Protein 3R1J (pdb70)

CATH classification: 3.60.130.10

Radius of gyration: 30.03 Å; Cα contacts (8 Å, |Δi|>4): 1181; chains: 2; bounding box: 58×48×91 Å

Solvent-accessible surface area: 20660 Å² total; per-residue (Å²): 92,79,62,61,115,70,31,100,78,6,0,0,75,3,45,66,15,144,2,7,35,122,35,91,129,62,14,13,70,60,1,62,131,7,7,28,88,27,12,0,0,0,0,72,136,12,125,46,16,66,72,71,106,0,38,85,0,0,137,60,14,30,68,10,22,83,101,63,39,38,23,3,14,37,0,31,1,10,20,1,0,12,4,0,0,20,28,10,71,64,41,18,98,118,42,2,9,10,30,0,0,1,2,21,11,1,14,59,95,6,26,105,12,5,59,60,2,1,26,20,2,31,0,50,0,8,56,105,161,68,44,93,1,31,0,2,0,1,3,43,4,70,89,53,46,67,96,1,4,5,0,0,71,46,8,111,14,7,66,46,20,57,61,101,1,6,70,36,10,33,108,16,0,21,88,40,0,33,92,97,99,2,27,19,137,20,87,26,35,93,11,2,2,0,1,5,1,1,22,0,2,0,18,68,28,24,98,57,43,110,122,44,108,63,107,34,54,148,14,17,5,50,13,56,42,0,44,6,36,103,50,78,134,14,95,87,80,26,40,60,96,31,132,79,84,141,84,79,62,58,114,69,30,97,81,6,0,0,72,2,43,72,16,149,1,5,35,117,32,87,129,60,31,16,72,64,0,61,126,6,6,23,88,22,11,0,0,0,0,69,136,11,124,65,16,76,66,68,19,1,56,92,1,0,141,58,15,31,93,33,86,101,64,40,40,25,2,10,42,0,33,1,8,22,2,3,13,4,0,0,21,27,10,73,62,42,18,98,118,43,2,9,10,29,0,0,1,2,14,11,1,2,106,97,6,26,115,13,3,68,53,2,1,29,29,3,33,0,51,0,10,53,110,152,71,38,90,2,30,0,1,0,1,4,39,4,72,91,50,47,65,92,2,4,4,0,0,69,44,8,111,15,7,64,48,21,60,60,99,1,6,72,32,10,35,108,16,0,21,77,35,0,31,73,98,106,2,27,18,136,20,83,25,36,98,10,1,0,0,2,4,1,2,24,0,1,0,18,68,26,25,97,56,43,110,123,46,105,63,105,33,59,141,17,27,5,67,16,58,44,0,46,8,40,100,49,80,125,13,98,80,82,24,41,60,102,73

Foldseek 3Di:
DDWAAPADAAEIEDEPDAQFLPDDPVVLVVVVVSQVRRQKYKYFPNQVDDPRRNVSRVVSNFFWFPAAWWAQPPVLFQFGFFKKKKAWDDDFPDDWKKKKFFQLVLLVPDDPVVVVVQLPKWFWFWPVCTRTKIFRQWFQDPPPRGIGGHAIDRTQAIPPDDNVVRVVVNVVSVVSRVDVSRMDIDDDDHRMMMMGGSVGMIMHIDPDRVPDDTDMDMTTHTGGGTAGPVRDTMDTPDHDHTGGDD/DDWADPADAAEIEDPPDAQFLPDDPVVLVVVLVSQVRHQKYKYFPNQVDDPRRQVSRVVSNFAWDAAWWAQAPVLFQFGFFKKKKAWDDDFPDDWKKKKFFQLVLLVPDDPVVVVVQLPKWFWFFPVCTRTKIFRQWFQDPPPRGIGGHAIDRTQAIPPDDRVVRVVVNVVSVCSRVDVSRMDIDDDDHRMMMMGGSNTMIMHIDPPRVPDDTDMDMTTHTGGGTAGPVRDTMDTPHHDHD

InterPro domains:
  IPR003819 TauD/TfdA-like domain [PF02668] (7-270)
  IPR042098 Glutarate 2-hydroxylase superfamily [G3DSA:3.60.130.10] (1-297)
  IPR051323 Alpha-ketoglutarate-dependent sulfate ester dioxygenase-like [PTHR30468] (3-285)

B-factor: mean 25.26, std 10.85, range [3.66, 69.59]

Secondary structure (DSSP, 8-state):
-EEEESSSSS-EEEES---STT--HHHHHHHHHHHHHHSEEEE---TT--HHHHHHHHHHHS-BB---S-B-TTTTSSS--SEEEEEEEE--SS---EEEEEHHHHHHT--HHHHHHHTT-EEEEE-----EEEEESEEE-TTT--EEE--STTEEEETTS-HHHHHHHHHHHHHHHT-GGGEEEE---TT-EEEEETTSEEEEE---STT---EEEEEEE-----B-TTSPBPEEEE-----B--/-EEEESSSSS-EEEES---STT--HHHHHHHHHHHHHHSEEEE---TT--HHHHHHHHHHHS-B---S-B-TTTTSTT--SEEEEEEEE--SS---EEEEEHHHHHHT--HHHHHHHTT-EEEEE-----EEEEESEEE-TTT--EEE--STTEEEETT--HHHHHHHHHHHHHHHT-GGGEEEE---TT-EEEEETTSEEEEE---STT---EEEEEEE-----B-TTS-B-EEEES---

Structure (mmCIF, N/CA/C/O backbone):
data_3R1J
#
_entry.id   3R1J
#
_cell.length_a   70.950
_cell.length_b   105.310
_cell.length_c   89.250
_cell.angle_alpha   90.000
_cell.angle_beta   90.000
_cell.angle_gamma   90.000
#
_symmetry.space_group_name_H-M   'P 21 21 2'
#
loop_
_entity.id
_entity.type
_entity.pdbx_description
1 polymer 'Alpha-ketoglutarate-dependent taurine dioxygenase'
2 non-polymer 1,2-ETHANEDIOL
3 non-polymer 'FE (III) ION'
4 non-polymer 'CHLORIDE ION'
5 water water
#
loop_
_atom_site.group_PDB
_atom_site.id
_atom_site.type_symbol
_atom_site.label_atom_id
_atom_site.label_alt_id
_atom_site.label_comp_id
_atom_site.label_asym_id
_atom_site.label_entity_id
_atom_site.label_seq_id
_atom_site.pdbx_PDB_ins_code
_atom_site.Cartn_x
_atom_site.Cartn_y
_atom_site.Cartn_z
_atom_site.occupancy
_atom_site.B_iso_or_equiv
_atom_site.auth_seq_id
_atom_site.auth_comp_id
_atom_site.auth_asym_id
_atom_site.auth_atom_id
_atom_site.pdbx_PDB_model_num
ATOM 1 N N . ILE A 1 9 ? 32.499 32.505 82.673 1.00 45.27 5 ILE A N 1
ATOM 2 C CA . ILE A 1 9 ? 32.869 32.970 81.281 1.00 43.80 5 ILE A CA 1
ATOM 3 C C . ILE A 1 9 ? 31.647 33.533 80.539 1.00 42.26 5 ILE A C 1
ATOM 4 O O . ILE A 1 9 ? 30.681 32.811 80.297 1.00 43.38 5 ILE A O 1
ATOM 9 N N . THR A 1 10 ? 31.692 34.803 80.156 1.00 39.94 6 THR A N 1
ATOM 10 C CA . THR A 1 10 ? 30.583 35.387 79.401 1.00 38.43 6 THR A CA 1
ATOM 11 C C . THR A 1 10 ? 31.049 35.970 78.049 1.00 35.31 6 THR A C 1
ATOM 12 O O . THR A 1 10 ? 32.176 36.447 77.915 1.00 34.41 6 THR A O 1
ATOM 16 N N . VAL A 1 11 ? 30.169 35.913 77.058 1.00 33.38 7 VAL A N 1
ATOM 17 C CA . VAL A 1 11 ? 30.452 36.433 75.735 1.00 31.46 7 VAL A CA 1
ATOM 18 C C . VAL A 1 11 ? 29.366 37.482 75.431 1.00 31.68 7 VAL A C 1
ATOM 19 O O . VAL A 1 11 ? 28.174 37.178 75.484 1.00 33.06 7 VAL A O 1
ATOM 23 N N . THR A 1 12 ? 29.775 38.721 75.170 1.00 30.11 8 THR A N 1
ATOM 24 C CA . THR A 1 12 ? 28.839 39.808 74.903 1.00 29.31 8 THR A CA 1
ATOM 25 C C . THR A 1 12 ? 29.114 40.390 73.517 1.00 28.17 8 THR A C 1
ATOM 26 O O . THR A 1 12 ? 30.225 40.854 73.272 1.00 27.35 8 THR A O 1
ATOM 30 N N . LYS A 1 13 ? 28.107 40.374 72.629 1.00 28.01 9 LYS A N 1
ATOM 31 C CA . LYS A 1 13 ? 28.228 40.913 71.270 1.00 27.19 9 LYS A CA 1
ATOM 32 C C . LYS A 1 13 ? 28.579 42.383 71.333 1.00 26.40 9 LYS A C 1
ATOM 33 O O . LYS A 1 13 ? 28.064 43.113 72.183 1.00 25.80 9 LYS A O 1
ATOM 39 N N . LEU A 1 14 ? 29.438 42.811 70.414 1.00 24.68 10 LEU A N 1
ATOM 40 C CA . LEU A 1 14 ? 29.782 44.223 70.253 1.00 24.12 10 LEU A CA 1
ATOM 41 C C . LEU A 1 14 ? 29.032 44.846 69.105 1.00 23.47 10 LEU A C 1
ATOM 42 O O . LEU A 1 14 ? 28.902 46.068 69.065 1.00 24.32 10 LEU A O 1
ATOM 47 N N . GLY A 1 15 ? 28.526 44.015 68.184 1.00 22.17 11 GLY A N 1
ATOM 48 C CA . GLY A 1 15 ? 27.772 44.492 67.031 1.00 21.68 11 GLY A CA 1
ATOM 49 C C . GLY A 1 15 ? 27.029 43.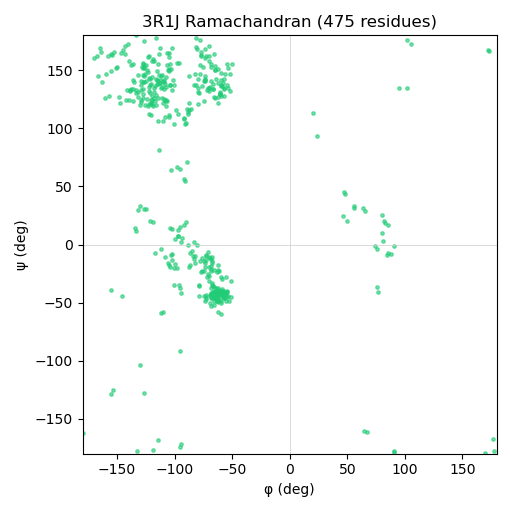337 66.389 1.00 22.19 11 GLY A C 1
ATOM 50 O O . GLY A 1 15 ? 27.274 42.155 66.708 1.00 23.10 11 GLY A O 1
ATOM 51 N N . SER A 1 16 ? 26.135 43.664 65.468 1.00 21.75 12 SER A N 1
ATOM 52 C CA . SER A 1 16 ? 25.247 42.686 64.867 1.00 22.79 12 SER A CA 1
ATOM 53 C C . SER A 1 16 ? 25.957 41.559 64.102 1.00 22.22 12 SER A C 1
ATOM 54 O O . SER A 1 16 ? 25.502 40.409 64.140 1.00 21.96 12 SER A O 1
ATOM 57 N N . ARG A 1 17 ? 27.026 41.899 63.375 1.00 20.89 13 ARG A N 1
ATOM 58 C CA . ARG A 1 17 ? 27.626 40.965 62.427 1.00 19.72 13 ARG A CA 1
ATOM 59 C C . ARG A 1 17 ? 29.049 40.590 62.790 1.00 18.88 13 ARG A C 1
ATOM 60 O O . ARG A 1 17 ? 29.656 39.758 62.123 1.00 18.53 13 ARG A O 1
ATOM 68 N N . ILE A 1 18 ? 29.610 41.240 63.791 1.00 18.37 14 ILE A N 1
ATOM 69 C CA . ILE A 1 18 ? 31.009 41.008 64.126 1.00 17.81 14 ILE A CA 1
ATOM 70 C C . ILE A 1 18 ? 31.290 41.528 65.506 1.00 18.53 14 ILE A C 1
ATOM 71 O O . ILE A 1 18 ? 30.758 42.573 65.917 1.00 19.00 14 ILE A O 1
ATOM 76 N N . GLY A 1 19 ? 32.089 40.759 66.236 1.00 18.61 15 GLY A N 1
ATOM 77 C CA . GLY A 1 19 ? 32.779 41.246 67.421 1.00 19.32 15 GLY A CA 1
ATOM 78 C C . GLY A 1 19 ? 32.134 40.824 68.724 1.00 20.62 15 GLY A C 1
ATOM 79 O O . GLY A 1 19 ? 30.917 40.948 68.904 1.00 21.15 15 GLY A O 1
ATOM 80 N N . ALA A 1 20 ? 32.952 40.375 69.652 1.00 21.56 16 ALA A N 1
ATOM 81 C CA . ALA A 1 20 ? 32.432 40.056 70.983 1.00 22.65 16 ALA A CA 1
ATOM 82 C C . ALA A 1 20 ? 33.501 40.247 71.997 1.00 23.27 16 ALA A C 1
ATOM 83 O O . ALA A 1 20 ? 34.692 40.095 71.694 1.00 23.32 16 ALA A O 1
ATOM 85 N N . ARG A 1 21 ? 33.066 40.563 73.207 1.00 24.39 17 ARG A N 1
ATOM 86 C CA A ARG A 1 21 ? 33.968 40.681 74.342 0.50 25.72 17 ARG A CA 1
ATOM 87 C CA B ARG A 1 21 ? 33.944 40.701 74.348 0.50 25.89 17 ARG A CA 1
ATOM 88 C C . ARG A 1 21 ? 33.766 39.451 75.205 1.00 26.69 17 ARG A C 1
ATOM 89 O O . ARG A 1 21 ? 32.629 39.068 75.507 1.00 27.15 17 ARG A O 1
ATOM 104 N N . VAL A 1 22 ? 34.876 38.827 75.592 1.00 26.81 18 VAL A N 1
ATOM 105 C CA . VAL A 1 22 ? 34.864 37.650 76.437 1.00 27.58 18 VAL A CA 1
ATOM 106 C C . VAL A 1 22 ? 35.404 38.006 77.820 1.00 29.34 18 VAL A C 1
ATOM 107 O O . VAL A 1 22 ? 36.537 38.485 77.960 1.00 28.97 18 VAL A O 1
ATOM 111 N N . ASP A 1 23 ? 34.580 37.779 78.837 1.00 31.32 19 ASP A N 1
ATOM 112 C CA . ASP A 1 23 ? 34.932 38.151 80.215 1.00 33.88 19 ASP A CA 1
ATOM 113 C C . ASP A 1 23 ? 34.968 36.910 81.086 1.00 34.62 19 ASP A C 1
ATOM 114 O O . ASP A 1 23 ? 34.357 35.893 80.764 1.00 34.22 19 ASP A O 1
ATOM 119 N N . GLY A 1 24 ? 35.661 37.021 82.209 1.00 36.67 20 GLY A N 1
ATOM 120 C CA . GLY A 1 24 ? 35.730 35.933 83.201 1.00 37.95 20 GLY A CA 1
ATOM 121 C C . GLY A 1 24 ? 36.726 34.869 82.815 1.00 37.92 20 GLY A C 1
ATOM 122 O O . GLY A 1 24 ? 36.574 33.729 83.215 1.00 38.93 20 GLY A O 1
ATOM 123 N N . VAL A 1 25 ? 37.728 35.246 82.010 1.00 37.00 21 VAL A N 1
ATOM 124 C CA . VAL A 1 25 ? 38.815 34.362 81.585 1.00 36.22 21 VAL A CA 1
ATOM 125 C C . VAL A 1 25 ? 40.166 35.030 81.842 1.00 36.01 21 VAL A C 1
ATOM 126 O O . VAL A 1 25 ? 40.373 36.187 81.487 1.00 35.14 21 VAL A O 1
ATOM 130 N N . ARG A 1 26 ? 41.089 34.279 82.435 1.00 36.21 22 ARG A N 1
ATOM 131 C CA . ARG A 1 26 ? 42.486 34.682 82.538 1.00 36.15 22 ARG A CA 1
ATOM 132 C C . ARG A 1 26 ? 43.255 33.854 81.517 1.00 34.68 22 ARG A C 1
ATOM 133 O O . ARG A 1 26 ? 43.399 32.626 81.663 1.00 34.85 22 ARG A O 1
ATOM 141 N N . LEU A 1 27 ? 43.748 34.522 80.483 1.00 32.65 23 LEU A N 1
ATOM 142 C CA . LEU A 1 27 ? 44.410 33.834 79.387 1.00 31.07 23 LEU A CA 1
ATOM 143 C C . LEU A 1 27 ? 45.733 33.182 79.852 1.00 31.13 23 LEU A C 1
ATOM 144 O O . LEU A 1 27 ? 46.532 33.806 80.529 1.00 31.34 23 LEU A O 1
ATOM 149 N N . GLY A 1 28 ? 45.929 31.934 79.466 1.00 30.19 24 GLY A N 1
ATOM 150 C CA . GLY A 1 28 ? 47.179 31.208 79.733 1.00 31.38 24 GLY A CA 1
ATOM 151 C C . GLY A 1 28 ? 47.117 29.777 79.240 1.00 31.43 24 GLY A C 1
ATOM 152 O O . GLY A 1 28 ? 46.113 29.351 78.664 1.00 31.33 24 GLY A O 1
ATOM 153 N N . GLY A 1 29 ? 48.181 29.017 79.481 1.00 32.93 25 GLY A N 1
ATOM 154 C CA . GLY A 1 29 ? 48.234 27.617 79.062 1.00 33.47 25 GLY A CA 1
ATOM 155 C C . GLY A 1 29 ? 47.516 26.655 79.992 1.00 34.96 25 GLY A C 1
ATOM 156 O O . GLY A 1 29 ? 47.489 25.455 79.744 1.00 34.78 25 GLY A O 1
ATOM 157 N N . ASP A 1 30 ? 46.943 27.173 81.068 1.00 36.18 26 ASP A N 1
ATOM 158 C CA . ASP A 1 30 ? 46.335 26.327 82.101 1.00 38.18 26 ASP A CA 1
ATOM 159 C C . ASP A 1 30 ? 44.797 26.210 81.998 1.00 38.14 26 ASP A C 1
ATOM 160 O O . ASP A 1 30 ? 44.160 25.586 82.844 1.00 39.08 26 ASP A O 1
ATOM 165 N N . LEU A 1 31 ? 44.202 26.787 80.960 1.00 36.43 27 LEU A N 1
ATOM 166 C CA . LEU A 1 31 ? 42.747 26.756 80.801 1.00 36.09 27 LEU A CA 1
ATOM 167 C C . LEU A 1 31 ? 42.268 25.331 80.550 1.00 36.16 27 LEU A C 1
ATOM 168 O O . LEU A 1 31 ? 42.889 24.606 79.783 1.00 35.24 27 LEU A O 1
ATOM 173 N N . ASP A 1 32 ? 41.168 24.928 81.180 1.00 37.52 28 ASP A N 1
ATOM 174 C CA . ASP A 1 32 ? 40.608 23.582 80.946 1.00 39.27 28 ASP A CA 1
ATOM 175 C C . ASP A 1 32 ? 39.981 23.442 79.538 1.00 38.58 28 ASP A C 1
ATOM 176 O O . ASP A 1 32 ? 39.846 24.428 78.810 1.00 37.53 28 ASP A O 1
ATOM 181 N N . ASP A 1 33 ? 39.625 22.214 79.156 1.00 39.43 29 ASP A N 1
ATOM 182 C CA . ASP A 1 33 ? 39.112 21.927 77.805 1.00 39.69 29 ASP A CA 1
ATOM 183 C C . ASP A 1 33 ? 37.796 22.663 77.502 1.00 38.97 29 ASP A C 1
ATOM 184 O O . ASP A 1 33 ? 37.594 23.138 76.388 1.00 37.48 29 ASP A O 1
ATOM 189 N N . ALA A 1 34 ? 36.900 22.700 78.493 1.00 39.61 30 ALA A N 1
ATOM 190 C CA . ALA A 1 34 ? 35.610 23.354 78.349 1.00 38.82 30 ALA A CA 1
ATOM 191 C C . ALA A 1 34 ? 35.800 24.827 78.018 1.00 37.48 30 ALA A C 1
ATOM 192 O O . ALA A 1 34 ? 35.066 25.359 77.181 1.00 36.95 30 ALA A O 1
ATOM 194 N N . THR A 1 35 ? 36.776 25.469 78.668 1.00 36.47 31 THR A N 1
ATOM 195 C CA . THR A 1 35 ? 37.020 26.894 78.511 1.00 35.26 31 THR A CA 1
ATOM 196 C C . THR A 1 35 ? 37.651 27.196 77.141 1.00 33.56 31 THR A C 1
ATOM 197 O O . THR A 1 35 ? 37.200 28.093 76.441 1.00 31.89 31 THR A O 1
ATOM 201 N N . VAL A 1 36 ? 38.669 26.428 76.756 1.00 33.10 32 VAL A N 1
ATOM 202 C CA . VAL A 1 36 ? 39.278 26.542 75.443 1.00 31.09 32 VAL A CA 1
ATOM 203 C C . VAL A 1 36 ? 38.201 26.395 74.364 1.00 31.64 32 VAL A C 1
ATOM 204 O O . VAL A 1 36 ? 38.139 27.206 73.410 1.00 29.80 32 VAL A O 1
ATOM 208 N N . GLU A 1 37 ? 37.330 25.399 74.522 1.00 32.39 33 GLU A N 1
ATOM 209 C CA . GLU A 1 37 ? 36.255 25.181 73.540 1.00 32.68 33 GLU A CA 1
ATOM 210 C C . GLU A 1 37 ? 35.224 26.315 73.492 1.00 31.69 33 GLU A C 1
ATOM 211 O O . GLU A 1 37 ? 34.747 26.676 72.404 1.00 29.76 33 GLU A O 1
ATOM 217 N N . GLN A 1 38 ? 34.850 26.841 74.658 1.00 31.32 34 GLN A N 1
ATOM 218 C CA . GLN A 1 38 ? 33.969 28.016 74.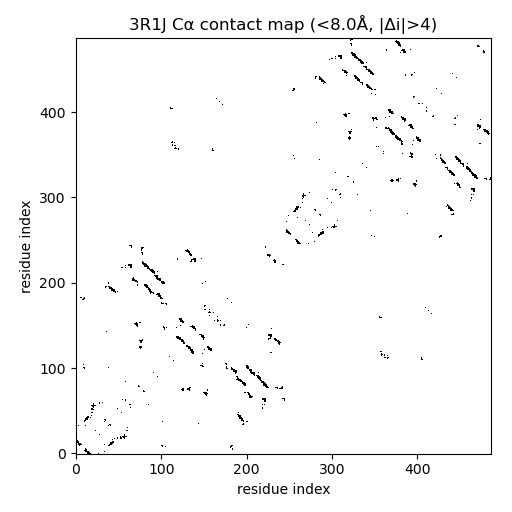699 1.00 30.89 34 GLN A CA 1
ATOM 219 C C . GLN A 1 38 ? 34.613 29.192 73.947 1.00 28.31 34 GLN A C 1
ATOM 220 O O . GLN A 1 38 ? 33.947 29.889 73.193 1.00 27.73 34 GLN A O 1
ATOM 226 N N . ILE A 1 39 ? 35.915 29.383 74.146 1.00 27.01 35 ILE A N 1
ATOM 227 C CA . ILE A 1 39 ? 36.654 30.413 73.467 1.00 25.17 35 ILE A CA 1
ATOM 228 C C . ILE A 1 39 ? 36.646 30.164 71.948 1.00 24.59 35 ILE A C 1
ATOM 229 O O . ILE A 1 39 ? 36.374 31.114 71.176 1.00 22.23 35 ILE A O 1
ATOM 234 N N . ARG A 1 40 ? 36.908 28.908 71.547 1.00 23.81 36 ARG A N 1
ATOM 235 C CA A ARG A 1 40 ? 36.928 28.543 70.133 0.50 23.78 36 ARG A CA 1
ATOM 236 C CA B ARG A 1 40 ? 36.925 28.530 70.128 0.50 24.34 36 ARG A CA 1
ATOM 237 C C . ARG A 1 40 ? 35.588 28.866 69.468 1.00 23.85 36 ARG A C 1
ATOM 238 O O . ARG A 1 40 ? 35.563 29.536 68.436 1.00 22.53 36 ARG A O 1
ATOM 253 N N . ARG A 1 41 ? 34.485 28.408 70.078 1.00 24.51 37 ARG A N 1
ATOM 254 C CA . ARG A 1 41 ? 33.129 28.722 69.581 1.00 25.59 37 ARG A CA 1
ATOM 255 C C . ARG A 1 41 ? 32.863 30.226 69.490 1.00 24.32 37 ARG A C 1
ATOM 256 O O . ARG A 1 41 ? 32.221 30.696 68.551 1.00 23.18 37 ARG A O 1
ATOM 264 N N . ALA A 1 42 ? 33.328 30.991 70.480 1.00 24.16 38 ALA A N 1
ATOM 265 C CA . ALA A 1 42 ? 33.093 32.434 70.476 1.00 23.35 38 ALA A CA 1
ATOM 266 C C . ALA A 1 42 ? 33.864 33.072 69.317 1.00 22.00 38 ALA A C 1
ATOM 267 O O . ALA A 1 42 ? 33.345 33.938 68.595 1.00 21.60 38 ALA A O 1
ATOM 269 N N . LEU A 1 43 ? 35.090 32.611 69.114 1.00 21.86 39 LEU A N 1
ATOM 270 C CA . LEU A 1 43 ? 35.901 33.081 67.997 1.00 21.28 39 LEU A CA 1
ATOM 271 C C . LEU A 1 43 ? 35.245 32.802 66.645 1.00 20.21 39 LEU A C 1
ATOM 272 O O . LEU A 1 43 ? 35.154 33.686 65.795 1.00 18.34 39 LEU A O 1
ATOM 277 N N . LEU A 1 44 ? 34.820 31.566 66.447 1.00 20.28 40 LEU A N 1
ATOM 278 C CA . LEU A 1 44 ? 34.235 31.186 65.182 1.00 20.74 40 LEU A CA 1
ATOM 279 C C . LEU A 1 44 ? 32.909 31.899 64.953 1.00 20.84 40 LEU A C 1
ATOM 280 O O . LEU A 1 44 ? 32.603 32.258 63.816 1.00 20.07 40 LEU A O 1
ATOM 285 N N . THR A 1 45 ? 32.136 32.105 66.021 1.00 21.32 41 THR A N 1
ATOM 286 C CA . THR A 1 45 ? 30.841 32.787 65.889 1.00 22.00 41 THR A CA 1
ATOM 287 C C . THR A 1 45 ? 30.988 34.286 65.632 1.00 21.33 41 THR A C 1
ATOM 288 O O . THR A 1 45 ? 30.335 34.833 64.758 1.00 21.50 41 THR A O 1
ATOM 292 N N . HIS A 1 46 ? 31.862 34.945 66.376 1.00 21.17 42 HIS A N 1
ATOM 293 C CA . HIS A 1 46 ? 31.879 36.413 66.385 1.00 20.02 42 HIS A CA 1
ATOM 294 C C . HIS A 1 46 ? 33.018 36.984 65.539 1.00 19.41 42 HIS A C 1
ATOM 295 O O . HIS A 1 46 ? 33.102 38.202 65.341 1.00 18.53 42 HIS A O 1
ATOM 302 N N . LYS A 1 47 ? 33.906 36.093 65.077 1.00 18.60 43 LYS A N 1
ATOM 303 C CA . LYS A 1 47 ? 34.978 36.384 64.109 1.00 18.12 43 LYS A CA 1
ATOM 304 C C . LYS A 1 47 ? 36.175 37.149 64.688 1.00 17.44 43 LYS A C 1
ATOM 305 O O . LYS A 1 47 ? 37.307 36.944 64.254 1.00 15.46 43 LYS A O 1
ATOM 311 N N . VAL A 1 48 ? 35.914 38.063 65.609 1.00 17.43 44 VAL A N 1
ATOM 312 C CA . VAL A 1 48 ? 36.961 38.654 66.406 1.00 17.93 44 VAL A CA 1
ATOM 313 C C . VAL A 1 48 ? 36.431 38.827 67.827 1.00 19.76 44 VAL A C 1
ATOM 314 O O . VAL A 1 48 ? 35.306 39.285 68.027 1.00 19.69 44 VAL A O 1
ATOM 318 N N . ILE A 1 49 ? 37.246 38.412 68.795 1.00 19.59 45 ILE A N 1
ATOM 319 C CA . ILE A 1 49 ? 36.886 38.501 70.198 1.00 20.86 45 ILE A CA 1
ATOM 320 C C . ILE A 1 49 ? 37.980 39.241 70.957 1.00 21.17 45 ILE A C 1
ATOM 321 O O . ILE A 1 49 ? 39.155 39.217 70.562 1.00 19.79 45 ILE A O 1
ATOM 326 N N . PHE A 1 50 ? 37.576 39.895 72.047 1.00 21.40 46 PHE A N 1
ATOM 327 C CA . PHE A 1 50 ? 38.470 40.722 72.836 1.00 21.71 46 PHE A CA 1
ATOM 328 C C . PHE A 1 50 ? 38.371 40.323 74.300 1.00 23.49 46 PHE A C 1
ATOM 329 O O . PHE A 1 50 ? 37.269 40.088 74.827 1.00 22.73 46 PHE A O 1
ATOM 337 N N . PHE A 1 51 ? 39.535 40.245 74.939 1.00 24.93 47 PHE A N 1
ATOM 338 C CA . PHE A 1 51 ? 39.660 39.979 76.387 1.00 26.60 47 PHE A CA 1
ATOM 339 C C . PHE A 1 51 ? 40.327 41.227 76.955 1.00 28.24 47 PHE A C 1
ATOM 340 O O . PHE A 1 51 ? 41.326 41.700 76.395 1.00 28.37 47 PHE A O 1
ATOM 348 N N . ARG A 1 52 ? 39.774 41.766 78.033 1.00 30.19 48 ARG A N 1
ATOM 349 C CA . ARG A 1 52 ? 40.334 42.927 78.698 1.00 31.60 48 ARG A CA 1
ATOM 350 C C . ARG A 1 52 ? 40.982 42.515 80.021 1.00 33.03 48 ARG A C 1
ATOM 351 O O . ARG A 1 52 ? 40.805 41.399 80.486 1.00 33.60 48 ARG A O 1
ATOM 359 N N . HIS A 1 53 ? 41.786 43.411 80.567 1.00 33.81 49 HIS A N 1
ATOM 360 C CA . HIS A 1 53 ? 42.362 43.265 81.899 1.00 35.87 49 HIS A CA 1
ATOM 361 C C . HIS A 1 53 ? 43.302 42.077 82.010 1.00 35.36 49 HIS A C 1
ATOM 362 O O . HIS A 1 53 ? 43.418 41.506 83.063 1.00 36.93 49 HIS A O 1
ATOM 369 N N . GLN A 1 54 ? 43.983 41.720 80.928 1.00 33.72 50 GLN A N 1
ATOM 370 C CA . GLN A 1 54 ? 44.913 40.591 80.950 1.00 32.58 50 GLN A CA 1
ATOM 371 C C . GLN A 1 54 ? 46.328 41.058 81.306 1.00 32.92 50 GLN A C 1
ATOM 372 O O . GLN A 1 54 ? 47.269 40.777 80.582 1.00 31.28 50 GLN A O 1
ATOM 378 N N . HIS A 1 55 ? 46.494 41.757 82.428 1.00 34.20 51 HIS A N 1
ATOM 379 C CA . HIS A 1 55 ? 47.797 42.376 82.738 1.00 35.38 51 HIS A CA 1
ATOM 380 C C . HIS A 1 55 ? 48.865 41.399 83.192 1.00 36.54 51 HIS A C 1
ATOM 381 O O . HIS A 1 55 ? 50.028 41.765 83.241 1.00 37.72 51 HIS A O 1
ATOM 388 N N . HIS A 1 56 ? 48.459 40.179 83.532 1.00 36.73 52 HIS A N 1
ATOM 389 C CA . HIS A 1 56 ? 49.374 39.086 83.880 1.00 37.95 52 HIS A CA 1
ATOM 390 C C . HIS A 1 56 ? 50.119 38.531 82.648 1.00 36.79 52 HIS A C 1
ATOM 391 O O . HIS A 1 56 ? 51.081 37.780 82.776 1.00 35.40 52 HIS A O 1
ATOM 398 N N . LEU A 1 57 ? 49.670 38.877 81.444 1.00 35.60 53 LEU A N 1
ATOM 399 C CA . LEU A 1 57 ? 50.252 38.236 80.244 1.00 35.14 53 LEU A CA 1
ATOM 400 C C . LEU A 1 57 ? 51.642 38.740 79.908 1.00 35.02 53 LEU A C 1
ATOM 401 O O . LEU A 1 57 ? 51.925 39.929 80.012 1.00 36.66 53 LEU A O 1
ATOM 406 N N . ASP A 1 58 ? 52.496 37.828 79.487 1.00 34.45 54 ASP A N 1
ATOM 407 C CA . ASP A 1 58 ? 53.730 38.187 78.829 1.00 34.70 54 ASP A CA 1
ATOM 408 C C . ASP A 1 58 ? 53.849 37.302 77.583 1.00 33.44 54 ASP A C 1
ATOM 409 O O . ASP A 1 58 ? 52.927 36.546 77.284 1.00 33.48 54 ASP A O 1
ATOM 414 N N . ASP A 1 59 ? 54.947 37.429 76.846 1.00 32.62 55 ASP A N 1
ATOM 415 C CA . ASP A 1 59 ? 55.146 36.683 75.621 1.00 31.64 55 ASP A CA 1
ATOM 416 C C . ASP A 1 59 ? 54.953 35.170 75.808 1.00 31.20 55 ASP A C 1
ATOM 417 O O . ASP A 1 59 ? 54.243 34.521 75.019 1.00 29.76 55 ASP A O 1
ATOM 422 N N . SER A 1 60 ? 55.600 34.621 76.838 1.00 30.87 56 SER A N 1
ATOM 423 C CA A SER A 1 60 ? 55.553 33.186 77.083 0.50 31.03 56 SER A CA 1
ATOM 424 C CA B SER A 1 60 ? 55.566 33.187 77.128 0.50 31.14 56 SER A CA 1
ATOM 425 C C . SER A 1 60 ? 54.153 32.697 77.418 1.00 30.62 56 SER A C 1
ATOM 426 O O . SER A 1 60 ? 53.704 31.692 76.877 1.00 29.04 56 SER A O 1
ATOM 431 N N . ARG A 1 61 ? 53.444 33.417 78.278 1.00 30.90 57 ARG A N 1
ATOM 432 C CA . ARG A 1 61 ? 52.079 33.010 78.628 1.00 31.19 57 ARG A CA 1
ATOM 433 C C . ARG A 1 61 ? 51.126 33.162 77.446 1.00 28.82 57 ARG A C 1
ATOM 434 O O . ARG A 1 61 ? 50.264 32.321 77.227 1.00 27.96 57 ARG A O 1
ATOM 442 N N . GLN A 1 62 ? 51.297 34.210 76.655 1.00 28.63 58 GLN A N 1
ATOM 443 C CA . GLN A 1 62 ? 50.481 34.378 75.423 1.00 26.81 58 GLN A CA 1
ATOM 444 C C . GLN A 1 62 ? 50.681 33.188 74.476 1.00 26.54 58 GLN A C 1
ATOM 445 O O . GLN A 1 62 ? 49.705 32.669 73.897 1.00 26.03 58 GLN A O 1
ATOM 451 N N . LEU A 1 63 ? 51.935 32.764 74.330 1.00 26.81 59 LEU A N 1
ATOM 452 C CA . LEU A 1 63 ? 52.301 31.584 73.513 1.00 27.26 59 LEU A CA 1
ATOM 453 C C . LEU A 1 63 ? 51.720 30.284 74.064 1.00 27.78 59 LEU A C 1
ATOM 454 O O . LEU A 1 63 ? 51.191 29.461 73.291 1.00 27.09 59 LEU A O 1
ATOM 459 N N . GLU A 1 64 ? 51.809 30.104 75.383 1.00 28.19 60 GLU A N 1
ATOM 460 C CA . GLU A 1 64 ? 51.206 28.945 76.041 1.00 29.03 60 GLU A CA 1
ATOM 461 C C . GLU A 1 64 ? 49.694 28.880 75.797 1.00 27.80 60 GLU A C 1
ATOM 462 O O . GLU A 1 64 ? 49.143 27.823 75.479 1.00 27.29 60 GLU A O 1
ATOM 468 N N . PHE A 1 65 ? 49.039 30.033 75.876 1.00 27.13 61 PHE A N 1
ATOM 469 C CA . PHE A 1 65 ? 47.635 30.120 75.517 1.00 26.17 61 PHE A CA 1
ATOM 470 C C . PHE A 1 65 ? 47.399 29.787 74.041 1.00 24.94 61 PHE A C 1
ATOM 471 O O . PHE A 1 65 ? 46.528 28.997 73.733 1.00 25.08 61 PHE A O 1
ATOM 479 N N . ALA A 1 66 ? 48.170 30.392 73.144 1.00 24.29 62 ALA A N 1
ATOM 480 C CA . ALA A 1 66 ? 48.010 30.185 71.707 1.00 23.16 62 ALA A CA 1
ATOM 481 C C . ALA A 1 66 ? 48.075 28.691 71.364 1.00 23.70 62 ALA A C 1
ATOM 482 O O . ALA A 1 66 ? 47.289 28.194 70.552 1.00 22.69 62 ALA A O 1
ATOM 484 N N . ARG A 1 67 ? 48.997 27.968 72.004 1.00 24.61 63 ARG A N 1
ATOM 485 C CA A ARG A 1 67 ? 49.166 26.536 71.753 0.50 25.00 63 ARG A CA 1
ATOM 486 C CA B ARG A 1 67 ? 49.156 26.547 71.711 0.50 25.07 63 ARG A CA 1
ATOM 487 C C . ARG A 1 67 ? 47.897 25.725 72.049 1.00 25.24 63 ARG A C 1
ATOM 488 O O . ARG A 1 67 ? 47.704 24.654 71.491 1.00 25.54 63 ARG A O 1
ATOM 503 N N . LEU A 1 68 ? 47.027 26.240 72.914 1.00 24.75 64 LEU A N 1
ATOM 504 C CA . LEU A 1 68 ? 45.762 25.560 73.217 1.00 25.22 64 LEU A CA 1
ATOM 505 C C . LEU A 1 68 ? 44.753 25.612 72.052 1.00 24.31 64 LEU A C 1
ATOM 506 O O . LEU A 1 68 ? 43.883 24.765 71.928 1.00 23.53 64 LEU A O 1
ATOM 511 N N . LEU A 1 69 ? 44.873 26.613 71.198 1.00 23.53 65 LEU A N 1
ATOM 512 C CA . LEU A 1 69 ? 43.904 26.836 70.124 1.00 23.59 65 LEU A CA 1
ATOM 513 C C . LEU A 1 69 ? 44.454 26.511 68.738 1.00 22.67 65 LEU A C 1
ATOM 514 O O . LEU A 1 69 ? 43.710 26.522 67.787 1.00 23.45 65 LEU A O 1
ATOM 519 N N . GLY A 1 70 ? 45.752 26.278 68.605 1.00 22.03 66 GLY A N 1
ATOM 520 C CA . GLY A 1 70 ? 46.322 25.972 67.293 1.00 21.87 66 GLY A CA 1
ATOM 521 C C . GLY A 1 70 ? 47.835 25.819 67.342 1.00 22.30 66 GLY A C 1
ATOM 522 O O . GLY A 1 70 ? 48.430 25.713 68.427 1.00 22.89 66 GLY A O 1
ATOM 523 N N . THR A 1 71 ? 48.446 25.802 66.164 1.00 21.40 67 THR A N 1
ATOM 524 C CA . THR A 1 71 ? 49.873 25.637 66.022 1.00 21.71 67 THR A CA 1
ATOM 525 C C . THR A 1 71 ? 50.529 26.942 65.582 1.00 21.84 67 THR A C 1
ATOM 526 O O . THR A 1 71 ? 50.337 27.391 64.441 1.00 20.02 67 THR A O 1
ATOM 530 N N . PRO A 1 72 ? 51.288 27.583 66.480 1.00 23.71 68 PRO A N 1
ATOM 531 C CA . PRO A 1 72 ? 51.849 28.881 66.101 1.00 24.81 68 PRO A CA 1
ATOM 532 C C . PRO A 1 72 ? 52.832 28.786 64.941 1.00 26.50 68 PRO A C 1
ATOM 533 O O . PRO A 1 72 ? 53.580 27.806 64.852 1.00 26.37 68 PRO A O 1
ATOM 537 N N . ILE A 1 73 ? 52.803 29.786 64.058 1.00 27.41 69 ILE A N 1
ATOM 538 C CA . ILE A 1 73 ? 53.678 29.816 62.899 1.00 30.00 69 ILE A CA 1
ATOM 539 C C . ILE A 1 73 ? 54.873 30.764 63.066 1.00 32.13 69 ILE A C 1
ATOM 540 O O . ILE A 1 73 ? 54.934 31.535 64.030 1.00 32.43 69 ILE A O 1
ATOM 545 N N . GLY A 1 74 ? 55.824 30.647 62.128 1.00 33.88 70 GLY A N 1
ATOM 546 C CA . GLY A 1 74 ? 57.044 31.467 62.085 1.00 35.79 70 GLY A CA 1
ATOM 547 C C . GLY A 1 74 ? 57.060 32.388 60.869 1.00 36.70 70 GLY A C 1
ATOM 548 O O . GLY A 1 74 ? 56.203 33.293 60.755 1.00 37.09 70 GLY A O 1
ATOM 549 N N . ALA A 1 99 ? 50.355 47.521 56.565 1.00 33.57 95 ALA A N 1
ATOM 550 C CA . ALA A 1 99 ? 49.573 47.285 57.784 1.00 32.99 95 ALA A CA 1
ATOM 551 C C . ALA A 1 99 ? 48.267 48.083 57.648 1.00 31.55 95 ALA A C 1
ATOM 552 O O . ALA A 1 99 ? 47.155 47.558 57.933 1.00 30.80 95 ALA A O 1
ATOM 554 N N . THR A 1 100 ? 48.395 49.292 57.083 1.00 30.11 96 THR A N 1
ATOM 555 C CA . THR A 1 100 ? 47.252 50.215 56.902 1.00 29.38 96 THR A CA 1
ATOM 556 C C . THR A 1 100 ? 46.478 50.095 55.566 1.00 26.88 96 THR A C 1
ATOM 557 O O . THR A 1 100 ? 45.755 51.015 55.161 1.00 28.41 96 THR A O 1
ATOM 561 N N . ARG A 1 101 ? 46.616 48.969 54.885 1.00 24.04 97 ARG A N 1
ATOM 562 C CA . ARG A 1 101 ? 45.671 48.568 53.850 1.00 20.65 97 ARG A CA 1
ATOM 563 C C . ARG A 1 101 ? 44.857 47.409 54.399 1.00 18.01 97 ARG A C 1
ATOM 564 O O . ARG A 1 101 ? 45.385 46.551 55.112 1.00 17.47 97 ARG A O 1
ATOM 566 N N . TRP A 1 102 ? 43.581 47.357 54.049 1.00 15.27 98 TRP A N 1
ATOM 567 C CA . TRP A 1 102 ? 42.738 46.216 54.396 1.00 14.47 98 TRP A CA 1
ATOM 568 C C . TRP A 1 102 ? 43.303 44.922 53.776 1.00 14.04 98 TRP A C 1
ATOM 569 O O . TRP A 1 102 ? 43.585 44.870 52.556 1.00 14.05 98 TRP A O 1
ATOM 580 N N . HIS A 1 103 ? 43.449 43.886 54.600 1.00 13.16 99 HIS A N 1
ATOM 581 C CA . HIS A 1 103 ? 43.972 42.612 54.119 1.00 13.33 99 HIS A CA 1
ATOM 582 C C . HIS A 1 103 ? 43.570 41.461 55.008 1.00 13.22 99 HIS A C 1
ATOM 583 O O . HIS A 1 103 ? 43.193 41.641 56.169 1.00 13.67 99 HIS A O 1
ATOM 590 N N . THR A 1 104 ? 43.684 40.265 54.433 1.00 14.09 100 THR A N 1
ATOM 591 C CA . THR A 1 104 ? 43.674 39.020 55.162 1.00 14.04 100 THR A CA 1
ATOM 592 C C . THR A 1 104 ? 45.157 38.599 55.240 1.00 15.60 100 THR A C 1
ATOM 593 O O . THR A 1 104 ? 45.923 38.824 54.298 1.00 16.51 100 THR A O 1
ATOM 597 N N . ASP A 1 105 ? 45.597 38.033 56.361 1.00 15.87 101 ASP A N 1
ATOM 598 C CA . ASP A 1 105 ? 47.042 37.864 56.577 1.00 16.26 101 ASP A CA 1
ATOM 599 C C . ASP A 1 105 ? 47.625 36.838 55.675 1.00 15.74 101 ASP A C 1
ATOM 600 O O . ASP A 1 105 ? 47.045 35.750 55.510 1.00 14.59 101 ASP A O 1
ATOM 605 N N . VAL A 1 106 ? 48.750 37.234 55.066 1.00 15.51 102 VAL A N 1
ATOM 606 C CA . VAL A 1 106 ? 49.638 36.348 54.326 1.00 15.69 102 VAL A CA 1
ATOM 607 C C . VAL A 1 106 ? 48.935 35.575 53.213 1.00 15.06 102 VAL A C 1
ATOM 608 O O . VAL A 1 106 ? 49.281 34.436 52.906 1.00 14.13 102 VAL A O 1
ATOM 612 N N . THR A 1 107 ? 47.933 36.181 52.588 1.00 15.09 103 THR A N 1
ATOM 613 C CA . THR A 1 107 ? 47.136 35.435 51.590 1.00 13.80 103 THR A CA 1
ATOM 614 C C . THR A 1 107 ? 47.892 35.185 50.287 1.00 14.48 103 THR A C 1
ATOM 615 O O . THR A 1 107 ? 47.415 34.413 49.453 1.00 14.82 103 THR A O 1
ATOM 619 N N . PHE A 1 108 ? 49.061 35.813 50.113 1.00 14.32 104 PHE A N 1
ATOM 620 C CA . PHE A 1 108 ? 49.981 35.438 49.038 1.00 14.90 104 PHE A CA 1
ATOM 621 C C . PHE A 1 108 ? 50.510 33.993 49.150 1.00 15.63 104 PHE A C 1
ATOM 622 O O . PHE A 1 108 ? 50.995 33.437 48.160 1.00 15.20 104 PHE A O 1
ATOM 630 N N . ALA A 1 109 ? 50.399 33.390 50.328 1.00 15.19 105 ALA A N 1
ATOM 631 C CA . ALA A 1 109 ? 50.749 31.966 50.531 1.00 16.37 105 ALA A CA 1
ATOM 632 C C . ALA A 1 109 ? 49.462 31.155 50.426 1.00 16.20 105 ALA A C 1
ATOM 633 O O . ALA A 1 109 ? 48.363 31.698 50.661 1.00 15.06 105 ALA A O 1
ATOM 635 N N . ALA A 1 110 ? 49.594 29.868 50.092 1.00 16.33 106 ALA A N 1
ATOM 636 C CA . ALA A 1 110 ? 48.430 28.978 49.930 1.00 15.84 106 ALA A CA 1
ATOM 637 C C . ALA A 1 110 ? 47.827 28.612 51.280 1.00 16.34 106 ALA A C 1
ATOM 638 O O . ALA A 1 110 ? 46.590 28.645 51.462 1.00 15.40 106 ALA A O 1
ATOM 640 N N . ASN A 1 111 ? 48.683 28.199 52.218 1.00 16.30 107 ASN A N 1
ATOM 641 C CA . ASN A 1 111 ? 48.212 27.765 53.542 1.00 16.50 107 ASN A CA 1
ATOM 642 C C . ASN A 1 111 ? 48.345 28.906 54.538 1.00 16.15 107 ASN A C 1
ATOM 643 O O . ASN A 1 111 ? 49.127 28.846 55.487 1.00 15.78 107 ASN A O 1
ATOM 648 N N . TYR A 1 112 ? 47.566 29.956 54.339 1.00 15.71 108 TYR A N 1
ATOM 649 C CA . TYR A 1 112 ? 47.773 31.166 55.101 1.00 15.83 108 TYR A CA 1
ATOM 650 C C . TYR A 1 112 ? 47.109 31.020 56.470 1.00 16.12 108 TYR A C 1
ATOM 651 O O . TYR A 1 112 ? 46.428 30.026 56.734 1.00 17.59 108 TYR A O 1
ATOM 660 N N . PRO A 1 113 ? 47.368 31.958 57.375 1.00 16.28 109 PRO A N 1
ATOM 661 C CA . PRO A 1 113 ? 47.006 31.674 58.770 1.00 16.50 109 PRO A CA 1
ATOM 662 C C . PRO A 1 113 ? 45.520 31.510 59.049 1.00 16.39 109 PRO A C 1
ATOM 663 O O . PRO A 1 113 ? 44.670 32.132 58.351 1.00 16.34 109 PRO A O 1
ATOM 667 N N . ALA A 1 114 ? 45.213 30.687 60.052 1.00 16.19 110 ALA A N 1
ATOM 668 C CA . ALA A 1 114 ? 43.833 30.519 60.521 1.00 16.83 110 ALA A CA 1
ATOM 669 C C . ALA A 1 114 ? 43.389 31.678 61.430 1.00 15.95 110 ALA A C 1
ATOM 670 O O . ALA A 1 114 ? 42.227 32.065 61.453 1.00 16.54 110 ALA A O 1
ATOM 672 N N . ALA A 1 115 ? 44.304 3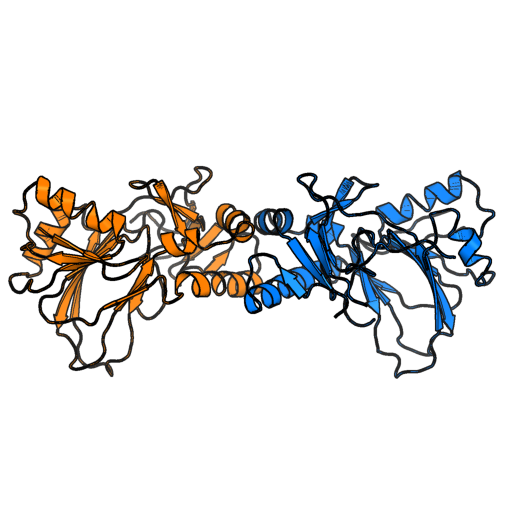2.201 62.221 1.00 16.30 111 ALA A N 1
ATOM 673 C CA . ALA A 1 115 ? 43.939 33.133 63.308 1.00 16.65 111 ALA A CA 1
ATOM 674 C C . ALA A 1 115 ? 45.187 33.750 63.881 1.00 17.03 111 ALA A C 1
ATOM 675 O O . ALA A 1 115 ? 46.280 33.200 6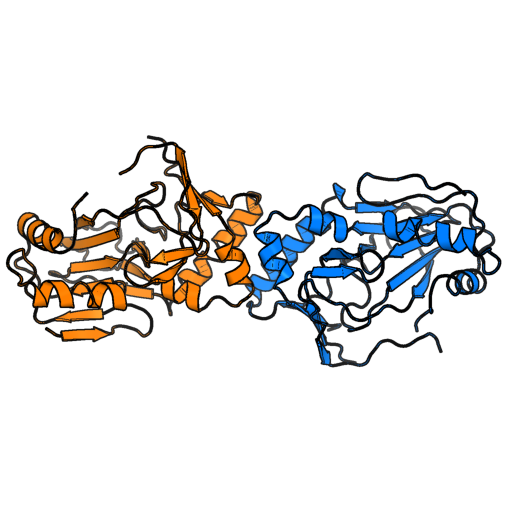3.726 1.00 16.76 111 ALA A O 1
ATOM 677 N N . SER A 1 116 ? 45.018 34.870 64.568 1.00 17.92 112 SER A N 1
ATOM 678 C CA . SER A 1 116 ? 46.086 35.496 65.333 1.00 18.66 112 SER A CA 1
ATOM 679 C C . SER A 1 116 ? 45.562 35.984 66.668 1.00 19.30 112 SER A C 1
ATOM 680 O O . SER A 1 116 ? 44.383 36.282 66.821 1.00 19.25 112 SER A O 1
ATOM 683 N N . ILE A 1 117 ? 46.473 36.070 67.628 1.00 20.35 113 ILE A N 1
ATOM 684 C CA . ILE A 1 117 ? 46.200 36.558 68.968 1.00 20.04 113 ILE A CA 1
ATOM 685 C C . ILE A 1 117 ? 47.172 37.702 69.188 1.00 20.36 113 ILE A C 1
ATOM 686 O O . ILE A 1 117 ? 48.398 37.509 69.067 1.00 20.85 113 ILE A O 1
ATOM 691 N N . LEU A 1 118 ? 46.631 38.865 69.535 1.00 19.88 114 LEU A N 1
ATOM 692 C CA . LEU A 1 118 ? 47.380 40.123 69.556 1.00 20.17 114 LEU A CA 1
ATOM 693 C C . LEU A 1 118 ? 47.171 40.861 70.885 1.00 21.01 114 LEU A C 1
ATOM 694 O O . LEU A 1 118 ? 46.041 41.170 71.227 1.00 19.34 114 LEU A O 1
ATOM 699 N N . ARG A 1 119 ? 48.242 41.121 71.638 1.00 22.90 115 ARG A N 1
ATOM 700 C CA . ARG A 1 119 ? 48.114 41.880 72.889 1.00 24.51 115 ARG A CA 1
ATOM 701 C C . ARG A 1 119 ? 48.864 43.197 72.767 1.00 25.39 115 ARG A C 1
ATOM 702 O O . ARG A 1 119 ? 49.845 43.315 72.048 1.00 24.89 115 ARG A O 1
ATOM 710 N N . ALA A 1 120 ? 48.347 44.189 73.472 1.00 26.87 116 ALA A N 1
ATOM 711 C CA . ALA A 1 120 ? 48.955 45.497 73.527 1.00 27.79 116 ALA A CA 1
ATOM 712 C C . ALA A 1 120 ? 50.082 45.408 74.514 1.00 28.55 116 ALA A C 1
ATOM 713 O O . ALA A 1 120 ? 49.929 44.807 75.585 1.00 29.43 116 ALA A O 1
ATOM 715 N N . VAL A 1 121 ? 51.229 45.967 74.145 1.00 29.13 117 VAL A N 1
ATOM 716 C CA . VAL A 1 121 ? 52.355 46.099 75.050 1.00 29.76 117 VAL A CA 1
ATOM 717 C C . VAL A 1 121 ? 52.533 47.584 75.404 1.00 30.95 117 VAL A C 1
ATOM 718 O O . VAL A 1 121 ? 52.488 47.942 76.576 1.00 31.50 117 VAL A O 1
ATOM 722 N N . THR A 1 122 ? 52.739 48.427 74.391 1.00 30.43 118 THR A N 1
ATOM 723 C CA . THR A 1 122 ? 52.870 49.865 74.574 1.00 31.82 118 THR A CA 1
ATOM 724 C C . THR A 1 122 ? 51.926 50.611 73.623 1.00 30.57 118 THR A C 1
ATOM 725 O O . THR A 1 122 ? 51.996 50.433 72.405 1.00 29.26 118 THR A O 1
ATOM 729 N N . LEU A 1 123 ? 51.072 51.460 74.195 1.00 30.96 119 LEU A N 1
ATOM 730 C CA . LEU A 1 123 ? 50.033 52.155 73.459 1.00 30.27 119 LEU A CA 1
ATOM 731 C C . LEU A 1 123 ? 50.299 53.676 73.384 1.00 31.14 119 LEU A C 1
ATOM 732 O O . LEU A 1 123 ? 50.845 54.269 74.312 1.00 32.75 119 LEU A O 1
ATOM 737 N N . PRO A 1 124 ? 49.926 54.314 72.260 1.00 30.20 120 PRO A N 1
ATOM 738 C CA . PRO A 1 124 ? 50.095 55.761 72.126 1.00 30.06 120 PRO A CA 1
ATOM 739 C C . PRO A 1 124 ? 49.018 56.498 72.911 1.00 30.51 120 PRO A C 1
ATOM 740 O O . PRO A 1 124 ? 47.986 55.912 73.235 1.00 30.01 120 PRO A O 1
ATOM 744 N N . SER A 1 125 ? 49.236 57.777 73.188 1.00 31.36 121 SER A N 1
ATOM 745 C CA . SER A 1 125 ? 48.307 58.537 74.028 1.00 32.44 121 SER A CA 1
ATOM 746 C C . SER A 1 125 ? 46.979 58.794 73.314 1.00 31.26 121 SER A C 1
ATOM 747 O O . SER A 1 125 ? 45.975 59.125 73.949 1.00 32.18 121 SER A O 1
ATOM 750 N N . TYR A 1 126 ? 46.973 58.685 71.993 1.00 28.97 122 TYR A N 1
ATOM 751 C CA . TYR A 1 126 ? 45.747 58.781 71.251 1.00 27.99 122 TYR A CA 1
ATOM 752 C C . TYR A 1 126 ? 45.890 58.043 69.933 1.00 26.56 122 TYR A C 1
ATOM 753 O O . TYR A 1 126 ? 47.006 57.747 69.517 1.00 26.01 122 TYR A O 1
ATOM 762 N N . GLY A 1 127 ? 44.750 57.770 69.303 1.00 25.09 123 GLY A N 1
ATOM 763 C CA . GLY A 1 127 ? 44.677 57.006 68.080 1.00 24.25 123 GLY A CA 1
ATOM 764 C C . GLY A 1 127 ? 45.067 55.566 68.301 1.00 24.04 123 GLY A C 1
ATOM 765 O O . GLY A 1 127 ? 45.078 55.078 69.425 1.00 25.21 123 GLY A O 1
ATOM 766 N N . GLY A 1 128 ? 45.414 54.874 67.225 1.00 23.43 124 GLY A N 1
ATOM 767 C CA . GLY A 1 128 ? 45.930 53.534 67.352 1.00 22.31 124 GLY A CA 1
ATOM 768 C C . GLY A 1 128 ? 44.895 52.427 67.427 1.00 22.43 124 GLY A C 1
ATOM 769 O O . GLY A 1 128 ? 45.236 51.265 67.768 1.00 22.64 124 GLY A O 1
ATOM 770 N N . SER A 1 129 ? 43.658 52.727 67.037 1.00 21.50 125 SER A N 1
ATOM 771 C CA . SER A 1 129 ? 42.605 51.705 66.992 1.00 20.57 125 SER A CA 1
ATOM 772 C C . SER A 1 129 ? 42.841 50.767 65.800 1.00 20.05 125 SER A C 1
ATOM 773 O O . SER A 1 129 ? 43.597 51.088 64.888 1.00 20.20 125 SER A O 1
ATOM 776 N N . THR A 1 130 ? 42.229 49.585 65.859 1.00 18.71 126 THR A N 1
ATOM 777 C CA . THR A 1 130 ? 42.338 48.579 64.829 1.00 17.90 126 THR A CA 1
ATOM 778 C C . THR A 1 130 ? 40.945 48.232 64.313 1.00 16.53 126 THR A C 1
ATOM 779 O O . THR A 1 130 ? 39.995 48.210 65.078 1.00 17.34 126 THR A O 1
ATOM 783 N N . LEU A 1 131 ? 40.854 47.976 63.022 1.00 15.68 127 LEU A N 1
ATOM 784 C CA . LEU A 1 131 ? 39.614 47.586 62.336 1.00 14.37 127 LEU A CA 1
ATOM 785 C C . LEU A 1 131 ? 39.647 46.146 61.902 1.00 13.80 127 LEU A C 1
ATOM 786 O O . LEU A 1 131 ? 40.706 45.630 61.412 1.00 11.96 127 LEU A O 1
ATOM 791 N N . TRP A 1 132 ? 38.492 45.488 62.066 1.00 12.77 128 TRP A N 1
ATOM 792 C CA . TRP A 1 132 ? 38.246 44.158 61.458 1.00 12.45 128 TRP A CA 1
ATOM 793 C C . TRP A 1 132 ? 36.950 44.229 60.696 1.00 12.33 128 TRP A C 1
ATOM 794 O O . TRP A 1 132 ? 36.038 44.914 61.128 1.00 13.29 128 TRP A O 1
ATOM 805 N N . ALA A 1 133 ? 36.873 43.496 59.592 1.00 11.96 129 ALA A N 1
ATOM 806 C CA . ALA A 1 133 ? 35.646 43.307 58.804 1.00 11.94 129 ALA A CA 1
ATOM 807 C C . ALA A 1 133 ? 35.308 41.822 58.717 1.00 12.45 129 ALA A C 1
ATOM 808 O O . ALA A 1 133 ? 36.222 40.984 58.579 1.00 13.63 129 ALA A O 1
ATOM 810 N N . SER A 1 134 ? 34.019 41.471 58.759 1.00 12.77 130 SER A N 1
ATOM 811 C CA . SER A 1 134 ? 33.614 40.083 58.554 1.00 12.94 130 SER A CA 1
ATOM 812 C C . SER A 1 134 ? 33.392 39.817 57.073 1.00 12.98 130 SER A C 1
ATOM 813 O O . SER A 1 134 ? 32.487 40.390 56.465 1.00 13.54 130 SER A O 1
ATOM 816 N N . THR A 1 135 ? 34.231 38.972 56.485 1.00 12.32 131 THR A N 1
ATOM 817 C CA . THR A 1 135 ? 34.038 38.542 55.121 1.00 12.65 131 THR A CA 1
ATOM 818 C C . THR A 1 135 ? 32.966 37.462 54.954 1.00 13.10 131 THR A C 1
ATOM 819 O O . THR A 1 135 ? 32.501 37.227 53.844 1.00 11.80 131 THR A O 1
ATOM 823 N N . VAL A 1 136 ? 32.544 36.837 56.053 1.00 14.06 132 VAL A N 1
ATOM 824 C CA . VAL A 1 136 ? 31.297 36.042 56.069 1.00 13.84 132 VAL A CA 1
ATOM 825 C C . VAL A 1 136 ? 30.051 36.939 55.916 1.00 14.82 132 VAL A C 1
ATOM 826 O O . VAL A 1 136 ? 29.216 36.684 55.047 1.00 15.59 132 VAL A O 1
ATOM 830 N N . ALA A 1 137 ? 29.922 37.963 56.752 1.00 14.35 133 ALA A N 1
ATOM 831 C CA . ALA A 1 137 ? 28.824 38.922 56.637 1.00 14.19 133 ALA A CA 1
ATOM 832 C C . ALA A 1 137 ? 28.799 39.523 55.252 1.00 13.89 133 ALA A C 1
ATOM 833 O O . ALA A 1 137 ? 27.730 39.762 54.695 1.00 14.77 133 ALA A O 1
ATOM 835 N N . ALA A 1 138 ? 29.979 39.840 54.713 1.00 13.40 134 ALA A N 1
ATOM 836 C CA . ALA A 1 138 ? 30.072 40.434 53.374 1.00 13.01 134 ALA A CA 1
ATOM 837 C C . ALA A 1 138 ? 29.510 39.523 52.295 1.00 13.52 134 ALA A C 1
ATOM 838 O O . ALA A 1 138 ? 28.796 39.979 51.390 1.00 13.33 134 ALA A O 1
ATOM 840 N N . TYR A 1 139 ? 29.830 38.243 52.384 1.00 14.45 135 TYR A N 1
ATOM 841 C CA . TYR A 1 139 ? 29.297 37.274 51.438 1.00 14.83 135 TYR A CA 1
ATOM 842 C C . TYR A 1 139 ? 27.769 37.180 51.596 1.00 15.73 135 TYR A C 1
ATOM 843 O O . TYR A 1 139 ? 27.037 37.185 50.604 1.00 15.59 135 TYR A O 1
ATOM 852 N N . GLN A 1 140 ? 27.297 37.105 52.839 1.00 16.06 136 GLN A N 1
ATOM 853 C CA . GLN A 1 140 ? 25.853 37.038 53.112 1.00 17.72 136 GLN A CA 1
ATOM 854 C C . GLN A 1 140 ? 25.093 38.239 52.566 1.00 17.75 136 GLN A C 1
ATOM 855 O O . GLN A 1 140 ? 23.947 38.095 52.186 1.00 19.89 136 GLN A O 1
ATOM 857 N N . GLN A 1 141 ? 25.718 39.406 52.479 1.00 17.18 137 GLN A N 1
ATOM 858 C CA . GLN A 1 141 ? 25.049 40.607 51.933 1.00 17.17 137 GLN A CA 1
ATOM 859 C C . GLN A 1 141 ? 25.112 40.705 50.419 1.00 16.56 137 GLN A C 1
ATOM 860 O O . GLN A 1 141 ? 24.553 41.637 49.853 1.00 16.43 137 GLN A O 1
ATOM 866 N N . LEU A 1 142 ? 25.839 39.800 49.757 1.00 15.43 138 LEU A N 1
ATOM 867 C CA . LEU A 1 142 ? 25.913 39.825 48.295 1.00 15.66 138 LEU A CA 1
ATOM 868 C C . LEU A 1 142 ? 24.597 39.421 47.667 1.00 16.65 138 LEU A C 1
ATOM 869 O O . LEU A 1 142 ? 24.018 38.423 48.054 1.00 16.53 138 LEU A O 1
ATOM 874 N N . PRO A 1 143 ? 24.148 40.168 46.654 1.00 17.49 139 PRO A N 1
ATOM 875 C CA . PRO A 1 143 ? 22.954 39.770 45.915 1.00 19.00 139 PRO A CA 1
ATOM 876 C C . PRO A 1 143 ? 23.312 38.653 44.973 1.00 19.24 139 PRO A C 1
ATOM 877 O O . PRO A 1 143 ? 24.504 38.461 44.658 1.00 18.80 139 PRO A O 1
ATOM 881 N N . GLU A 1 144 ? 22.304 37.943 44.477 1.00 20.32 140 GLU A N 1
ATOM 882 C CA A GLU A 1 144 ? 22.567 36.720 43.725 0.50 20.58 140 GLU A CA 1
ATOM 883 C CA B GLU A 1 144 ? 22.532 36.726 43.680 0.50 20.55 140 GLU A CA 1
ATOM 884 C C . GLU A 1 144 ? 23.592 36.883 42.576 1.00 19.39 140 GLU A C 1
ATOM 885 O O . GLU A 1 144 ? 24.496 36.049 42.450 1.00 19.18 140 GLU A O 1
ATOM 896 N N . PRO A 1 145 ? 23.477 37.941 41.747 1.00 18.04 141 PRO A N 1
ATOM 897 C CA . PRO A 1 145 ? 24.470 38.027 40.660 1.00 16.93 141 PRO A CA 1
ATOM 898 C C . PRO A 1 145 ? 25.913 38.086 41.142 1.00 15.44 141 PRO A C 1
ATOM 899 O O . PRO A 1 145 ? 26.788 37.471 40.530 1.00 16.79 141 PRO A O 1
ATOM 903 N N . LEU A 1 146 ? 26.164 38.791 42.235 1.00 13.63 142 LEU A N 1
ATOM 904 C CA . LEU A 1 146 ? 27.520 38.891 42.712 1.00 13.53 142 LEU A CA 1
ATOM 905 C C . LEU A 1 146 ? 27.952 37.605 43.430 1.00 14.13 142 LEU A C 1
ATOM 906 O O . LEU A 1 146 ? 29.141 37.292 43.467 1.00 14.12 142 LEU A O 1
ATOM 911 N N . ARG A 1 147 ? 26.997 36.830 43.940 1.00 14.55 143 ARG A N 1
ATOM 912 C CA . ARG A 1 147 ? 27.334 35.490 44.404 1.00 16.53 143 ARG A CA 1
ATOM 913 C C . ARG A 1 147 ? 27.786 34.615 43.269 1.00 16.23 143 ARG A C 1
ATOM 914 O O . ARG A 1 147 ? 28.785 33.915 43.389 1.00 17.32 143 ARG A O 1
ATOM 922 N N . HIS A 1 148 ? 27.071 34.642 42.169 1.00 17.37 144 HIS A N 1
ATOM 923 C CA . HIS A 1 148 ? 27.484 33.844 41.009 1.00 17.83 144 HIS A CA 1
ATOM 924 C C . HIS A 1 148 ? 28.853 34.267 40.464 1.00 17.15 144 HIS A C 1
ATOM 925 O O . HIS A 1 148 ? 29.663 33.421 40.089 1.00 17.25 144 HIS A O 1
ATOM 932 N N . LEU A 1 149 ? 29.135 35.561 40.484 1.00 15.98 145 LEU A N 1
ATOM 933 C CA . LEU A 1 149 ? 30.437 36.059 40.055 1.00 15.00 145 LEU A CA 1
ATOM 934 C C . LEU A 1 149 ? 31.538 35.509 40.951 1.00 15.27 145 LEU A C 1
ATOM 935 O O . LEU A 1 149 ? 32.454 34.819 40.470 1.00 16.02 145 LEU A O 1
ATOM 940 N N . THR A 1 150 ? 31.430 35.784 42.250 1.00 14.95 146 THR A N 1
ATOM 941 C CA . THR A 1 150 ? 32.530 35.521 43.168 1.00 14.13 146 THR A CA 1
ATOM 942 C C . THR A 1 150 ? 32.751 34.060 43.446 1.00 14.64 146 THR A C 1
ATOM 943 O O . THR A 1 150 ? 33.875 33.655 43.767 1.00 15.13 146 THR A O 1
ATOM 947 N N . GLU A 1 151 ? 31.691 33.266 43.349 1.00 15.35 147 GLU A N 1
ATOM 948 C CA . GLU A 1 151 ? 31.807 31.805 43.542 1.00 15.65 147 GLU A CA 1
ATOM 949 C C . GLU A 1 151 ? 32.555 31.151 42.385 1.00 16.01 147 GLU A C 1
ATOM 950 O O . GLU A 1 151 ? 32.932 29.985 42.474 1.00 16.06 147 GLU A O 1
ATOM 956 N N . ASN A 1 152 ? 32.771 31.917 41.315 1.00 15.39 148 ASN A N 1
ATOM 957 C CA . ASN A 1 152 ? 33.390 31.413 40.106 1.00 16.47 148 ASN A CA 1
ATOM 958 C C . ASN A 1 152 ? 34.524 32.313 39.661 1.00 15.67 148 ASN A C 1
ATOM 959 O O . ASN A 1 152 ? 34.825 32.426 38.485 1.00 15.86 148 ASN A O 1
ATOM 964 N N . LEU A 1 153 ? 35.189 32.904 40.643 1.00 16.07 149 LEU A N 1
ATOM 965 C CA . LEU A 1 153 ? 36.244 33.856 40.412 1.00 15.67 149 LEU A CA 1
ATOM 966 C C . LEU A 1 153 ? 37.504 33.433 41.178 1.00 14.97 149 LEU A C 1
ATOM 967 O O . LEU A 1 153 ? 37.419 32.915 42.294 1.00 15.20 149 LEU A O 1
ATOM 972 N N . TRP A 1 154 ? 38.665 33.700 40.582 1.00 14.68 150 TRP A N 1
ATOM 973 C CA . TRP A 1 154 ? 39.969 33.380 41.172 1.00 14.62 150 TRP A CA 1
ATOM 974 C C . TRP A 1 154 ? 40.832 34.640 41.174 1.00 14.50 150 TRP A C 1
ATOM 975 O O . TRP A 1 154 ? 40.842 35.393 40.202 1.00 13.73 150 TRP A O 1
ATOM 986 N N . ALA A 1 155 ? 41.485 34.906 42.300 1.00 14.38 151 ALA A N 1
ATOM 987 C CA . ALA A 1 155 ? 42.344 36.070 42.435 1.00 14.59 151 ALA A CA 1
ATOM 988 C C . ALA A 1 155 ? 43.788 35.593 42.569 1.00 15.32 151 ALA A C 1
ATOM 989 O O . ALA A 1 155 ? 44.061 34.618 43.286 1.00 16.42 151 ALA A O 1
ATOM 991 N N . LEU A 1 156 ? 44.696 36.299 41.902 1.00 15.68 152 LEU A N 1
ATOM 992 C CA . LEU A 1 156 ? 46.125 36.179 42.150 1.00 16.53 152 LEU A CA 1
ATOM 993 C C . LEU A 1 156 ? 46.539 37.095 43.304 1.00 15.75 152 LEU A C 1
ATOM 994 O O . LEU A 1 156 ? 46.419 38.321 43.208 1.00 14.53 152 LEU A O 1
ATOM 999 N N . HIS A 1 157 ? 47.010 36.478 44.383 1.00 14.33 153 HIS A N 1
ATOM 1000 C CA . HIS A 1 157 ? 47.561 37.175 45.532 1.00 14.85 153 HIS A CA 1
ATOM 1001 C C . HIS A 1 157 ? 49.079 37.017 45.448 1.00 15.48 153 HIS A C 1
ATOM 1002 O O . HIS A 1 157 ? 49.562 35.946 45.105 1.00 15.30 153 HIS A O 1
ATOM 1009 N N . THR A 1 158 ? 49.816 38.090 45.719 1.00 17.27 154 THR A N 1
ATOM 1010 C CA . THR A 1 158 ? 51.279 38.077 45.711 1.00 18.26 154 THR A CA 1
ATOM 1011 C C . THR A 1 158 ? 51.819 38.963 46.825 1.00 19.97 154 THR A C 1
ATOM 1012 O O . THR A 1 158 ? 51.086 39.782 47.376 1.00 19.02 154 THR A O 1
ATOM 1016 N N . ASN A 1 159 ? 53.100 38.784 47.147 1.00 22.56 155 ASN A N 1
ATOM 1017 C CA . ASN A 1 159 ? 53.800 39.639 48.093 1.00 25.58 155 ASN A CA 1
ATOM 1018 C C . ASN A 1 159 ? 54.551 40.775 47.382 1.00 28.25 155 ASN A C 1
ATOM 1019 O O . ASN A 1 159 ? 55.221 41.547 48.027 1.00 30.06 155 ASN A O 1
ATOM 1024 N N . ARG A 1 160 ? 54.444 40.861 46.063 1.00 31.45 156 ARG A N 1
ATOM 1025 C CA . ARG A 1 160 ? 55.229 41.817 45.256 1.00 34.38 156 ARG A CA 1
ATOM 1026 C C . ARG A 1 160 ? 54.308 42.646 44.375 1.00 35.35 156 ARG A C 1
ATOM 1027 O O . ARG A 1 160 ? 53.918 43.758 44.743 1.00 38.58 156 ARG A O 1
ATOM 1029 N N . PRO A 1 183 ? 62.294 36.390 47.037 1.00 44.75 179 PRO A N 1
ATOM 1030 C CA . PRO A 1 183 ? 61.299 35.616 47.809 1.00 43.36 179 PRO A CA 1
ATOM 1031 C C . PRO A 1 183 ? 59.904 35.841 47.231 1.00 41.46 179 PRO A C 1
ATOM 1032 O O . PRO A 1 183 ? 59.223 36.827 47.584 1.00 41.88 179 PRO A O 1
ATOM 1036 N N . ASP A 1 184 ? 59.496 34.961 46.320 1.00 39.24 180 ASP A N 1
ATOM 1037 C CA . ASP A 1 184 ? 58.366 35.259 45.441 1.00 37.40 180 ASP A CA 1
ATOM 1038 C C . ASP A 1 184 ? 57.165 34.346 45.671 1.00 34.30 180 ASP A C 1
ATOM 1039 O O . ASP A 1 184 ? 57.171 33.173 45.292 1.00 33.57 180 ASP A O 1
ATOM 1044 N N . PHE A 1 185 ? 56.134 34.906 46.297 1.00 30.62 181 PHE A N 1
ATOM 1045 C CA . PHE A 1 185 ? 54.924 34.162 46.604 1.00 28.34 181 PHE A CA 1
ATOM 1046 C C . PHE A 1 185 ? 53.824 34.625 45.655 1.00 25.76 181 PHE A C 1
ATOM 1047 O O . PHE A 1 185 ? 53.479 35.812 45.619 1.00 24.81 181 PHE A O 1
ATOM 1055 N N . ARG A 1 186 ? 53.253 33.687 44.924 1.00 23.48 182 ARG A N 1
ATOM 1056 C CA . ARG A 1 186 ? 52.108 33.931 44.068 1.00 21.88 182 ARG A CA 1
ATOM 1057 C C . ARG A 1 186 ? 51.153 32.756 44.188 1.00 20.55 182 ARG A C 1
ATOM 1058 O O . ARG A 1 186 ? 51.533 31.602 43.916 1.00 20.76 182 ARG A O 1
ATOM 1066 N N . THR A 1 187 ? 49.913 33.053 44.549 1.00 18.28 183 THR A N 1
ATOM 1067 C CA . THR A 1 187 ? 48.909 32.025 44.754 1.00 17.00 183 THR A CA 1
ATOM 1068 C C . THR A 1 187 ? 47.609 32.473 44.144 1.00 16.49 183 THR A C 1
ATOM 1069 O O . THR A 1 187 ? 47.183 33.618 44.378 1.00 15.63 183 THR A O 1
ATOM 1073 N N . GLU A 1 188 ? 46.976 31.568 43.394 1.00 16.54 184 GLU A N 1
ATOM 1074 C CA . GLU A 1 188 ? 45.613 31.755 42.900 1.00 16.12 184 GLU A CA 1
ATOM 1075 C C . GLU A 1 188 ? 44.605 31.169 43.877 1.00 16.49 184 GLU A C 1
ATOM 1076 O O . GLU A 1 188 ? 44.462 29.960 44.008 1.00 16.79 184 GLU A O 1
ATOM 1082 N N . HIS A 1 189 ? 43.894 32.054 44.558 1.00 15.38 185 HIS A N 1
ATOM 1083 C CA . HIS A 1 189 ? 42.910 31.681 45.539 1.00 14.69 185 HIS A CA 1
ATOM 1084 C C . HIS A 1 189 ? 41.514 31.893 44.944 1.00 14.57 185 HIS A C 1
ATOM 1085 O O . HIS A 1 189 ? 41.306 32.813 44.158 1.00 13.02 185 HIS A O 1
ATOM 1092 N N . PRO A 1 190 ? 40.541 31.081 45.370 1.00 13.95 186 PRO A N 1
ATOM 1093 C CA . PRO A 1 190 ? 39.188 31.403 45.017 1.00 14.24 186 PRO A CA 1
ATOM 1094 C C . PRO A 1 190 ? 38.742 32.650 45.769 1.00 13.22 186 PRO A C 1
ATOM 1095 O O . PRO A 1 190 ? 39.263 32.958 46.854 1.00 12.38 186 PRO A O 1
ATOM 1099 N N . VAL A 1 191 ? 37.741 33.324 45.240 1.00 13.35 187 VAL A N 1
ATOM 1100 C CA . VAL A 1 191 ? 37.229 34.536 45.886 1.00 12.27 187 VAL A CA 1
ATOM 1101 C C . VAL A 1 191 ? 36.153 34.212 46.910 1.00 12.87 187 VAL A C 1
ATOM 1102 O O . VAL A 1 191 ? 35.872 35.026 47.807 1.00 13.08 187 VAL A O 1
ATOM 1106 N N . VAL A 1 192 ? 35.552 33.023 46.805 1.00 13.64 188 VAL A N 1
ATOM 1107 C CA . VAL A 1 192 ? 34.753 32.459 47.887 1.00 14.22 188 VAL A CA 1
ATOM 1108 C C . VAL A 1 192 ? 35.392 31.163 48.463 1.00 15.50 188 VAL A C 1
ATOM 1109 O O . VAL A 1 192 ? 35.716 30.206 47.737 1.00 16.18 188 VAL A O 1
ATOM 1113 N N . ARG A 1 193 ? 35.584 31.178 49.784 1.00 15.05 189 ARG A N 1
ATOM 1114 C CA . ARG A 1 193 ? 36.170 30.092 50.538 1.00 16.03 189 ARG A CA 1
ATOM 1115 C C . ARG A 1 193 ? 35.102 29.534 51.474 1.00 16.62 189 ARG A C 1
ATOM 1116 O O . ARG A 1 193 ? 34.405 30.309 52.119 1.00 15.94 189 ARG A O 1
ATOM 1124 N N . VAL A 1 194 ? 35.033 28.212 51.602 1.00 17.26 190 VAL A N 1
ATOM 1125 C CA . VAL A 1 194 ? 34.120 27.550 52.547 1.00 17.84 190 VAL A CA 1
ATOM 1126 C C . VAL A 1 194 ? 34.930 27.237 53.797 1.00 17.42 190 VAL A C 1
ATOM 1127 O O . VAL A 1 194 ? 35.881 26.425 53.758 1.00 17.79 190 VAL A O 1
ATOM 1131 N N . HIS A 1 195 ? 34.588 27.920 54.885 1.00 16.65 191 HIS A N 1
ATOM 1132 C CA . HIS A 1 195 ? 35.321 27.818 56.127 1.00 17.34 191 HIS A CA 1
ATOM 1133 C C . HIS A 1 195 ? 35.362 26.327 56.585 1.00 19.37 191 HIS A C 1
ATOM 1134 O O . HIS A 1 195 ? 34.335 25.686 56.689 1.00 18.62 191 HIS A O 1
ATOM 1141 N N . PRO A 1 196 ? 36.556 25.806 56.864 1.00 20.76 192 PRO A N 1
ATOM 1142 C CA . PRO A 1 196 ? 36.709 24.394 57.212 1.00 23.00 192 PRO A CA 1
ATOM 1143 C C . PRO A 1 196 ? 36.122 23.976 58.559 1.00 24.54 192 PRO A C 1
ATOM 1144 O O . PRO A 1 196 ? 35.852 22.787 58.751 1.00 26.12 192 PRO A O 1
ATOM 1148 N N . GLU A 1 197 ? 35.949 24.909 59.492 1.00 24.35 193 GLU A N 1
ATOM 1149 C CA . GLU A 1 197 ? 35.317 24.563 60.765 1.00 25.30 193 GLU A CA 1
ATOM 1150 C C . GLU A 1 197 ? 33.827 24.867 60.824 1.00 25.16 193 GLU A C 1
ATOM 1151 O O . GLU A 1 197 ? 33.084 24.094 61.434 1.00 26.14 193 GLU A O 1
ATOM 1157 N N . THR A 1 198 ? 33.366 25.941 60.180 1.00 22.66 194 THR A N 1
ATOM 1158 C CA . THR A 1 198 ? 31.959 26.335 60.307 1.00 22.17 194 THR A CA 1
ATOM 1159 C C . THR A 1 198 ? 31.113 26.026 59.092 1.00 22.23 194 THR A C 1
ATOM 1160 O O . THR A 1 198 ? 29.906 26.040 59.171 1.00 21.63 194 THR A O 1
ATOM 1164 N N . GLY A 1 199 ? 31.746 25.756 57.968 1.00 21.74 195 GLY A N 1
ATOM 1165 C CA . GLY A 1 199 ? 31.039 25.636 56.696 1.00 21.92 195 GLY A CA 1
ATOM 1166 C C . GLY A 1 199 ? 30.593 26.969 56.075 1.00 21.49 195 GLY A C 1
ATOM 1167 O O . GLY A 1 199 ? 30.070 26.976 54.964 1.00 21.01 195 GLY A O 1
ATOM 1168 N N . GLU A 1 200 ? 30.798 28.096 56.761 1.00 20.49 196 GLU A N 1
ATOM 1169 C CA . GLU A 1 200 ? 30.312 29.366 56.232 1.00 20.50 196 GLU A CA 1
ATOM 1170 C C . GLU A 1 200 ? 31.174 29.818 55.065 1.00 19.31 196 GLU A C 1
ATOM 1171 O O . GLU A 1 200 ? 32.411 29.665 55.079 1.00 18.79 196 GLU A O 1
ATOM 1177 N N . ARG A 1 201 ? 30.517 30.397 54.066 1.00 18.46 197 ARG A N 1
ATOM 1178 C CA . ARG A 1 201 ? 31.206 31.001 52.930 1.00 17.96 197 ARG A CA 1
ATOM 1179 C C . ARG A 1 201 ? 31.685 32.402 53.284 1.00 16.88 197 ARG A C 1
ATOM 1180 O O . ARG A 1 201 ? 30.955 33.173 53.873 1.00 16.32 197 ARG A O 1
ATOM 1188 N N . ALA A 1 202 ? 32.903 32.727 52.877 1.00 16.65 198 ALA A N 1
ATOM 1189 C CA . ALA A 1 202 ? 33.555 34.000 53.187 1.00 15.75 198 ALA A CA 1
ATOM 1190 C C . ALA A 1 202 ? 34.219 34.514 51.914 1.00 14.76 198 ALA A C 1
ATOM 1191 O O . ALA A 1 202 ? 34.798 33.743 51.177 1.00 14.75 198 ALA A O 1
ATOM 1193 N N . LEU A 1 203 ? 34.175 35.810 51.684 1.00 13.89 199 LEU A N 1
ATOM 1194 C CA . LEU A 1 203 ? 34.890 36.391 50.580 1.00 13.07 199 LEU A CA 1
ATOM 1195 C C . LEU A 1 203 ? 36.363 36.410 50.911 1.00 14.20 199 LEU A C 1
ATOM 1196 O O . LEU A 1 203 ? 36.787 36.653 52.060 1.00 14.73 199 LEU A O 1
ATOM 1201 N N . LEU A 1 204 ? 37.166 36.142 49.897 1.00 14.56 200 LEU A N 1
ATOM 1202 C CA . LEU A 1 204 ? 38.608 36.182 50.070 1.00 13.54 200 LEU A CA 1
ATOM 1203 C C . LEU A 1 204 ? 39.188 37.182 49.068 1.00 12.38 200 LEU A C 1
ATOM 1204 O O . LEU A 1 204 ? 39.209 36.931 47.865 1.00 12.30 200 LEU A O 1
ATOM 1209 N N . ALA A 1 205 ? 39.712 38.295 49.565 1.00 12.09 201 ALA A N 1
ATOM 1210 C CA . ALA A 1 205 ? 40.281 39.328 48.701 1.00 12.34 201 ALA A CA 1
ATOM 1211 C C . ALA A 1 205 ? 41.333 40.094 49.467 1.00 12.34 201 ALA A C 1
ATOM 1212 O O . ALA A 1 205 ? 42.222 39.479 50.070 1.00 14.24 201 ALA A O 1
ATOM 1214 N N . GLY A 1 206 ? 41.210 41.410 49.544 1.00 12.53 202 GLY A N 1
ATOM 1215 C CA . GLY A 1 206 ? 42.124 42.217 50.330 1.00 12.32 202 GLY A CA 1
ATOM 1216 C C . GLY A 1 206 ? 43.321 42.708 49.534 1.00 13.50 202 GLY A C 1
ATOM 1217 O O . GLY A 1 206 ? 43.443 42.427 48.330 1.00 12.90 202 GLY A O 1
ATOM 1218 N N . ASP A 1 207 ? 44.217 43.427 50.218 1.00 14.11 203 ASP A N 1
ATOM 1219 C CA . ASP A 1 207 ? 45.254 44.193 49.539 1.00 15.54 203 ASP A CA 1
ATOM 1220 C C . ASP A 1 207 ? 46.348 43.372 48.811 1.00 15.87 203 ASP A C 1
ATOM 1221 O O . ASP A 1 207 ? 47.124 43.930 47.987 1.00 15.28 203 ASP A O 1
ATOM 1226 N N . PHE A 1 208 ? 46.422 42.070 49.065 1.00 14.59 204 PHE A N 1
ATOM 1227 C CA . PHE A 1 208 ? 47.429 41.260 48.372 1.00 14.86 204 PHE A CA 1
ATOM 1228 C C . PHE A 1 208 ? 46.982 40.816 46.996 1.00 14.48 204 PHE A C 1
ATOM 1229 O O . PHE A 1 208 ? 47.810 40.327 46.230 1.00 14.74 204 PHE A O 1
ATOM 1237 N N . VAL A 1 209 ? 45.690 40.975 46.681 1.00 14.11 205 VAL A N 1
ATOM 1238 C CA . VAL A 1 209 ? 45.166 40.706 45.314 1.00 13.48 205 VAL A CA 1
ATOM 1239 C C . VAL A 1 209 ? 45.773 41.614 44.251 1.00 15.64 205 VAL A C 1
ATOM 1240 O O . VAL A 1 209 ? 45.692 42.842 44.361 1.00 14.64 205 VAL A O 1
ATOM 1244 N N . ARG A 1 210 ? 46.413 41.022 43.231 1.00 16.11 206 ARG A N 1
ATOM 1245 C CA . ARG A 1 210 ? 46.969 41.814 42.114 1.00 17.78 206 ARG A CA 1
ATOM 1246 C C . ARG A 1 210 ? 46.121 41.778 40.856 1.00 17.91 206 ARG A C 1
ATOM 1247 O O . ARG A 1 210 ? 46.364 42.540 39.929 1.00 19.12 206 ARG A O 1
ATOM 1255 N N . GLY A 1 211 ? 45.169 40.863 40.787 1.00 17.18 207 GLY A N 1
ATOM 1256 C CA . GLY A 1 211 ? 44.342 40.733 39.600 1.00 16.53 207 GLY A CA 1
ATOM 1257 C C . GLY A 1 211 ? 43.464 39.512 39.728 1.00 15.52 207 GLY A C 1
ATOM 1258 O O . GLY A 1 211 ? 43.675 38.686 40.627 1.00 15.11 207 GLY A O 1
ATOM 1259 N N . PHE A 1 212 ? 42.457 39.414 38.858 1.00 14.59 208 PHE A N 1
ATOM 1260 C CA . PHE A 1 212 ? 41.628 38.221 38.776 1.00 14.69 208 PHE A CA 1
ATOM 1261 C C . PHE A 1 212 ? 41.914 37.484 37.483 1.00 15.41 208 PHE A C 1
ATOM 1262 O O . PHE A 1 212 ? 42.061 38.087 36.434 1.00 15.31 208 PHE A O 1
ATOM 1270 N N . VAL A 1 213 ? 41.946 36.161 37.554 1.00 16.03 209 VAL A N 1
ATOM 1271 C CA . VAL A 1 213 ? 42.183 35.336 36.364 1.00 17.04 209 VAL A CA 1
ATOM 1272 C C . VAL A 1 213 ? 41.088 35.568 35.325 1.00 18.23 209 VAL A C 1
ATOM 1273 O O . VAL A 1 213 ? 39.904 35.542 35.648 1.00 18.51 209 VAL A O 1
ATOM 1277 N N . GLY A 1 214 ? 41.506 35.808 34.092 1.00 19.34 210 GLY A N 1
ATOM 1278 C CA . GLY A 1 214 ? 40.610 36.111 32.973 1.00 20.24 210 GLY A CA 1
ATOM 1279 C C . GLY A 1 214 ? 40.181 37.564 32.818 1.00 19.92 210 GLY A C 1
ATOM 1280 O O . GLY A 1 214 ? 39.575 37.918 31.817 1.00 21.09 210 GLY A O 1
ATOM 1281 N N . LEU A 1 215 ? 40.487 38.418 33.795 1.00 19.42 211 LEU A N 1
ATOM 1282 C CA . LEU A 1 215 ? 40.124 39.821 33.714 1.00 19.33 211 LEU A CA 1
ATOM 1283 C C . LEU A 1 215 ? 41.370 40.670 33.395 1.00 19.33 211 LEU A C 1
ATOM 1284 O O . LEU A 1 215 ? 42.479 40.306 33.769 1.00 17.46 211 LEU A O 1
ATOM 1289 N N . ASP A 1 216 ? 41.181 41.804 32.728 1.00 18.33 212 ASP A N 1
ATOM 1290 C CA . ASP A 1 216 ? 42.320 42.688 32.422 1.00 17.98 212 ASP A CA 1
ATOM 1291 C C . ASP A 1 216 ? 42.619 43.538 33.675 1.00 17.06 212 ASP A C 1
ATOM 1292 O O . ASP A 1 216 ? 41.946 43.381 34.711 1.00 15.28 212 ASP A O 1
ATOM 1297 N N . GLY A 1 217 ? 43.661 44.381 33.608 1.00 16.85 213 GLY A N 1
ATOM 1298 C CA . GLY A 1 217 ? 44.144 45.120 34.788 1.00 15.95 213 GLY A CA 1
ATOM 1299 C C . GLY A 1 217 ? 43.076 46.110 35.274 1.00 15.40 213 GLY A C 1
ATOM 1300 O O . GLY A 1 217 ? 42.857 46.242 36.472 1.00 15.39 213 GLY A O 1
ATOM 1301 N N . HIS A 1 218 ? 42.406 46.785 34.344 1.00 14.79 214 HIS A N 1
ATOM 1302 C CA . HIS A 1 218 ? 41.408 47.783 34.721 1.00 14.02 214 HIS A CA 1
ATOM 1303 C C . HIS A 1 218 ? 40.174 47.102 35.345 1.00 13.83 214 HIS A C 1
ATOM 1304 O O . HIS A 1 218 ? 39.716 47.494 36.434 1.00 12.02 214 HIS A O 1
ATOM 1311 N N . GLU A 1 219 ? 39.642 46.085 34.662 1.00 13.10 215 GLU A N 1
ATOM 1312 C CA . GLU A 1 219 ? 38.555 45.259 35.245 1.00 13.16 215 GLU A CA 1
ATOM 1313 C C . GLU A 1 219 ? 38.902 44.763 36.614 1.00 12.39 215 GLU A C 1
ATOM 1314 O O . GLU A 1 219 ? 38.054 44.761 37.504 1.00 12.34 215 GLU A O 1
ATOM 1320 N N . SER A 1 220 ? 40.120 44.261 36.788 1.00 13.05 216 SER A N 1
ATOM 1321 C CA . SER A 1 220 ? 40.503 43.730 38.087 1.00 13.43 216 SER A CA 1
ATOM 1322 C C . SER A 1 220 ? 40.528 44.839 39.132 1.00 13.57 216 SER A C 1
ATOM 1323 O O . SER A 1 220 ? 40.076 44.632 40.247 1.00 13.74 216 SER A O 1
ATOM 1326 N N . SER A 1 221 ? 41.033 46.014 38.772 1.00 13.70 217 SER A N 1
ATOM 1327 C CA . SER A 1 221 ? 41.127 47.095 39.723 1.00 14.18 217 SER A CA 1
ATOM 1328 C C . SER A 1 221 ? 39.729 47.526 40.170 1.00 14.34 217 SER A C 1
ATOM 1329 O O . SER A 1 221 ? 39.497 47.727 41.353 1.00 11.90 217 SER A O 1
ATOM 1332 N N . VAL A 1 222 ? 38.812 47.628 39.208 1.00 14.32 218 VAL A N 1
ATOM 1333 C CA . VAL A 1 222 ? 37.456 48.080 39.489 1.00 15.21 218 VAL A CA 1
ATOM 1334 C C . VAL A 1 222 ? 36.697 47.042 40.330 1.00 14.06 218 VAL A C 1
ATOM 1335 O O . VAL A 1 222 ? 36.037 47.373 41.304 1.00 13.76 218 VAL A O 1
ATOM 1339 N N . LEU A 1 223 ? 36.816 45.772 39.965 1.00 13.76 219 LEU A N 1
ATOM 1340 C CA . LEU A 1 223 ? 36.107 44.702 40.685 1.00 14.05 219 LEU A CA 1
ATOM 1341 C C . LEU A 1 223 ? 36.656 44.512 42.082 1.00 13.44 219 LEU A C 1
ATOM 1342 O O . LEU A 1 223 ? 35.904 44.329 43.047 1.00 14.10 219 LEU A O 1
ATOM 1347 N N . LEU A 1 224 ? 37.971 44.547 42.230 1.00 12.81 220 LEU A N 1
ATOM 1348 C CA . LEU A 1 224 ? 38.540 44.421 43.577 1.00 12.98 220 LEU A CA 1
ATOM 1349 C C . LEU A 1 224 ? 37.998 45.532 44.489 1.00 12.39 220 LEU A C 1
ATOM 1350 O O . LEU A 1 224 ? 37.622 45.291 45.634 1.00 11.03 220 LEU A O 1
ATOM 1355 N N . GLU A 1 225 ? 37.976 46.755 43.986 1.00 12.22 221 GLU A N 1
ATOM 1356 C CA . GLU A 1 225 ? 37.510 47.845 44.810 1.00 13.27 221 GLU A CA 1
ATOM 1357 C C . GLU A 1 225 ? 35.998 47.721 45.108 1.00 13.00 221 GLU A C 1
ATOM 1358 O O . GLU A 1 225 ? 35.546 48.048 46.215 1.00 12.24 221 GLU A O 1
ATOM 1364 N N . LEU A 1 226 ? 35.220 47.209 44.147 1.00 11.87 222 LEU A N 1
ATOM 1365 C CA . LEU A 1 226 ? 33.784 46.967 44.379 1.00 13.23 222 LEU A CA 1
ATOM 1366 C C . LEU A 1 226 ? 33.615 45.975 45.559 1.00 12.44 222 LEU A C 1
ATOM 1367 O O . LEU A 1 226 ? 32.778 46.145 46.439 1.00 11.82 222 LEU A O 1
ATOM 1372 N N . LEU A 1 227 ? 34.421 44.927 45.541 1.00 11.68 223 LEU A N 1
ATOM 1373 C CA . LEU A 1 227 ? 34.380 43.923 46.586 1.00 12.18 223 LEU A CA 1
ATOM 1374 C C . LEU A 1 227 ? 34.877 44.481 47.913 1.00 12.20 223 LEU A C 1
ATOM 1375 O O . LEU A 1 227 ? 34.260 44.218 48.941 1.00 12.31 223 LEU A O 1
ATOM 1380 N N . GLN A 1 228 ? 35.958 45.263 47.889 1.00 11.83 224 GLN A N 1
ATOM 1381 C CA . GLN A 1 228 ? 36.480 45.867 49.115 1.00 11.66 224 GLN A CA 1
ATOM 1382 C C . GLN A 1 228 ? 35.486 46.843 49.720 1.00 11.74 224 GLN A C 1
ATOM 1383 O O . GLN A 1 228 ? 35.311 46.865 50.937 1.00 10.23 224 GLN A O 1
ATOM 1389 N N . ARG A 1 229 ? 34.789 47.580 48.856 1.00 12.24 225 ARG A N 1
ATOM 1390 C CA . ARG A 1 229 ? 33.791 48.545 49.279 1.00 13.20 225 ARG A CA 1
ATOM 1391 C C . ARG A 1 229 ? 32.674 47.837 50.052 1.00 12.73 225 ARG A C 1
ATOM 1392 O O . ARG A 1 229 ? 32.242 48.278 51.134 1.00 12.15 225 ARG A O 1
ATOM 1400 N N . ARG A 1 230 ? 32.255 46.677 49.545 1.00 12.43 226 ARG A N 1
ATOM 1401 C CA . ARG A 1 230 ? 31.262 45.883 50.237 1.00 11.71 226 ARG A CA 1
ATOM 1402 C C . ARG A 1 230 ? 31.744 45.269 51.566 1.00 13.18 226 ARG A C 1
ATOM 1403 O O . ARG A 1 230 ? 31.023 45.306 52.569 1.00 13.42 226 ARG A O 1
ATOM 1411 N N . ILE A 1 231 ? 32.938 44.678 51.542 1.00 12.78 227 ILE A N 1
ATOM 1412 C CA . ILE A 1 231 ? 33.510 43.989 52.685 1.00 12.92 227 ILE A CA 1
ATOM 1413 C C . ILE A 1 231 ? 33.687 44.931 53.886 1.00 13.63 227 ILE A C 1
ATOM 1414 O O . ILE A 1 231 ? 33.355 44.572 55.017 1.00 14.36 227 ILE A O 1
ATOM 1419 N N . THR A 1 232 ? 34.151 46.151 53.605 1.00 13.18 228 THR A N 1
ATOM 1420 C CA . THR A 1 232 ? 34.536 47.122 54.614 1.00 11.94 228 THR A CA 1
ATOM 1421 C C . THR A 1 232 ? 33.410 48.138 54.904 1.00 12.35 228 THR A C 1
ATOM 1422 O O . THR A 1 232 ? 33.636 49.093 55.605 1.00 11.52 228 THR A O 1
ATOM 1426 N N . MET A 1 233 ? 32.196 47.880 54.436 1.00 12.73 229 MET A N 1
ATOM 1427 C CA . MET A 1 233 ? 31.037 48.629 54.920 1.00 13.95 229 MET A CA 1
ATOM 1428 C C . MET A 1 233 ? 31.048 48.574 56.437 1.00 13.26 229 MET A C 1
ATOM 1429 O O . MET A 1 233 ? 31.218 47.487 56.989 1.00 13.84 229 MET A O 1
ATOM 1434 N N . PRO A 1 234 ? 30.876 49.720 57.119 1.00 13.45 230 PRO A N 1
ATOM 1435 C CA . PRO A 1 234 ? 30.905 49.782 58.580 1.00 13.70 230 PRO A CA 1
ATOM 1436 C C . PRO A 1 234 ? 30.017 48.781 59.330 1.00 13.91 230 PRO A C 1
ATOM 1437 O O . PRO A 1 234 ? 30.398 48.346 60.407 1.00 13.21 230 PRO A O 1
ATOM 1441 N N . GLU A 1 235 ? 28.875 48.394 58.762 1.00 14.13 231 GLU A N 1
ATOM 1442 C CA . GLU A 1 235 ? 28.002 47.364 59.371 1.00 14.91 231 GLU A CA 1
ATOM 1443 C C . GLU A 1 235 ? 28.703 46.003 59.509 1.00 15.43 231 GLU A C 1
ATOM 1444 O O . GLU A 1 235 ? 28.307 45.189 60.322 1.00 15.75 231 GLU A O 1
ATOM 1450 N N . ASN A 1 236 ? 29.737 45.768 58.694 1.00 15.07 232 ASN A N 1
ATOM 1451 C CA . ASN A 1 236 ? 30.538 44.541 58.754 1.00 14.97 232 ASN A CA 1
ATOM 1452 C C . ASN A 1 236 ? 31.773 44.647 59.629 1.00 14.86 232 ASN A C 1
ATOM 1453 O O . ASN A 1 236 ? 32.568 43.712 59.672 1.00 15.38 232 ASN A O 1
ATOM 1458 N N . THR A 1 237 ? 31.952 45.771 60.336 1.00 14.30 233 THR A N 1
ATOM 1459 C CA . THR A 1 237 ? 33.217 46.029 60.966 1.00 13.46 233 THR A CA 1
ATOM 1460 C C . THR A 1 237 ? 33.117 46.344 62.436 1.00 14.54 233 THR A C 1
ATOM 1461 O O . THR A 1 237 ? 32.095 46.801 62.918 1.00 14.13 233 THR A O 1
ATOM 1465 N N . VAL A 1 238 ? 34.212 46.077 63.142 1.00 14.40 234 VAL A N 1
ATOM 1466 C CA . VAL A 1 238 ? 34.378 46.547 64.518 1.00 14.60 234 VAL A CA 1
ATOM 1467 C C . VAL A 1 238 ? 35.706 47.280 64.580 1.00 15.20 234 VAL A C 1
ATOM 1468 O O . VAL A 1 238 ? 36.694 46.852 63.969 1.00 14.41 234 VAL A O 1
ATOM 1472 N N . ARG A 1 239 ? 35.732 48.391 65.302 1.00 16.12 235 ARG A N 1
ATOM 1473 C CA . ARG A 1 239 ? 36.959 49.138 65.522 1.00 16.90 235 ARG A CA 1
ATOM 1474 C C . ARG A 1 239 ? 37.241 49.181 67.018 1.00 18.12 235 ARG A C 1
ATOM 1475 O O . ARG A 1 239 ? 36.398 49.611 67.794 1.00 19.16 235 ARG A O 1
ATOM 1483 N N . TRP A 1 240 ? 38.423 48.735 67.407 1.00 17.86 236 TRP A N 1
ATOM 1484 C CA . TRP A 1 240 ? 38.760 48.566 68.812 1.00 18.85 236 TRP A CA 1
ATOM 1485 C C . TRP A 1 240 ? 39.756 49.643 69.229 1.00 19.55 236 TRP A C 1
ATOM 1486 O O . TRP A 1 240 ? 40.807 49.764 68.613 1.00 18.74 236 TRP A O 1
ATOM 1497 N N . SER A 1 241 ? 39.411 50.420 70.252 1.00 20.01 237 SER A N 1
ATOM 1498 C CA . SER A 1 241 ? 40.352 51.314 70.918 1.00 22.19 237 SER A CA 1
ATOM 1499 C C . SER A 1 241 ? 41.040 50.540 72.024 1.00 22.56 237 SER A C 1
ATOM 1500 O O . SER A 1 241 ? 40.402 50.193 73.028 1.00 23.44 237 SER A O 1
ATOM 1503 N N . TRP A 1 242 ? 42.335 50.312 71.837 1.00 22.69 238 TRP A N 1
ATOM 1504 C CA . TRP A 1 242 ? 43.148 49.482 72.736 1.00 23.63 238 TRP A CA 1
ATOM 1505 C C . TRP A 1 242 ? 43.396 50.164 74.077 1.00 24.77 238 TRP A C 1
ATOM 1506 O O . TRP A 1 242 ? 43.717 51.340 74.130 1.00 23.15 238 TRP A O 1
ATOM 1517 N N . ALA A 1 243 ? 43.236 49.411 75.158 1.00 26.11 239 ALA A N 1
ATOM 1518 C CA . ALA A 1 243 ? 43.700 49.847 76.468 1.00 27.30 239 ALA A CA 1
ATOM 1519 C C . ALA A 1 243 ? 44.707 48.827 76.950 1.00 27.91 239 ALA A C 1
ATOM 1520 O O . ALA A 1 243 ? 44.686 47.691 76.506 1.00 27.01 239 ALA A O 1
ATOM 1522 N N . PRO A 1 244 ? 45.591 49.218 77.878 1.00 29.08 240 PRO A N 1
ATOM 1523 C CA . PRO A 1 244 ? 46.576 48.268 78.371 1.00 29.84 240 PRO A CA 1
ATOM 1524 C C . PRO A 1 244 ? 45.885 47.046 78.952 1.00 29.68 240 PRO A C 1
ATOM 1525 O O . PRO A 1 244 ? 44.782 47.155 79.506 1.00 30.45 240 PRO A O 1
ATOM 1529 N N . GLY A 1 245 ? 46.470 45.883 78.732 1.00 29.25 241 GLY A N 1
ATOM 1530 C CA . GLY A 1 245 ? 45.824 44.631 79.126 1.00 29.39 241 GLY A CA 1
ATOM 1531 C C . GLY A 1 245 ? 44.878 43.993 78.106 1.00 28.12 241 GLY A C 1
ATOM 1532 O O . GLY A 1 245 ? 44.411 42.858 78.318 1.00 27.65 241 GLY A O 1
ATOM 1533 N N . ASP A 1 246 ? 44.580 44.699 77.014 1.00 25.88 242 ASP A N 1
ATOM 1534 C CA . ASP A 1 246 ? 43.682 44.138 75.986 1.00 25.34 242 ASP A CA 1
ATOM 1535 C C . ASP A 1 246 ? 44.382 43.125 75.083 1.00 24.40 242 ASP A C 1
ATOM 1536 O O . ASP A 1 246 ? 45.577 43.231 74.771 1.00 24.17 242 ASP A O 1
ATOM 1541 N N . VAL A 1 247 ? 43.595 42.146 74.673 1.00 23.85 243 VAL A N 1
ATOM 1542 C CA . VAL A 1 247 ? 44.027 41.099 73.762 1.00 22.20 243 VAL A CA 1
ATOM 1543 C C . VAL A 1 247 ? 42.882 40.855 72.783 1.00 21.64 243 VAL A C 1
ATOM 1544 O O . VAL A 1 247 ? 41.707 40.743 73.189 1.00 22.37 243 VAL A O 1
ATOM 1548 N N . ALA A 1 248 ? 43.218 40.818 71.497 1.00 20.27 244 ALA A N 1
ATOM 1549 C CA . ALA A 1 248 ? 42.277 40.541 70.425 1.00 19.04 244 ALA A CA 1
ATOM 1550 C C . ALA A 1 248 ? 42.624 39.232 69.818 1.00 18.63 244 ALA A C 1
ATOM 1551 O O . ALA A 1 248 ? 43.798 38.939 69.628 1.00 19.13 244 ALA A O 1
ATOM 1553 N N . MET A 1 249 ? 41.622 38.450 69.449 1.00 18.56 245 MET A N 1
ATOM 1554 C CA . MET A 1 249 ? 41.876 37.270 68.654 1.00 18.82 245 MET A CA 1
ATOM 1555 C C . MET A 1 249 ? 40.891 37.223 67.526 1.00 18.37 245 MET A C 1
ATOM 1556 O O . MET A 1 249 ? 39.683 37.333 67.746 1.00 18.61 245 MET A O 1
ATOM 1561 N N . TRP A 1 250 ? 41.402 37.020 66.316 1.00 17.66 246 TRP A N 1
ATOM 1562 C CA . TRP A 1 250 ? 40.536 37.012 65.159 1.00 16.96 246 TRP A CA 1
ATOM 1563 C C . TRP A 1 250 ? 40.691 35.774 64.280 1.00 16.36 246 TRP A C 1
ATOM 1564 O O . TRP A 1 250 ? 41.777 35.192 64.199 1.00 17.23 246 TRP A O 1
ATOM 1575 N N . ASP A 1 251 ? 39.603 35.436 63.593 1.00 15.07 247 ASP A N 1
ATOM 1576 C CA . ASP A 1 251 ? 39.582 34.341 62.633 1.00 15.11 247 ASP A CA 1
ATOM 1577 C C . ASP A 1 251 ? 39.954 34.871 61.258 1.00 14.32 247 ASP A C 1
ATOM 1578 O O . ASP A 1 251 ? 39.157 35.501 60.590 1.00 14.35 247 ASP A O 1
ATOM 1583 N N . ASN A 1 252 ? 41.175 34.583 60.835 1.00 14.93 248 ASN A N 1
ATOM 1584 C CA . ASN A 1 252 ? 41.708 35.084 59.597 1.00 15.13 248 ASN A CA 1
ATOM 1585 C C . ASN A 1 252 ? 41.078 34.412 58.385 1.00 15.83 248 ASN A C 1
ATOM 1586 O O . ASN A 1 252 ? 41.256 34.873 57.254 1.00 15.77 248 ASN A O 1
ATOM 1591 N N . ARG A 1 253 ? 40.287 33.356 58.609 1.00 16.07 249 ARG A N 1
ATOM 1592 C CA . ARG A 1 253 ? 39.586 32.703 57.514 1.00 16.47 249 ARG A CA 1
ATOM 1593 C C . ARG A 1 253 ? 38.228 33.360 57.212 1.00 16.82 249 ARG A C 1
ATOM 1594 O O . ARG A 1 253 ? 37.554 33.003 56.230 1.00 16.73 249 ARG A O 1
ATOM 1602 N N . ALA A 1 254 ? 37.837 34.305 58.074 1.00 15.53 250 ALA A N 1
ATOM 1603 C CA . ALA A 1 254 ? 36.516 34.911 58.048 1.00 14.84 250 ALA A CA 1
ATOM 1604 C C . ALA A 1 254 ? 36.577 36.453 58.174 1.00 14.06 250 ALA A C 1
ATOM 1605 O O . ALA A 1 254 ? 35.532 37.117 58.372 1.00 14.02 250 ALA A O 1
ATOM 1607 N N . THR A 1 255 ? 37.773 37.023 58.046 1.00 13.32 251 THR A N 1
ATOM 1608 C CA . THR A 1 255 ? 37.967 38.455 58.263 1.00 13.01 251 THR A CA 1
ATOM 1609 C C . THR A 1 255 ? 39.021 39.036 57.367 1.00 12.87 251 THR A C 1
ATOM 1610 O O . THR A 1 255 ? 39.778 38.330 56.701 1.00 13.18 251 THR A O 1
ATOM 1614 N N . GLN A 1 256 ? 38.987 40.348 57.330 1.00 12.65 252 GLN A N 1
ATOM 1615 C CA . GLN A 1 256 ? 40.110 41.187 56.967 1.00 12.95 252 GLN A CA 1
ATOM 1616 C C . GLN A 1 256 ? 40.339 42.094 58.164 1.00 13.10 252 GLN A C 1
ATOM 1617 O O . GLN A 1 256 ? 39.459 42.239 59.028 1.00 12.05 252 GLN A O 1
ATOM 1623 N N . HIS A 1 257 ? 41.514 42.696 58.225 1.00 13.91 253 HIS A N 1
ATOM 1624 C CA . HIS A 1 257 ? 41.779 43.727 59.218 1.00 14.15 253 HIS A CA 1
ATOM 1625 C C . HIS A 1 257 ? 42.651 44.836 58.663 1.00 14.27 253 HIS A C 1
ATOM 1626 O O . HIS A 1 257 ? 43.175 44.758 57.533 1.00 14.07 253 HIS A O 1
ATOM 1633 N N . ARG A 1 258 ? 42.781 45.894 59.451 1.00 13.97 254 ARG A N 1
ATOM 1634 C CA . ARG A 1 258 ? 43.489 47.082 59.010 1.00 14.69 254 ARG A CA 1
ATOM 1635 C C . ARG A 1 258 ? 43.970 47.865 60.232 1.00 15.28 254 ARG A C 1
ATOM 1636 O O . ARG A 1 258 ? 43.196 48.157 61.121 1.00 15.41 254 ARG A O 1
ATOM 1644 N N . ALA A 1 259 ? 45.252 48.182 60.252 1.00 16.39 255 ALA A N 1
ATOM 1645 C CA . ALA A 1 259 ? 45.832 49.068 61.218 1.00 17.25 255 ALA A CA 1
ATOM 1646 C C . ALA A 1 259 ? 45.467 50.480 60.788 1.00 17.65 255 ALA A C 1
ATOM 1647 O O . ALA A 1 259 ? 45.179 50.709 59.604 1.00 18.28 255 ALA A O 1
ATOM 1649 N N . ILE A 1 260 ? 45.422 51.415 61.734 1.00 18.14 256 ILE A N 1
ATOM 1650 C CA . ILE A 1 260 ? 45.129 52.807 61.420 1.00 18.70 256 ILE A CA 1
ATOM 1651 C C . ILE A 1 260 ? 46.289 53.727 61.854 1.00 19.89 256 ILE A C 1
ATOM 1652 O O . ILE A 1 260 ? 46.667 53.765 63.021 1.00 20.94 256 ILE A O 1
ATOM 1657 N N . ASP A 1 261 ? 46.812 54.494 60.911 1.00 20.78 257 ASP A N 1
ATOM 1658 C CA . ASP A 1 261 ? 47.938 55.398 61.177 1.00 22.30 257 ASP A CA 1
ATOM 1659 C C . ASP A 1 261 ? 47.458 56.772 61.636 1.00 22.23 257 ASP A C 1
ATOM 1660 O O . ASP A 1 261 ? 47.585 57.753 60.918 1.00 22.64 257 ASP A O 1
ATOM 1665 N N . ASP A 1 262 ? 46.928 56.838 62.854 1.00 21.95 258 ASP A N 1
ATOM 1666 C CA . ASP A 1 262 ? 46.338 58.062 63.352 1.00 22.24 258 ASP A CA 1
ATOM 1667 C C . ASP A 1 262 ? 46.836 58.393 64.743 1.00 23.43 258 ASP A C 1
ATOM 1668 O O . ASP A 1 262 ? 46.133 59.041 65.521 1.00 23.05 258 ASP A O 1
ATOM 1673 N N . TYR A 1 263 ? 48.069 57.971 65.042 1.00 24.05 259 TYR A N 1
ATOM 1674 C CA . TYR A 1 263 ? 48.686 58.260 66.333 1.00 25.52 259 TYR A CA 1
ATOM 1675 C C . TYR A 1 263 ? 49.962 59.086 66.224 1.00 26.97 259 TYR A C 1
ATOM 1676 O O . TYR A 1 263 ? 50.736 59.155 67.169 1.00 27.92 259 TYR A O 1
ATOM 1685 N N . ASP A 1 264 ? 50.136 59.755 65.083 1.00 28.19 260 ASP A N 1
ATOM 1686 C CA . ASP A 1 264 ? 51.297 60.597 64.791 1.00 30.40 260 ASP A CA 1
ATOM 1687 C C . ASP A 1 264 ? 52.630 59.921 65.097 1.00 32.65 260 ASP A C 1
ATOM 1688 O O . ASP A 1 264 ? 53.525 60.540 65.670 1.00 33.77 260 ASP A O 1
ATOM 1693 N N . ASP A 1 265 ? 52.757 58.652 64.725 1.00 33.49 261 ASP A N 1
ATOM 1694 C CA . ASP A 1 265 ? 53.976 57.871 65.020 1.00 36.25 261 ASP A CA 1
ATOM 1695 C C . ASP A 1 265 ? 54.489 57.897 66.478 1.00 36.86 261 ASP A C 1
ATOM 1696 O O . ASP A 1 265 ? 55.650 57.589 66.701 1.00 37.91 261 ASP A O 1
ATOM 1701 N N . GLN A 1 266 ? 53.655 58.239 67.461 1.00 36.63 262 GLN A N 1
ATOM 1702 C CA . GLN A 1 266 ? 53.986 57.940 68.864 1.00 36.98 262 GLN A CA 1
ATOM 1703 C C . GLN A 1 266 ? 54.405 56.442 69.005 1.00 36.17 262 GLN A C 1
ATOM 1704 O O . GLN A 1 266 ? 54.033 55.604 68.164 1.00 33.50 262 GLN A O 1
ATOM 1710 N N . PRO A 1 267 ? 55.196 56.108 70.047 1.00 36.72 263 PRO A N 1
ATOM 1711 C CA . PRO A 1 267 ? 55.530 54.687 70.220 1.00 36.24 263 PRO A CA 1
ATOM 1712 C C . PRO A 1 267 ? 54.312 53.780 70.423 1.00 34.74 263 PRO A C 1
ATOM 1713 O O . PRO A 1 267 ? 53.411 54.102 71.195 1.00 34.70 263 PRO A O 1
ATOM 1717 N N . ARG A 1 268 ? 54.327 52.636 69.747 1.00 33.71 264 ARG A N 1
ATOM 1718 C CA . ARG A 1 268 ? 53.278 51.631 69.854 1.00 32.74 264 ARG A CA 1
ATOM 1719 C C . ARG A 1 268 ? 53.866 50.259 69.662 1.00 32.07 264 ARG A C 1
ATOM 1720 O O . ARG A 1 268 ? 54.495 50.023 68.636 1.00 32.49 264 ARG A O 1
ATOM 1728 N N . LEU A 1 269 ? 53.623 49.340 70.593 1.00 31.77 265 LEU A N 1
ATOM 1729 C CA . LEU A 1 269 ? 54.144 47.976 70.464 1.00 31.07 265 LEU A CA 1
ATOM 1730 C C . LEU A 1 269 ? 53.065 46.968 70.830 1.00 29.74 265 LEU A C 1
ATOM 1731 O O . LEU A 1 269 ? 52.458 47.046 71.885 1.00 28.74 265 LEU A O 1
ATOM 1736 N N . MET A 1 270 ? 52.784 46.068 69.897 1.00 28.61 266 MET A N 1
ATOM 1737 C CA . MET A 1 270 ? 51.857 44.956 70.099 1.00 28.04 266 MET A CA 1
ATOM 1738 C C . MET A 1 270 ? 52.682 43.649 70.019 1.00 27.89 266 MET A C 1
ATOM 1739 O O . MET A 1 270 ? 53.776 43.641 69.448 1.00 28.42 266 MET A O 1
ATOM 1744 N N . HIS A 1 271 ? 52.207 42.570 70.639 1.00 27.35 267 HIS A N 1
ATOM 1745 C CA . HIS A 1 271 ? 52.818 41.248 70.429 1.00 26.40 267 HIS A CA 1
ATOM 1746 C C . HIS A 1 271 ? 51.813 40.298 69.775 1.00 25.30 267 HIS A C 1
ATOM 1747 O O . HIS A 1 271 ? 50.740 40.025 70.323 1.00 23.43 267 HIS A O 1
ATOM 1754 N N . ARG A 1 272 ? 52.172 39.799 68.595 1.00 25.62 268 ARG A N 1
ATOM 1755 C CA . ARG A 1 272 ? 51.303 38.929 67.814 1.00 25.49 268 ARG A CA 1
ATOM 1756 C C . ARG A 1 272 ? 51.800 37.494 67.787 1.00 25.69 268 ARG A C 1
ATOM 1757 O O . ARG A 1 272 ? 52.990 37.243 67.566 1.00 27.10 268 ARG A O 1
ATOM 1765 N N . ILE A 1 273 ? 50.888 36.550 68.012 1.00 24.29 269 ILE A N 1
ATOM 1766 C CA . ILE A 1 273 ? 51.139 35.145 67.722 1.00 22.76 269 ILE A CA 1
ATOM 1767 C C . ILE A 1 273 ? 50.077 34.674 66.722 1.00 21.81 269 ILE A C 1
ATOM 1768 O O . ILE A 1 273 ? 48.876 34.913 66.907 1.00 21.39 269 ILE A O 1
ATOM 1773 N N . THR A 1 274 ? 50.533 34.024 65.659 1.00 20.35 270 THR A N 1
ATOM 1774 C CA . THR A 1 274 ? 49.701 33.655 64.570 1.00 19.41 270 THR A CA 1
ATOM 1775 C C . THR A 1 274 ? 49.624 32.124 64.477 1.00 19.73 270 THR A C 1
ATOM 1776 O O . THR A 1 274 ? 50.617 31.432 64.699 1.00 20.78 270 THR A O 1
ATOM 1780 N N . LEU A 1 275 ? 48.428 31.605 64.219 1.00 18.61 271 LEU A N 1
ATOM 1781 C CA . LEU A 1 275 ? 48.184 30.167 64.173 1.00 18.77 271 LEU A CA 1
ATOM 1782 C C . LEU A 1 275 ? 48.051 29.667 62.746 1.00 18.47 271 LEU A C 1
ATOM 1783 O O . LEU A 1 275 ? 47.377 30.281 61.894 1.00 16.66 271 LEU A O 1
ATOM 1788 N N . MET A 1 276 ? 48.678 28.529 62.500 1.00 18.93 272 MET A N 1
ATOM 1789 C CA . MET A 1 276 ? 48.702 27.875 61.179 1.00 19.66 272 MET A CA 1
ATOM 1790 C C . MET A 1 276 ? 47.295 27.590 60.644 1.00 18.60 272 MET A C 1
ATOM 1791 O O . MET A 1 276 ? 46.435 27.120 61.376 1.00 17.34 272 MET A O 1
ATOM 1796 N N . GLY A 1 277 ? 47.078 27.898 59.364 1.00 17.75 273 GLY A N 1
ATOM 1797 C CA . GLY A 1 277 ? 45.835 27.577 58.688 1.00 18.70 273 GLY A CA 1
ATOM 1798 C C . GLY A 1 277 ? 46.086 26.558 57.583 1.00 19.32 273 GLY A C 1
ATOM 1799 O O . GLY A 1 277 ? 47.175 25.987 57.473 1.00 20.16 273 GLY A O 1
ATOM 1800 N N . ASP A 1 278 ? 45.081 26.373 56.753 1.00 18.95 274 ASP A N 1
ATOM 1801 C CA . ASP A 1 278 ? 45.072 25.361 55.721 1.00 19.84 274 ASP A CA 1
ATOM 1802 C C . ASP A 1 278 ? 44.751 26.024 54.362 1.00 19.13 274 ASP A C 1
ATOM 1803 O O . ASP A 1 278 ? 44.465 27.221 54.292 1.00 17.33 274 ASP A O 1
ATOM 1808 N N . VAL A 1 279 ? 44.808 25.244 53.299 1.00 19.07 275 VAL A N 1
ATOM 1809 C CA . VAL A 1 279 ? 44.567 25.743 51.941 1.00 19.23 275 VAL A CA 1
ATOM 1810 C C . VAL A 1 279 ? 43.063 25.869 51.709 1.00 18.84 275 VAL A C 1
ATOM 1811 O O . VAL A 1 279 ? 42.298 24.954 52.027 1.00 18.29 275 VAL A O 1
ATOM 1815 N N . PRO A 1 280 ? 42.630 27.021 51.196 1.00 17.79 276 PRO A N 1
ATOM 1816 C CA . PRO A 1 280 ? 41.226 27.214 50.931 1.00 17.34 276 PRO A CA 1
ATOM 1817 C C . PRO A 1 280 ? 40.628 26.204 49.929 1.00 18.26 276 PRO A C 1
ATOM 1818 O O . PRO A 1 280 ? 41.319 25.715 48.995 1.00 16.40 276 PRO A O 1
ATOM 1822 N N . VAL A 1 281 ? 39.357 25.903 50.174 1.00 18.94 277 VAL A N 1
ATOM 1823 C CA . VAL A 1 281 ? 38.481 25.168 49.281 1.00 20.13 277 VAL A CA 1
ATOM 1824 C C . VAL A 1 281 ? 37.320 26.094 48.977 1.00 19.12 277 VAL A C 1
ATOM 1825 O O . VAL A 1 281 ? 36.805 26.769 49.894 1.00 17.96 277 VAL A O 1
ATOM 1829 N N . ASN A 1 282 ? 36.900 26.119 47.718 1.00 19.45 278 ASN A N 1
ATOM 1830 C CA . ASN A 1 282 ? 35.784 26.971 47.263 1.00 19.49 278 ASN A CA 1
ATOM 1831 C C . ASN A 1 282 ? 34.462 26.208 47.283 1.00 19.97 278 ASN A C 1
ATOM 1832 O O . ASN A 1 282 ? 34.422 25.085 47.809 1.00 19.79 278 ASN A O 1
ATOM 1837 N N . VAL A 1 283 ? 33.384 26.789 46.745 1.00 19.66 279 VAL A N 1
ATOM 1838 C CA . VAL A 1 283 ? 32.088 26.147 46.875 1.00 20.48 279 VAL A CA 1
ATOM 1839 C C . VAL A 1 283 ? 31.967 24.909 45.958 1.00 22.59 279 VAL A C 1
ATOM 1840 O O . VAL A 1 283 ? 31.094 24.098 46.174 1.00 22.50 279 VAL A O 1
ATOM 1844 N N . HIS A 1 284 ? 32.859 24.773 44.971 1.00 22.55 280 HIS A N 1
ATOM 1845 C CA . HIS A 1 284 ? 32.855 23.615 44.071 1.00 24.42 280 HIS A CA 1
ATOM 1846 C C . HIS A 1 284 ? 33.859 22.555 44.519 1.00 24.56 280 HIS A C 1
ATOM 1847 O O . HIS A 1 284 ? 34.082 21.606 43.795 1.00 25.35 280 HIS A O 1
ATOM 1854 N N . GLY A 1 285 ? 34.472 22.721 45.692 1.00 23.34 281 GLY A N 1
ATOM 1855 C CA . GLY A 1 285 ? 35.475 21.781 46.180 1.00 23.82 281 GLY A CA 1
ATOM 1856 C C . GLY A 1 285 ? 36.869 21.970 45.589 1.00 23.59 281 GLY A C 1
ATOM 1857 O O . GLY A 1 285 ? 37.738 21.137 45.795 1.00 23.31 281 GLY A O 1
ATOM 1858 N N . GLU A 1 286 ? 37.098 23.064 44.866 1.00 22.14 282 GLU A N 1
ATOM 1859 C CA . GLU A 1 286 ? 38.400 23.328 44.272 1.00 22.43 282 GLU A CA 1
ATOM 1860 C C . GLU A 1 286 ? 39.316 24.076 45.253 1.00 21.51 282 GLU A C 1
ATOM 1861 O O . GLU A 1 286 ? 38.868 24.957 45.997 1.00 20.60 282 GLU A O 1
ATOM 1867 N N . ARG A 1 287 ? 40.602 23.755 45.192 1.00 21.07 283 ARG A N 1
ATOM 1868 C CA . ARG A 1 287 ? 41.607 24.278 46.103 1.00 21.26 283 ARG A CA 1
ATOM 1869 C C . ARG A 1 287 ? 42.459 25.351 45.449 1.00 19.38 283 ARG A C 1
ATOM 1870 O O . ARG A 1 287 ? 42.614 25.348 44.232 1.00 18.85 283 ARG A O 1
ATOM 1878 N N . SER A 1 288 ? 43.041 26.228 46.268 1.00 18.12 284 SER A N 1
ATOM 1879 C CA . SER A 1 288 ? 43.995 27.247 45.815 1.00 18.24 284 SER A CA 1
ATOM 1880 C C . SER A 1 288 ? 45.164 26.617 45.077 1.00 20.97 284 SER A C 1
ATOM 1881 O O . SER A 1 288 ? 45.564 25.460 45.395 1.00 19.54 284 SER A O 1
ATOM 1884 N N . ARG A 1 289 ? 45.673 27.353 44.071 1.00 21.11 285 ARG A N 1
ATOM 1885 C CA . ARG A 1 289 ? 46.812 26.899 43.244 1.00 23.24 285 ARG A CA 1
ATOM 1886 C C . ARG A 1 289 ? 48.071 27.728 43.506 1.00 23.38 285 ARG A C 1
ATOM 1887 O O . ARG A 1 289 ? 48.047 28.962 43.368 1.00 23.41 285 ARG A O 1
ATOM 1895 N N . VAL A 1 290 ? 49.169 27.046 43.836 1.00 24.07 286 VAL A N 1
ATOM 1896 C CA . VAL A 1 290 ? 50.462 27.679 44.048 1.00 24.68 286 VAL A CA 1
ATOM 1897 C C . VAL A 1 290 ? 51.062 27.946 42.694 1.00 25.59 286 VAL A C 1
ATOM 1898 O O . VAL A 1 290 ? 51.224 27.044 41.885 1.00 25.14 286 VAL A O 1
ATOM 1902 N N . ILE A 1 291 ? 51.335 29.213 42.422 1.00 25.18 287 ILE A N 1
ATOM 1903 C CA . ILE A 1 291 ? 52.001 29.575 41.187 1.00 26.34 287 ILE A CA 1
ATOM 1904 C C . ILE A 1 291 ? 53.485 29.644 41.512 1.00 26.92 287 ILE A C 1
ATOM 1905 O O . ILE A 1 291 ? 54.315 29.129 40.791 1.00 27.89 287 ILE A O 1
ATOM 1910 N N . SER A 1 292 ? 53.800 30.215 42.655 1.00 26.34 288 SER A N 1
ATOM 1911 C CA . SER A 1 292 ? 55.159 30.343 43.073 1.00 27.00 288 SER A CA 1
ATOM 1912 C C . SER A 1 292 ? 55.196 30.440 44.598 1.00 26.26 288 SER A C 1
ATOM 1913 O O . SER A 1 292 ? 54.272 30.987 45.209 1.00 25.12 288 SER A O 1
ATOM 1916 N N . GLY A 1 293 ? 56.273 29.941 45.188 1.00 26.47 289 GLY A N 1
ATOM 1917 C CA . GLY A 1 293 ? 56.554 30.107 46.607 1.00 27.02 289 GLY A CA 1
ATOM 1918 C C . GLY A 1 293 ? 56.301 28.837 47.402 1.00 27.35 289 GLY A C 1
ATOM 1919 O O . GLY A 1 293 ? 55.759 27.868 46.880 1.00 28.96 289 GLY A O 1
ATOM 1920 N N . ALA A 1 294 ? 56.686 28.856 48.675 1.00 27.25 290 ALA A N 1
ATOM 1921 C CA . ALA A 1 294 ? 56.651 27.669 49.545 1.00 27.06 290 ALA A CA 1
ATOM 1922 C C . ALA A 1 294 ? 55.481 27.751 50.531 1.00 26.04 290 ALA A C 1
ATOM 1923 O O . ALA A 1 294 ? 54.951 28.830 50.782 1.00 24.84 290 ALA A O 1
ATOM 1925 N N . PRO A 1 295 ? 55.085 26.610 51.117 1.00 25.86 291 PRO A N 1
ATOM 1926 C CA . PRO A 1 295 ? 54.105 26.702 52.202 1.00 24.91 291 PRO A CA 1
ATOM 1927 C C . PRO A 1 295 ? 54.653 27.449 53.432 1.00 24.68 291 PRO A C 1
ATOM 1928 O O . PRO A 1 295 ? 55.860 27.389 53.707 1.00 24.36 291 PRO A O 1
ATOM 1932 N N . LEU A 1 296 ? 53.770 28.121 54.173 1.00 23.23 292 LEU A N 1
ATOM 1933 C CA . LEU A 1 296 ? 54.128 28.651 55.496 1.00 23.73 292 LEU A CA 1
ATOM 1934 C C . LEU A 1 296 ? 54.419 27.494 56.424 1.00 24.95 292 LEU A C 1
ATOM 1935 O O . LEU A 1 296 ? 53.896 26.386 56.208 1.00 24.87 292 LEU A O 1
ATOM 1940 N N . GLU A 1 297 ? 55.254 27.755 57.441 1.00 25.48 293 GLU A N 1
ATOM 1941 C CA . GLU A 1 297 ? 55.772 26.730 58.328 1.00 26.73 293 GLU A CA 1
ATOM 1942 C C . GLU A 1 297 ? 55.539 27.098 59.767 1.00 27.21 293 GLU A C 1
ATOM 1943 O O . GLU A 1 297 ? 55.474 28.277 60.097 1.00 26.56 293 GLU A O 1
ATOM 1949 N N . VAL A 1 298 ? 55.440 26.088 60.623 1.00 27.86 294 VAL A N 1
ATOM 1950 C CA . VAL A 1 298 ? 55.249 26.294 62.056 1.00 29.04 294 VAL A CA 1
ATOM 1951 C C . VAL A 1 298 ? 56.469 26.962 62.683 1.00 31.02 294 VAL A C 1
ATOM 1952 O O . VAL A 1 298 ? 57.565 26.967 62.096 1.00 30.63 294 VAL A O 1
ATOM 1956 N N . LEU A 1 299 ? 56.258 27.494 63.886 1.00 32.92 295 LEU A N 1
ATOM 1957 C CA . LEU A 1 299 ? 57.294 28.219 64.625 1.00 35.72 295 LEU A CA 1
ATOM 1958 C C . LEU A 1 299 ? 58.425 27.263 64.987 1.00 37.93 295 LEU A C 1
ATOM 1959 O O . LEU A 1 299 ? 58.171 26.196 65.582 1.00 39.23 295 LEU A O 1
ATOM 1964 N N . ALA A 1 300 ? 59.656 27.629 64.605 1.00 39.59 296 ALA A N 1
ATOM 1965 C CA . ALA A 1 300 ? 60.849 26.763 64.784 1.00 41.03 296 ALA A CA 1
ATOM 1966 C C . ALA A 1 300 ? 61.176 26.519 66.251 1.00 42.11 296 ALA A C 1
ATOM 1967 O O . ALA A 1 300 ? 60.840 27.352 67.089 1.00 43.14 296 ALA A O 1
ATOM 1969 N N . ILE B 1 9 ? 24.116 35.596 -6.119 1.00 52.11 5 ILE B N 1
ATOM 1970 C CA . ILE B 1 9 ? 24.133 36.359 -4.840 1.00 50.21 5 ILE B CA 1
ATOM 1971 C C . ILE B 1 9 ? 25.363 36.001 -4.016 1.00 48.61 5 ILE B C 1
ATOM 1972 O O . ILE B 1 9 ? 25.544 34.842 -3.625 1.00 49.29 5 ILE B O 1
ATOM 1977 N N . THR B 1 10 ? 26.171 37.006 -3.697 1.00 46.10 6 THR B N 1
ATOM 1978 C CA . THR B 1 10 ? 27.403 36.777 -2.984 1.00 44.32 6 THR B CA 1
ATOM 1979 C C . THR B 1 10 ? 27.400 37.534 -1.636 1.00 41.40 6 THR B C 1
ATOM 1980 O O . THR B 1 10 ? 26.875 38.643 -1.502 1.00 39.75 6 THR B O 1
ATOM 1984 N N . VAL B 1 11 ? 27.995 36.896 -0.646 1.00 39.74 7 VAL B N 1
ATOM 1985 C CA . VAL B 1 11 ? 28.096 37.422 0.686 1.00 37.43 7 VAL B CA 1
ATOM 1986 C C . VAL B 1 11 ? 29.576 37.453 1.020 1.00 37.42 7 VAL B C 1
ATOM 1987 O O . VAL B 1 11 ? 30.217 36.399 1.015 1.00 38.21 7 VAL B O 1
ATOM 1991 N N . THR B 1 12 ? 30.099 38.655 1.294 1.00 35.93 8 THR B N 1
ATOM 1992 C CA . THR B 1 12 ? 31.517 38.884 1.529 1.00 35.49 8 THR B CA 1
ATOM 1993 C C . THR B 1 12 ? 31.718 39.441 2.941 1.00 33.78 8 THR B C 1
ATOM 1994 O O . THR B 1 12 ? 31.215 40.516 3.270 1.00 31.68 8 THR B O 1
ATOM 1998 N N . LYS B 1 13 ? 32.465 38.711 3.762 1.00 33.76 9 LYS B N 1
ATOM 1999 C CA . LYS B 1 13 ? 32.813 39.165 5.101 1.00 32.40 9 LYS B CA 1
ATOM 2000 C C . LYS B 1 13 ? 33.565 40.479 5.061 1.00 31.73 9 LYS B C 1
ATOM 2001 O O . LYS B 1 13 ? 34.469 40.665 4.240 1.00 33.65 9 LYS B O 1
ATOM 2007 N N . LEU B 1 14 ? 33.197 41.385 5.955 1.00 29.80 10 LEU B N 1
ATOM 2008 C CA . LEU B 1 14 ? 33.944 42.618 6.186 1.00 28.97 10 LEU B CA 1
ATOM 2009 C C . LEU B 1 14 ? 34.898 42.539 7.382 1.00 27.79 10 LEU B C 1
ATOM 2010 O O . LEU B 1 14 ? 35.830 43.340 7.488 1.00 28.07 10 LEU B O 1
ATOM 2015 N N . GLY B 1 15 ? 34.662 41.591 8.285 1.00 26.15 11 GLY B N 1
ATOM 2016 C CA . GLY B 1 15 ? 35.505 41.423 9.458 1.00 25.11 11 GLY B CA 1
ATOM 2017 C C . GLY B 1 15 ? 35.281 40.067 10.102 1.00 24.60 11 GLY B C 1
ATOM 2018 O O . GLY B 1 15 ? 34.317 39.366 9.776 1.00 25.09 11 GLY B O 1
ATOM 2019 N N . SER B 1 16 ? 36.197 39.690 10.983 1.00 23.06 12 SER B N 1
ATOM 2020 C CA . SER B 1 16 ? 36.184 38.402 11.633 1.00 23.81 12 SER B CA 1
ATOM 2021 C C . SER B 1 16 ? 34.897 38.117 12.392 1.00 22.34 12 SER B C 1
ATOM 2022 O O . SER B 1 16 ? 34.368 37.007 12.324 1.00 22.43 12 SER B O 1
ATOM 2025 N N . ARG B 1 17 ? 34.412 39.079 13.178 1.00 20.91 13 ARG B N 1
ATOM 2026 C CA . ARG B 1 17 ? 33.314 38.781 14.101 1.00 20.54 13 ARG B CA 1
ATOM 2027 C C . ARG B 1 17 ? 32.023 39.484 13.701 1.00 20.35 13 ARG B C 1
ATOM 2028 O O . ARG B 1 17 ? 30.983 39.263 14.307 1.00 20.71 13 ARG B O 1
ATOM 2036 N N . ILE B 1 18 ? 32.053 40.312 12.663 1.00 20.85 14 ILE B N 1
ATOM 2037 C CA . ILE B 1 18 ? 30.869 41.064 12.294 1.00 19.99 14 ILE B CA 1
ATOM 2038 C C . ILE B 1 18 ? 30.972 41.691 10.914 1.00 21.68 14 ILE B C 1
ATOM 2039 O O . ILE B 1 18 ? 32.045 42.146 10.487 1.00 22.34 14 ILE B O 1
ATOM 2044 N N . GLY B 1 19 ? 29.827 41.728 10.236 1.00 21.69 15 GLY B N 1
ATOM 2045 C CA . GLY B 1 19 ? 29.658 42.506 9.033 1.00 22.89 15 GLY B CA 1
ATOM 2046 C C . GLY B 1 19 ? 29.896 41.727 7.741 1.00 24.20 15 GLY B C 1
ATOM 2047 O O . GLY B 1 19 ? 30.861 40.981 7.634 1.00 24.55 15 GLY B O 1
ATOM 2048 N N . ALA B 1 20 ? 28.998 41.907 6.769 1.00 25.05 16 ALA B N 1
ATOM 2049 C CA . ALA B 1 20 ? 29.205 41.376 5.435 1.00 26.77 16 ALA B CA 1
ATOM 2050 C C . ALA B 1 20 ? 28.519 42.262 4.416 1.00 28.56 16 ALA B C 1
ATOM 2051 O O . ALA B 1 20 ? 27.560 42.981 4.728 1.00 27.82 16 ALA B O 1
ATOM 2053 N N . ARG B 1 21 ? 29.054 42.245 3.199 1.00 31.03 17 ARG B N 1
ATOM 2054 C CA . ARG B 1 21 ? 28.450 42.950 2.089 1.00 33.36 17 ARG B CA 1
ATOM 2055 C C . ARG B 1 21 ? 27.736 41.902 1.253 1.00 34.48 17 ARG B C 1
ATOM 2056 O O . ARG B 1 21 ? 28.287 40.832 0.985 1.00 35.62 17 ARG B O 1
ATOM 2064 N N . VAL B 1 22 ? 26.495 42.187 0.882 1.00 34.58 18 VAL B N 1
ATOM 2065 C CA . VAL B 1 22 ? 25.727 41.293 0.026 1.00 35.74 18 VAL B CA 1
ATOM 2066 C C . VAL B 1 22 ? 25.658 41.986 -1.335 1.00 37.33 18 VAL B C 1
ATOM 2067 O O . VAL B 1 22 ? 25.185 43.118 -1.428 1.00 36.15 18 VAL B O 1
ATOM 2071 N N . ASP B 1 23 ? 26.197 41.321 -2.354 1.00 39.22 19 ASP B N 1
ATOM 2072 C CA . ASP B 1 23 ? 26.116 41.797 -3.750 1.00 41.34 19 ASP B CA 1
ATOM 2073 C C . ASP B 1 23 ? 25.280 40.865 -4.608 1.00 42.68 19 ASP B C 1
ATOM 2074 O O . ASP B 1 23 ? 25.049 39.713 -4.249 1.00 41.69 19 ASP B O 1
ATOM 2079 N N . GLY B 1 24 ? 24.874 41.375 -5.771 1.00 45.18 20 GLY B N 1
ATOM 2080 C CA . GLY B 1 24 ? 24.068 40.633 -6.742 1.00 47.27 20 GLY B CA 1
ATOM 2081 C C . GLY B 1 24 ? 22.592 40.629 -6.407 1.00 47.64 20 GLY B C 1
ATOM 2082 O O . GLY B 1 24 ? 21.871 39.757 -6.878 1.00 47.95 20 GLY B O 1
ATOM 2083 N N . VAL B 1 25 ? 22.144 41.585 -5.583 1.00 46.88 21 VAL B N 1
ATOM 2084 C CA . VAL B 1 25 ? 20.735 41.658 -5.154 1.00 47.31 21 VAL B CA 1
ATOM 2085 C C . VAL B 1 25 ? 20.151 43.035 -5.414 1.00 47.46 21 VAL B C 1
ATOM 2086 O O . VAL B 1 25 ? 20.727 44.033 -5.049 1.00 46.62 21 VAL B O 1
ATOM 2090 N N . ARG B 1 26 ? 18.997 43.076 -6.062 1.00 48.75 22 ARG B N 1
ATOM 2091 C CA . ARG B 1 26 ? 18.250 44.311 -6.213 1.00 49.45 22 ARG B CA 1
ATOM 2092 C C . ARG B 1 26 ? 17.145 44.268 -5.173 1.00 47.90 22 ARG B C 1
ATOM 2093 O O . ARG B 1 26 ? 16.162 43.565 -5.347 1.00 47.59 22 ARG B O 1
ATOM 2101 N N . LEU B 1 27 ? 17.303 45.003 -4.084 1.00 45.88 23 LEU B N 1
ATOM 2102 C CA . LEU B 1 27 ? 16.282 44.976 -3.034 1.00 44.90 23 LEU B CA 1
ATOM 2103 C C . LEU B 1 27 ? 14.875 45.391 -3.536 1.00 45.82 23 LEU B C 1
ATOM 2104 O O . LEU B 1 27 ? 14.740 46.347 -4.285 1.00 46.34 23 LEU B O 1
ATOM 2109 N N . GLY B 1 28 ? 13.853 44.674 -3.075 1.00 45.58 24 GLY B N 1
ATOM 2110 C CA . GLY B 1 28 ? 12.445 44.974 -3.369 1.00 47.30 24 GLY B CA 1
ATOM 2111 C C . GLY B 1 28 ? 11.525 43.844 -2.921 1.00 47.50 24 GLY B C 1
ATOM 2112 O O . GLY B 1 28 ? 11.994 42.841 -2.389 1.00 46.53 24 GLY B O 1
ATOM 2113 N N . GLY B 1 29 ? 10.218 43.993 -3.140 1.00 49.56 25 GLY B N 1
ATOM 2114 C CA . GLY B 1 29 ? 9.226 42.978 -2.724 1.00 50.48 25 GLY B CA 1
ATOM 2115 C C . GLY B 1 29 ? 9.013 41.795 -3.663 1.00 52.59 25 GLY B C 1
ATOM 2116 O O . GLY B 1 29 ? 8.155 40.918 -3.401 1.00 52.95 25 GLY B O 1
ATOM 2117 N N . ASP B 1 30 ? 9.781 41.766 -4.754 1.00 53.74 26 ASP B N 1
ATOM 2118 C CA . ASP B 1 30 ? 9.621 40.728 -5.782 1.00 55.80 26 ASP B CA 1
ATOM 2119 C C . ASP B 1 30 ? 10.730 39.677 -5.697 1.00 54.99 26 ASP B C 1
ATOM 2120 O O . ASP B 1 30 ? 10.902 38.899 -6.623 1.00 56.51 26 ASP B O 1
ATOM 2125 N N . LEU B 1 31 ? 11.486 39.649 -4.601 1.00 52.95 27 LEU B N 1
ATOM 2126 C CA . LEU B 1 31 ? 12.554 38.657 -4.451 1.00 52.32 27 LEU B CA 1
ATOM 2127 C C . LEU B 1 31 ? 11.949 37.300 -4.173 1.00 52.93 27 LEU B C 1
ATOM 2128 O O . LEU B 1 31 ? 10.919 37.206 -3.506 1.00 52.57 27 LEU B O 1
ATOM 2133 N N . ASP B 1 32 ? 12.575 36.249 -4.698 1.00 53.68 28 ASP B N 1
ATOM 2134 C CA . ASP B 1 32 ? 12.037 34.899 -4.522 1.00 54.30 28 ASP B CA 1
ATOM 2135 C C . ASP B 1 32 ? 12.417 34.348 -3.144 1.00 52.57 28 ASP B C 1
ATOM 2136 O O . ASP B 1 32 ? 13.240 34.945 -2.428 1.00 50.03 28 ASP B O 1
ATOM 2141 N N . ASP B 1 33 ? 11.786 33.240 -2.765 1.00 52.78 29 ASP B N 1
ATOM 2142 C CA . ASP B 1 33 ? 12.008 32.606 -1.465 1.00 51.58 29 ASP B CA 1
ATOM 2143 C C . ASP B 1 33 ? 13.484 32.295 -1.225 1.00 50.10 29 ASP B C 1
ATOM 2144 O O . ASP B 1 33 ? 14.013 32.601 -0.153 1.00 47.86 29 ASP B O 1
ATOM 2149 N N . ALA B 1 34 ? 14.138 31.679 -2.210 1.00 50.16 30 ALA B N 1
ATOM 2150 C CA . ALA B 1 34 ? 15.563 31.317 -2.104 1.00 49.37 30 ALA B CA 1
ATOM 2151 C C . ALA B 1 34 ? 16.454 32.506 -1.735 1.00 47.62 30 ALA B C 1
ATOM 2152 O O . ALA B 1 34 ? 17.352 32.387 -0.887 1.00 47.01 30 ALA B O 1
ATOM 2154 N N . THR B 1 35 ? 16.209 33.638 -2.391 1.00 47.13 31 THR B N 1
ATOM 2155 C CA . THR B 1 35 ? 16.989 34.847 -2.183 1.00 46.24 31 THR B CA 1
ATOM 2156 C C . THR B 1 35 ? 16.646 35.471 -0.826 1.00 43.75 31 THR B C 1
ATOM 2157 O O . THR B 1 35 ? 17.549 35.884 -0.117 1.00 42.84 31 THR B O 1
ATOM 2161 N N . VAL B 1 36 ? 15.359 35.530 -0.465 1.00 43.02 32 VAL B N 1
ATOM 2162 C CA . VAL B 1 36 ? 14.954 36.060 0.840 1.00 41.13 32 VAL B CA 1
ATOM 2163 C C . VAL B 1 36 ? 15.603 35.241 1.957 1.00 40.49 32 VAL B C 1
ATOM 2164 O O . VAL B 1 36 ? 16.116 35.817 2.936 1.00 39.11 32 VAL B O 1
ATOM 2168 N N . GLU B 1 37 ? 15.616 33.919 1.788 1.00 40.49 33 GLU B N 1
ATOM 2169 C CA . GLU B 1 37 ? 16.273 33.018 2.730 1.00 40.40 33 GLU B CA 1
ATOM 2170 C C . GLU B 1 37 ? 17.794 33.221 2.817 1.00 38.92 33 GLU B C 1
ATOM 2171 O O . GLU B 1 37 ? 18.336 33.264 3.915 1.00 37.50 33 GLU B O 1
ATOM 2177 N N . GLN B 1 38 ? 18.487 33.355 1.688 1.00 39.27 34 GLN B N 1
ATOM 2178 C CA . GLN B 1 38 ? 19.941 33.593 1.736 1.00 38.78 34 GLN B CA 1
ATOM 2179 C C . GLN B 1 38 ? 20.251 34.885 2.471 1.00 36.27 34 GLN B C 1
ATOM 2180 O O . GLN B 1 38 ? 21.194 34.942 3.253 1.00 35.31 34 GLN B O 1
ATOM 2186 N N . ILE B 1 39 ? 19.432 35.902 2.226 1.00 35.44 35 ILE B N 1
ATOM 2187 C CA . ILE B 1 39 ? 19.550 37.171 2.927 1.00 33.78 35 ILE B CA 1
ATOM 2188 C C . ILE B 1 39 ? 19.319 36.985 4.433 1.00 32.05 35 ILE B C 1
ATOM 2189 O O . ILE B 1 39 ? 20.124 37.475 5.229 1.00 30.64 35 ILE B O 1
ATOM 2194 N N . ARG B 1 40 ? 18.264 36.261 4.827 1.00 32.90 36 ARG B N 1
ATOM 2195 C CA A ARG B 1 40 ? 18.013 35.990 6.249 0.50 31.74 36 ARG B CA 1
ATOM 2196 C CA B ARG B 1 40 ? 18.008 35.984 6.255 0.50 31.99 36 ARG B CA 1
ATOM 2197 C C . ARG B 1 40 ? 19.238 35.338 6.906 1.00 31.11 36 ARG B C 1
ATOM 2198 O O . ARG B 1 40 ? 19.704 35.781 7.973 1.00 28.70 36 ARG B O 1
ATOM 2213 N N . ARG B 1 41 ? 19.788 34.310 6.259 1.00 31.70 37 ARG B N 1
ATOM 2214 C CA . ARG B 1 41 ? 20.956 33.616 6.828 1.00 31.86 37 ARG B CA 1
ATOM 2215 C C . ARG B 1 41 ? 22.197 34.500 6.956 1.00 29.86 37 ARG B C 1
ATOM 2216 O O . ARG B 1 41 ? 22.932 34.409 7.948 1.00 28.72 37 ARG B O 1
ATOM 2224 N N . ALA B 1 42 ? 22.431 35.343 5.946 1.00 29.69 38 ALA B N 1
ATOM 2225 C CA . ALA B 1 42 ? 23.570 36.265 5.948 1.00 28.61 38 ALA B CA 1
ATOM 2226 C C . ALA B 1 42 ? 23.442 37.213 7.119 1.00 26.72 38 ALA B C 1
ATOM 2227 O O . ALA B 1 42 ? 24.420 37.453 7.835 1.00 25.68 38 ALA B O 1
ATOM 2229 N N . LEU B 1 43 ? 22.221 37.711 7.322 1.00 26.17 39 LEU B N 1
ATOM 2230 C CA . LEU B 1 43 ? 21.905 38.590 8.447 1.00 24.84 39 LEU B CA 1
ATOM 2231 C C . LEU B 1 43 ? 22.144 37.904 9.794 1.00 23.62 39 LEU B C 1
ATOM 2232 O O . LEU B 1 43 ? 22.793 38.469 10.674 1.00 22.26 39 LEU B O 1
ATOM 2237 N N . LEU B 1 44 ? 21.651 36.680 9.956 1.00 23.97 40 LEU B N 1
ATOM 2238 C CA . LEU B 1 44 ? 21.829 35.992 11.219 1.00 23.18 40 LEU B CA 1
ATOM 2239 C C . LEU B 1 44 ? 23.292 35.655 11.498 1.00 23.08 40 LEU B C 1
ATOM 2240 O O . LEU B 1 44 ? 23.722 35.679 12.658 1.00 22.85 40 LEU B O 1
ATOM 2245 N N . THR B 1 45 ? 24.037 35.318 10.451 1.00 24.21 41 THR B N 1
ATOM 2246 C CA . THR B 1 45 ? 25.443 34.953 10.573 1.00 23.95 41 THR B CA 1
ATOM 2247 C C . THR B 1 45 ? 26.333 36.169 10.835 1.00 23.23 41 THR B C 1
ATOM 2248 O O . THR B 1 45 ? 27.242 36.126 11.687 1.00 21.88 41 THR B O 1
ATOM 2252 N N . HIS B 1 46 ? 26.081 37.244 10.099 1.00 23.03 42 HIS B N 1
ATOM 2253 C CA . HIS B 1 46 ? 27.009 38.388 10.066 1.00 22.39 42 HIS B CA 1
ATOM 2254 C C . HIS B 1 46 ? 26.549 39.582 10.899 1.00 20.80 42 HIS B C 1
ATOM 2255 O O . HIS B 1 46 ? 27.309 40.544 11.090 1.00 20.67 42 HIS B O 1
ATOM 2262 N N . LYS B 1 47 ? 25.317 39.522 11.394 1.00 19.67 43 LYS B N 1
ATOM 2263 C CA . LYS B 1 47 ? 24.767 40.471 12.366 1.00 18.69 43 LYS B CA 1
ATOM 2264 C C . LYS B 1 47 ? 24.362 41.825 11.779 1.00 18.38 43 LYS B C 1
ATOM 2265 O O . LYS B 1 47 ? 23.322 42.362 12.131 1.00 18.28 43 LYS B O 1
ATOM 2271 N N . VAL B 1 48 ? 25.160 42.361 10.872 1.00 18.82 44 VAL B N 1
ATOM 2272 C CA . VAL B 1 48 ? 24.756 43.496 10.062 1.00 19.67 44 VAL B CA 1
ATOM 2273 C C . VAL B 1 48 ? 25.261 43.244 8.640 1.00 21.02 44 VAL B C 1
ATOM 2274 O O . VAL B 1 48 ? 26.398 42.833 8.433 1.00 20.71 44 VAL B O 1
ATOM 2278 N N . ILE B 1 49 ? 24.393 43.444 7.667 1.00 22.50 45 ILE B N 1
ATOM 2279 C CA . ILE B 1 49 ? 24.781 43.283 6.278 1.00 24.64 45 ILE B CA 1
ATOM 2280 C C . ILE B 1 49 ? 24.495 44.562 5.513 1.00 26.30 45 ILE B C 1
ATOM 2281 O O . ILE B 1 49 ? 23.577 45.318 5.868 1.00 26.80 45 ILE B O 1
ATOM 2286 N N . PHE B 1 50 ? 25.304 44.800 4.481 1.00 27.64 46 PHE B N 1
ATOM 2287 C CA . PHE B 1 50 ? 25.208 46.014 3.665 1.00 28.80 46 PHE B CA 1
ATOM 2288 C C . PHE B 1 50 ? 24.963 45.668 2.203 1.00 30.67 46 PHE B C 1
ATOM 2289 O O . PHE B 1 50 ? 25.558 44.731 1.684 1.00 30.61 46 PHE B O 1
ATOM 2297 N N . PHE B 1 51 ? 24.065 46.422 1.576 1.00 32.18 47 PHE B N 1
ATOM 2298 C CA . PHE B 1 51 ? 23.789 46.328 0.153 1.00 34.89 47 PHE B CA 1
ATOM 2299 C C . PHE B 1 51 ? 24.188 47.663 -0.444 1.00 36.52 47 PHE B C 1
ATOM 2300 O O . PHE B 1 51 ? 23.795 48.707 0.080 1.00 36.55 47 PHE B O 1
ATOM 2308 N N . ARG B 1 52 ? 25.005 47.633 -1.493 1.00 38.10 48 ARG B N 1
ATOM 2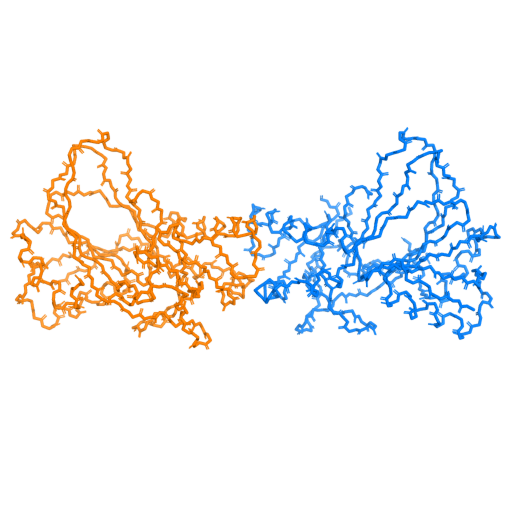309 C CA . ARG B 1 52 ? 25.401 48.853 -2.190 1.00 39.52 48 ARG B CA 1
ATOM 2310 C C . ARG B 1 52 ? 24.671 48.985 -3.521 1.00 41.47 48 ARG B C 1
ATOM 2311 O O . ARG B 1 52 ? 24.067 48.026 -4.017 1.00 42.15 48 ARG B O 1
ATOM 2319 N N . HIS B 1 53 ? 24.709 50.187 -4.085 1.00 42.87 49 HIS B N 1
ATOM 2320 C CA . HIS B 1 53 ? 24.193 50.442 -5.455 1.00 45.08 49 HIS B CA 1
ATOM 2321 C C . HIS B 1 53 ? 22.685 50.246 -5.550 1.00 44.78 49 HIS B C 1
ATOM 2322 O O . HIS B 1 53 ? 22.184 49.899 -6.605 1.00 45.53 49 HIS B O 1
ATOM 2329 N N . GLN B 1 54 ? 21.964 50.476 -4.452 1.00 42.63 50 GLN B N 1
ATOM 2330 C CA . GLN B 1 54 ? 20.506 50.320 -4.437 1.00 42.53 50 GLN B CA 1
ATOM 2331 C C . GLN B 1 54 ? 19.806 51.646 -4.771 1.00 43.93 50 GLN B C 1
ATOM 2332 O O . GLN B 1 54 ? 18.952 52.110 -4.018 1.00 43.11 50 GLN B O 1
ATOM 2338 N N . HIS B 1 55 ? 20.140 52.233 -5.931 1.00 45.41 51 HIS B N 1
ATOM 2339 C CA . HIS B 1 55 ? 19.663 53.580 -6.273 1.00 46.90 51 HIS B CA 1
ATOM 2340 C C . HIS B 1 55 ? 18.201 53.630 -6.670 1.00 48.86 51 HIS B C 1
ATOM 2341 O O . HIS B 1 55 ? 17.574 54.684 -6.597 1.00 50.11 51 HIS B O 1
ATOM 2348 N N . HIS B 1 56 ? 17.679 52.492 -7.115 1.00 49.61 52 HIS B N 1
ATOM 2349 C CA . HIS B 1 56 ? 16.272 52.340 -7.448 1.00 50.82 52 HIS B CA 1
ATOM 2350 C C . HIS B 1 56 ? 15.320 52.414 -6.246 1.00 50.21 52 HIS B C 1
ATOM 2351 O O . HIS B 1 56 ? 14.119 52.555 -6.439 1.00 50.78 52 HIS B O 1
ATOM 2358 N N . LEU B 1 57 ? 15.837 52.274 -5.019 1.00 48.54 53 LEU B N 1
ATOM 2359 C CA . LEU B 1 57 ? 14.989 52.247 -3.832 1.00 48.14 53 LEU B CA 1
ATOM 2360 C C . LEU B 1 57 ? 14.314 53.574 -3.513 1.00 49.14 53 LEU B C 1
ATOM 2361 O O . LEU B 1 57 ? 14.920 54.629 -3.647 1.00 50.40 53 LEU B O 1
ATOM 2366 N N . ASP B 1 58 ? 13.061 53.486 -3.073 1.00 49.85 54 ASP B N 1
ATOM 2367 C CA . ASP B 1 58 ? 12.340 54.578 -2.427 1.00 50.33 54 ASP B CA 1
ATOM 2368 C C . ASP B 1 58 ? 11.655 54.009 -1.175 1.00 49.50 54 ASP B C 1
ATOM 2369 O O . ASP B 1 58 ? 11.783 52.816 -0.866 1.00 47.74 54 ASP B O 1
ATOM 2374 N N . ASP B 1 59 ? 10.944 54.857 -0.447 1.00 50.00 55 ASP B N 1
ATOM 2375 C CA . ASP B 1 59 ? 10.312 54.432 0.795 1.00 49.23 55 ASP B CA 1
ATOM 2376 C C . ASP B 1 59 ? 9.379 53.244 0.598 1.00 49.77 55 ASP B C 1
ATOM 2377 O O . ASP B 1 59 ? 9.382 52.299 1.397 1.00 48.47 55 ASP B O 1
ATOM 2382 N N . SER B 1 60 ? 8.583 53.299 -0.468 1.00 51.23 56 SER B N 1
ATOM 2383 C CA . SER B 1 60 ? 7.655 52.232 -0.794 1.00 52.24 56 SER B CA 1
ATOM 2384 C C . SER B 1 60 ? 8.383 50.914 -1.091 1.00 50.77 56 SER B C 1
ATOM 2385 O O . SER B 1 60 ? 8.036 49.882 -0.543 1.00 50.82 56 SER B O 1
ATOM 2388 N N . ARG B 1 61 ? 9.397 50.950 -1.948 1.00 50.07 57 ARG B N 1
ATOM 2389 C CA . ARG B 1 61 ? 10.122 49.732 -2.321 1.00 48.74 57 ARG B CA 1
ATOM 2390 C C . ARG B 1 61 ? 10.916 49.158 -1.134 1.00 46.02 57 ARG B C 1
ATOM 2391 O O . ARG B 1 61 ? 11.074 47.942 -1.028 1.00 45.27 57 ARG B O 1
ATOM 2393 N N . GLN B 1 62 ? 11.410 50.032 -0.256 1.00 43.94 58 GLN B N 1
ATOM 2394 C CA . GLN B 1 62 ? 12.128 49.604 0.946 1.00 41.85 58 GLN B CA 1
ATOM 2395 C C . GLN B 1 62 ? 11.162 48.823 1.858 1.00 41.76 58 GLN B C 1
ATOM 2396 O O . GLN B 1 62 ? 11.510 47.768 2.409 1.00 39.79 58 GLN B O 1
ATOM 2402 N N . LEU B 1 63 ? 9.933 49.332 1.972 1.00 43.48 59 LEU B N 1
ATOM 2403 C CA . LEU B 1 63 ? 8.904 48.713 2.797 1.00 43.83 59 LEU B CA 1
ATOM 2404 C C . LEU B 1 63 ? 8.488 47.352 2.218 1.00 44.58 59 LEU B C 1
ATOM 2405 O O . LEU B 1 63 ? 8.304 46.398 2.968 1.00 44.32 59 LEU B O 1
ATOM 2410 N N . GLU B 1 64 ? 8.364 47.265 0.895 1.00 45.99 60 GLU B N 1
ATOM 2411 C CA . GLU B 1 64 ? 8.009 46.007 0.230 1.00 46.85 60 GLU B CA 1
ATOM 2412 C C . GLU B 1 64 ? 9.090 44.957 0.484 1.00 45.18 60 GLU B C 1
ATOM 2413 O O . GLU B 1 64 ? 8.788 43.804 0.793 1.00 44.65 60 GLU B O 1
ATOM 2419 N N . PHE B 1 65 ? 10.354 45.372 0.429 1.00 44.28 61 PHE B N 1
ATOM 2420 C CA . PHE B 1 65 ? 11.440 44.464 0.792 1.00 42.62 61 PHE B CA 1
ATOM 2421 C C . PHE B 1 65 ? 11.329 44.054 2.257 1.00 40.99 61 PHE B C 1
ATOM 2422 O O . PHE B 1 65 ? 11.403 42.874 2.578 1.00 41.00 61 PHE B O 1
ATOM 2430 N N . ALA B 1 66 ? 11.145 45.033 3.136 1.00 40.60 62 ALA B N 1
ATOM 2431 C CA . ALA B 1 66 ? 11.097 44.794 4.590 1.00 39.07 62 ALA B CA 1
ATOM 2432 C C . ALA B 1 66 ? 10.058 43.732 4.966 1.00 39.91 62 ALA B C 1
ATOM 2433 O O . ALA B 1 66 ? 10.292 42.881 5.832 1.00 38.46 62 ALA B O 1
ATOM 2435 N N . ARG B 1 67 ? 8.912 43.790 4.298 1.00 41.94 63 ARG B N 1
ATOM 2436 C CA . ARG B 1 67 ? 7.817 42.855 4.540 1.00 43.31 63 ARG B CA 1
ATOM 2437 C C . ARG B 1 67 ? 8.160 41.392 4.227 1.00 42.76 63 ARG B C 1
ATOM 2438 O O . ARG B 1 67 ? 7.523 40.501 4.765 1.00 43.09 63 ARG B O 1
ATOM 2446 N N . LEU B 1 68 ? 9.138 41.140 3.361 1.00 42.10 64 LEU B N 1
ATOM 2447 C CA . LEU B 1 68 ? 9.590 39.774 3.120 1.00 41.88 64 LEU B CA 1
ATOM 2448 C C . LEU B 1 68 ? 10.346 39.192 4.313 1.00 40.91 64 LEU B C 1
ATOM 2449 O O . LEU B 1 68 ? 10.368 37.979 4.508 1.00 39.97 64 LEU B O 1
ATOM 2454 N N . LEU B 1 69 ? 10.977 40.053 5.114 1.00 39.58 65 LEU B N 1
ATOM 2455 C CA . LEU B 1 69 ? 11.807 39.569 6.211 1.00 38.95 65 LEU B CA 1
ATOM 2456 C C . LEU B 1 69 ? 11.140 39.600 7.581 1.00 38.01 65 LEU B C 1
ATOM 2457 O O . LEU B 1 69 ? 11.624 38.942 8.492 1.00 38.00 65 LEU B O 1
ATOM 2462 N N . GLY B 1 70 ? 10.050 40.353 7.736 1.00 38.45 66 GLY B N 1
ATOM 2463 C CA . GLY B 1 70 ? 9.316 40.407 9.017 1.00 37.43 66 GLY B CA 1
ATOM 2464 C C . GLY B 1 70 ? 8.097 41.313 8.972 1.00 38.12 66 GLY B C 1
ATOM 2465 O O . GLY B 1 70 ? 7.619 41.652 7.886 1.00 39.44 66 GLY B O 1
ATOM 2466 N N . THR B 1 71 ? 7.607 41.711 10.146 1.00 37.16 67 THR B N 1
ATOM 2467 C CA . THR B 1 71 ? 6.431 42.581 10.297 1.00 38.31 67 THR B CA 1
ATOM 2468 C C . THR B 1 71 ? 6.912 43.974 10.677 1.00 38.47 67 THR B C 1
ATOM 2469 O O . THR B 1 71 ? 7.436 44.144 11.787 1.00 36.85 67 THR B O 1
ATOM 2473 N N . PRO B 1 72 ? 6.793 44.969 9.758 1.00 40.18 68 PRO B N 1
ATOM 2474 C CA . PRO B 1 72 ? 7.207 46.343 10.094 1.00 40.68 68 PRO B CA 1
ATOM 2475 C C . PRO B 1 72 ? 6.381 46.923 11.244 1.00 41.71 68 PRO B C 1
ATOM 2476 O O . PRO B 1 72 ? 5.174 46.697 11.288 1.00 43.18 68 PRO B O 1
ATOM 2480 N N . ILE B 1 73 ? 7.021 47.644 12.163 1.00 41.36 69 ILE B N 1
ATOM 2481 C CA . ILE B 1 73 ? 6.378 48.077 13.415 1.00 42.42 69 ILE B CA 1
ATOM 2482 C C . ILE B 1 73 ? 5.796 49.492 13.334 1.00 44.06 69 ILE B C 1
ATOM 2483 O O . ILE B 1 73 ? 6.059 50.239 12.381 1.00 46.25 69 ILE B O 1
ATOM 2485 N N . ALA B 1 99 ? 20.845 58.939 19.610 1.00 36.52 95 ALA B N 1
ATOM 2486 C CA . ALA B 1 99 ? 21.442 58.381 18.402 1.00 35.89 95 ALA B CA 1
ATOM 2487 C C . ALA B 1 99 ? 22.920 58.086 18.683 1.00 34.07 95 ALA B C 1
ATOM 2488 O O . ALA B 1 99 ? 23.422 56.986 18.381 1.00 33.86 95 ALA B O 1
ATOM 2490 N N . THR B 1 100 ? 23.582 59.039 19.340 1.00 32.57 96 THR B N 1
ATOM 2491 C CA . THR B 1 100 ? 25.033 58.993 19.508 1.00 31.08 96 THR B CA 1
ATOM 2492 C C . THR B 1 100 ? 25.516 58.307 20.784 1.00 28.41 96 THR B C 1
ATOM 2493 O O . THR B 1 100 ? 26.677 58.473 21.159 1.00 28.49 96 THR B O 1
ATOM 2497 N N . ARG B 1 101 ? 24.655 57.526 21.441 1.00 25.54 97 ARG B N 1
ATOM 2498 C CA . ARG B 1 101 ? 25.100 56.621 22.493 1.00 22.53 97 ARG B CA 1
ATOM 2499 C C . ARG B 1 101 ? 24.942 55.183 21.999 1.00 20.38 97 ARG B C 1
ATOM 2500 O O . ARG B 1 101 ? 24.004 54.873 21.253 1.00 19.77 97 ARG B O 1
ATOM 2502 N N . TRP B 1 102 ? 25.844 54.300 22.402 1.00 16.76 98 TRP B N 1
ATOM 2503 C CA . TRP B 1 102 ? 25.687 52.896 22.056 1.00 15.89 98 TRP B CA 1
ATOM 2504 C C . TRP B 1 102 ? 24.389 52.331 22.676 1.00 14.89 98 TRP B C 1
ATOM 2505 O O . TRP B 1 102 ? 24.170 52.412 23.888 1.00 14.67 98 TRP B O 1
ATOM 2516 N N . HIS B 1 103 ? 23.556 51.729 21.844 1.00 14.86 99 HIS B N 1
ATOM 2517 C CA . HIS B 1 103 ? 22.308 51.107 22.320 1.00 15.73 99 HIS B CA 1
ATOM 2518 C C . HIS B 1 103 ? 21.837 49.987 21.418 1.00 15.55 99 HIS B C 1
ATOM 2519 O O . HIS B 1 103 ? 22.268 49.877 20.265 1.00 15.77 99 HIS B O 1
ATOM 2526 N N . THR B 1 104 ? 20.943 49.171 21.976 1.00 16.92 100 THR B N 1
ATOM 2527 C CA . THR B 1 104 ? 20.102 48.227 21.229 1.00 17.53 100 THR B CA 1
ATOM 2528 C C . THR B 1 104 ? 18.724 48.911 21.109 1.00 17.97 100 THR B C 1
ATOM 2529 O O . THR B 1 104 ? 18.254 49.522 22.063 1.00 19.08 100 THR B O 1
ATOM 2533 N N . ASP B 1 105 ? 18.088 48.853 19.947 1.00 18.38 101 ASP B N 1
ATOM 2534 C CA . ASP B 1 105 ? 16.859 49.628 19.751 1.00 20.09 101 ASP B CA 1
ATOM 2535 C C . ASP B 1 105 ? 15.737 49.281 20.703 1.00 20.22 101 ASP B C 1
ATOM 2536 O O . ASP B 1 105 ? 15.392 48.103 20.869 1.00 19.08 101 ASP B O 1
ATOM 2541 N N . VAL B 1 106 ? 15.186 50.337 21.312 1.00 20.34 102 VAL B N 1
ATOM 2542 C CA . VAL B 1 106 ? 13.929 50.289 22.062 1.00 21.08 102 VAL B CA 1
ATOM 2543 C C . VAL B 1 106 ? 13.917 49.241 23.186 1.00 20.05 102 VAL B C 1
ATOM 2544 O O . VAL B 1 106 ? 12.861 48.698 23.537 1.00 20.32 102 VAL B O 1
ATOM 2548 N N . THR B 1 107 ? 15.076 48.985 23.790 1.00 19.11 103 THR B N 1
ATOM 2549 C CA . THR B 1 107 ? 15.157 47.925 24.812 1.00 18.32 103 THR B CA 1
ATOM 2550 C C . THR B 1 107 ? 14.434 48.324 26.111 1.00 18.95 103 THR B C 1
ATOM 2551 O O . THR B 1 107 ? 14.288 47.485 26.981 1.00 19.03 103 THR B O 1
ATOM 2555 N N . PHE B 1 108 ? 13.947 49.570 26.236 1.00 19.83 104 PHE B N 1
ATOM 2556 C CA . PHE B 1 108 ? 13.042 49.904 27.364 1.00 21.59 104 PHE B CA 1
ATOM 2557 C C . PHE B 1 108 ? 11.674 49.190 27.243 1.00 22.78 104 PHE B C 1
ATOM 2558 O O . PHE B 1 108 ? 10.902 49.143 28.205 1.00 23.96 104 PHE B O 1
ATOM 2566 N N . ALA B 1 109 ? 11.393 48.639 26.066 1.00 22.40 105 ALA B N 1
ATOM 2567 C CA . ALA B 1 109 ? 10.204 47.806 25.833 1.00 23.66 105 ALA B CA 1
ATOM 2568 C C . ALA B 1 109 ? 10.558 46.315 25.923 1.00 23.26 105 ALA B C 1
ATOM 2569 O O . ALA B 1 109 ? 11.703 45.928 25.691 1.00 22.77 105 ALA B O 1
ATOM 2571 N N . ALA B 1 110 ? 9.569 45.474 26.220 1.00 23.90 106 ALA B N 1
ATOM 2572 C CA . ALA B 1 110 ? 9.821 44.071 26.477 1.00 23.09 106 ALA B CA 1
ATOM 2573 C C . ALA B 1 110 ? 10.010 43.286 25.185 1.00 22.70 106 ALA B C 1
ATOM 2574 O O . ALA B 1 110 ? 10.919 42.471 25.092 1.00 21.85 106 ALA B O 1
ATOM 2576 N N . ASN B 1 111 ? 9.150 43.535 24.202 1.00 23.55 107 ASN B N 1
ATOM 2577 C CA . ASN B 1 111 ? 9.213 42.880 22.893 1.00 23.65 107 ASN B CA 1
ATOM 2578 C C . ASN B 1 111 ? 9.820 43.869 21.893 1.00 23.47 107 ASN B C 1
ATOM 2579 O O . ASN B 1 111 ? 9.162 44.309 20.940 1.00 23.78 107 ASN B O 1
ATOM 2584 N N . TYR B 1 112 ? 11.076 44.221 22.133 1.00 21.80 108 TYR B N 1
ATOM 2585 C CA . TYR B 1 112 ? 11.742 45.248 21.323 1.00 21.98 108 TYR B CA 1
ATOM 2586 C C . TYR B 1 112 ? 12.095 44.680 19.919 1.00 21.70 108 TYR B C 1
ATOM 2587 O O . TYR B 1 112 ? 11.980 43.468 19.692 1.00 21.78 108 TYR B O 1
ATOM 2596 N N . PRO B 1 113 ? 12.482 45.543 18.966 1.00 22.00 109 PRO B N 1
ATOM 2597 C CA . PRO B 1 113 ? 12.565 45.060 17.581 1.00 22.53 109 PRO B CA 1
ATOM 2598 C C . PRO B 1 113 ? 13.573 43.944 17.300 1.00 22.42 109 PRO B C 1
ATOM 2599 O O . PRO B 1 113 ? 14.580 43.829 18.001 1.00 21.44 109 PRO B O 1
ATOM 2603 N N . ALA B 1 114 ? 13.269 43.119 16.290 1.00 22.80 110 ALA B N 1
ATOM 2604 C CA . ALA B 1 114 ? 14.171 42.054 15.827 1.00 22.52 110 ALA B CA 1
ATOM 2605 C C . ALA B 1 114 ? 15.277 42.604 14.948 1.00 22.38 110 ALA B C 1
ATOM 2606 O O . ALA B 1 114 ? 16.432 42.146 15.003 1.00 23.01 110 ALA B O 1
ATOM 2608 N N . ALA B 1 115 ? 14.961 43.621 14.151 1.00 23.12 111 ALA B N 1
ATOM 2609 C CA . ALA B 1 115 ? 15.893 44.083 13.127 1.00 23.07 111 ALA B CA 1
ATOM 2610 C C . ALA B 1 115 ? 15.452 45.422 12.560 1.00 25.04 111 ALA B C 1
ATOM 2611 O O . ALA B 1 115 ? 14.296 45.828 12.736 1.00 26.14 111 ALA B O 1
ATOM 2613 N N . SER B 1 116 ? 16.381 46.120 11.903 1.00 24.91 112 SER B N 1
ATOM 2614 C CA . SER B 1 116 ? 16.051 47.316 11.138 1.00 25.59 112 SER B CA 1
ATOM 2615 C C . SER B 1 116 ? 16.750 47.326 9.791 1.00 25.60 112 SER B C 1
ATOM 2616 O O . SER B 1 116 ? 17.807 46.717 9.621 1.00 24.14 112 SER B O 1
ATOM 2619 N N . ILE B 1 117 ? 16.139 48.060 8.859 1.00 26.73 113 ILE B N 1
ATOM 2620 C CA . ILE B 1 117 ? 16.619 48.238 7.489 1.00 27.41 113 ILE B CA 1
ATOM 2621 C C . ILE B 1 117 ? 16.724 49.742 7.243 1.00 28.33 113 ILE B C 1
ATOM 2622 O O . ILE B 1 117 ? 15.727 50.459 7.337 1.00 28.28 113 ILE B O 1
ATOM 2627 N N . LEU B 1 118 ? 17.926 50.207 6.926 1.00 28.55 114 LEU B N 1
ATOM 2628 C CA . LEU B 1 118 ? 18.233 51.628 6.950 1.00 29.49 114 LEU B CA 1
ATOM 2629 C C . LEU B 1 118 ? 18.869 52.024 5.637 1.00 30.86 114 LEU B C 1
ATOM 2630 O O . LEU B 1 118 ? 19.877 51.447 5.261 1.00 31.44 114 LEU B O 1
ATOM 2635 N N . ARG B 1 119 ? 18.254 52.986 4.948 1.00 32.81 115 ARG B N 1
ATOM 2636 C CA . ARG B 1 119 ? 18.693 53.496 3.633 1.00 34.64 115 ARG B CA 1
ATOM 2637 C C . ARG B 1 119 ? 19.223 54.931 3.743 1.00 34.48 115 ARG B C 1
ATOM 2638 O O . ARG B 1 119 ? 18.608 55.758 4.404 1.00 33.87 115 ARG B O 1
ATOM 2646 N N . ALA B 1 120 ? 20.357 55.221 3.104 1.00 35.17 116 ALA B N 1
ATOM 2647 C CA . ALA B 1 120 ? 20.843 56.614 2.987 1.00 36.02 116 ALA B CA 1
ATOM 2648 C C . ALA B 1 120 ? 19.932 57.334 2.018 1.00 37.90 116 ALA B C 1
ATOM 2649 O O . ALA B 1 120 ? 19.626 56.783 0.960 1.00 39.42 116 ALA B O 1
ATOM 2651 N N . VAL B 1 121 ? 19.477 58.534 2.389 1.00 38.81 117 VAL B N 1
ATOM 2652 C CA . VAL B 1 121 ? 18.725 59.420 1.477 1.00 40.59 117 VAL B CA 1
ATOM 2653 C C . VAL B 1 121 ? 19.579 60.662 1.158 1.00 41.40 117 VAL B C 1
ATOM 2654 O O . VAL B 1 121 ? 19.904 60.910 0.001 1.00 41.85 117 VAL B O 1
ATOM 2658 N N . THR B 1 122 ? 19.959 61.420 2.187 1.00 40.67 118 THR B N 1
ATOM 2659 C CA . THR B 1 122 ? 20.851 62.569 2.009 1.00 41.59 118 THR B CA 1
ATOM 2660 C C . THR B 1 122 ? 22.041 62.461 2.965 1.00 39.58 118 THR B C 1
ATOM 2661 O O . THR B 1 122 ? 21.848 62.305 4.165 1.00 38.76 118 THR B O 1
ATOM 2665 N N . LEU B 1 123 ? 23.249 62.537 2.411 1.00 38.81 119 LEU B N 1
ATOM 2666 C CA . LEU B 1 123 ? 24.481 62.263 3.129 1.00 37.53 119 LEU B CA 1
ATOM 2667 C C . LEU B 1 123 ? 25.329 63.538 3.217 1.00 37.57 119 LEU B C 1
ATOM 2668 O O . LEU B 1 123 ? 25.386 64.299 2.277 1.00 39.10 119 LEU B O 1
ATOM 2673 N N . PRO B 1 124 ? 25.994 63.768 4.355 1.00 36.37 120 PRO B N 1
ATOM 2674 C CA . PRO B 1 124 ? 26.915 64.900 4.459 1.00 36.55 120 PRO B CA 1
ATOM 2675 C C . PRO B 1 124 ? 28.165 64.682 3.619 1.00 36.88 120 PRO B C 1
ATOM 2676 O O . PRO B 1 124 ? 28.457 63.539 3.233 1.00 35.76 120 PRO B O 1
ATOM 2680 N N . SER B 1 125 ? 28.887 65.772 3.345 1.00 37.21 121 SER B N 1
ATOM 2681 C CA . SER B 1 125 ? 30.065 65.738 2.482 1.00 37.65 121 SER B CA 1
ATOM 2682 C C . SER B 1 125 ? 31.249 65.081 3.183 1.00 36.64 121 SER B C 1
ATOM 2683 O O . SER B 1 125 ? 32.230 64.691 2.540 1.00 37.17 121 SER B O 1
ATOM 2686 N N . TYR B 1 126 ? 31.184 65.013 4.503 1.00 35.01 122 TYR B N 1
ATOM 2687 C CA . TYR B 1 126 ? 32.130 64.215 5.258 1.00 34.28 122 TYR B CA 1
ATOM 2688 C C . TYR B 1 126 ? 31.513 63.744 6.564 1.00 33.01 122 TYR B C 1
ATOM 2689 O O . TYR B 1 126 ? 30.464 64.235 6.987 1.00 32.93 122 TYR B O 1
ATOM 2698 N N 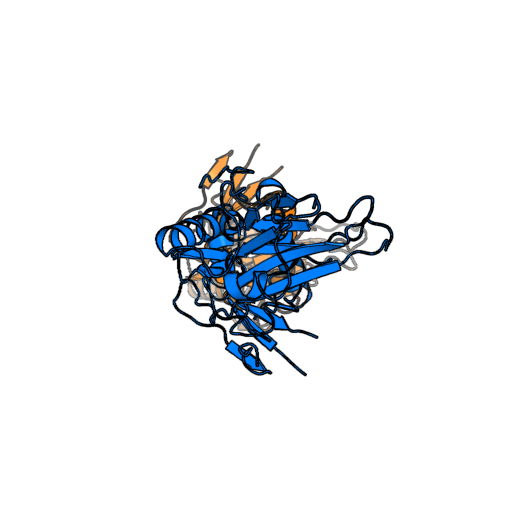. GLY B 1 127 ? 32.175 62.774 7.183 1.00 31.82 123 GLY B N 1
ATOM 2699 C CA . GLY B 1 127 ? 31.696 62.174 8.398 1.00 30.62 123 GLY B CA 1
ATOM 2700 C C . GLY B 1 127 ? 30.404 61.447 8.170 1.00 29.90 123 GLY B C 1
ATOM 2701 O O . GLY B 1 127 ? 30.065 61.096 7.034 1.00 31.79 123 GLY B O 1
ATOM 2702 N N . GLY B 1 128 ? 29.681 61.202 9.256 1.00 28.40 124 GLY B N 1
ATOM 2703 C CA . GLY B 1 128 ? 28.396 60.525 9.166 1.00 27.38 124 GLY B CA 1
ATOM 2704 C C . GLY B 1 128 ? 28.447 59.001 9.104 1.00 26.28 124 GLY B C 1
ATOM 2705 O O . GLY B 1 128 ? 27.444 58.365 8.721 1.00 24.48 124 GLY B O 1
ATOM 2706 N N . SER B 1 129 ? 29.570 58.392 9.502 1.00 24.53 125 SER B N 1
ATOM 2707 C CA . SER B 1 129 ? 29.623 56.929 9.540 1.00 23.98 125 SER B CA 1
ATOM 2708 C C . SER B 1 129 ? 28.782 56.350 10.725 1.00 22.42 125 SER B C 1
ATOM 2709 O O . SER B 1 129 ? 28.410 57.065 11.658 1.00 22.07 125 SER B O 1
ATOM 2712 N N . THR B 1 130 ? 28.456 55.066 10.653 1.00 22.07 126 THR B N 1
ATOM 2713 C CA . THR B 1 130 ? 27.678 54.377 11.698 1.00 21.16 126 THR B CA 1
ATOM 2714 C C . THR B 1 130 ? 28.449 53.153 12.157 1.00 20.27 126 THR B C 1
ATOM 2715 O O . THR B 1 130 ? 29.165 52.547 11.361 1.00 20.37 126 THR B O 1
ATOM 2719 N N . LEU B 1 131 ? 28.313 52.836 13.447 1.00 18.74 127 LEU B N 1
ATOM 2720 C CA . LEU B 1 131 ? 28.982 51.740 14.105 1.00 17.64 127 LEU B CA 1
ATOM 2721 C C . LEU B 1 131 ? 27.966 50.715 14.592 1.00 16.77 127 LEU B C 1
ATOM 2722 O O . LEU B 1 131 ? 26.890 51.089 15.039 1.00 16.10 127 LEU B O 1
ATOM 2727 N N . TRP B 1 132 ? 28.345 49.440 14.493 1.00 16.15 128 TRP B N 1
ATOM 2728 C CA . TRP B 1 132 ? 27.602 48.307 15.016 1.00 15.50 128 TRP B CA 1
ATOM 2729 C C . TRP B 1 132 ? 28.593 47.454 15.781 1.00 15.24 128 TRP B C 1
ATOM 2730 O O . TRP B 1 132 ? 29.729 47.369 15.384 1.00 17.68 128 TRP B O 1
ATOM 2741 N N . ALA B 1 133 ? 28.141 46.834 16.859 1.00 13.72 129 ALA B N 1
ATOM 2742 C CA . ALA B 1 133 ? 28.913 45.902 17.653 1.00 13.23 129 ALA B CA 1
ATOM 2743 C C . ALA B 1 133 ? 28.136 44.619 17.744 1.00 13.54 129 ALA B C 1
ATOM 2744 O O . ALA B 1 133 ? 26.904 44.657 17.904 1.00 14.29 129 ALA B O 1
ATOM 2746 N N . SER B 1 134 ? 28.838 43.488 17.669 1.00 13.82 130 SER B N 1
ATOM 2747 C CA . SER B 1 134 ? 28.206 42.189 17.871 1.00 13.94 130 SER B CA 1
ATOM 2748 C C . SER B 1 134 ? 28.191 41.818 19.346 1.00 13.70 130 SER B C 1
ATOM 2749 O O . SER B 1 134 ? 29.249 41.614 19.948 1.00 12.91 130 SER B O 1
ATOM 2752 N N . THR B 1 135 ? 26.996 41.704 19.921 1.00 13.04 131 THR B N 1
ATOM 2753 C CA . THR B 1 135 ? 26.860 41.335 21.307 1.00 12.98 131 THR B CA 1
ATOM 2754 C C . THR B 1 135 ? 26.957 39.816 21.487 1.00 13.60 131 THR B C 1
ATOM 2755 O O . THR B 1 135 ? 27.167 39.332 22.591 1.00 13.88 131 THR B O 1
ATOM 2759 N N . VAL B 1 136 ? 26.816 39.060 20.397 1.00 14.22 132 VAL B N 1
ATOM 2760 C CA . VAL B 1 136 ? 27.216 37.659 20.394 1.00 13.69 132 VAL B CA 1
ATOM 2761 C C . VAL B 1 136 ? 28.727 37.518 20.565 1.00 14.30 132 VAL B C 1
ATOM 2762 O O . VAL B 1 136 ? 29.172 36.775 21.430 1.00 14.70 132 VAL B O 1
ATOM 2766 N N . ALA B 1 137 ? 29.502 38.218 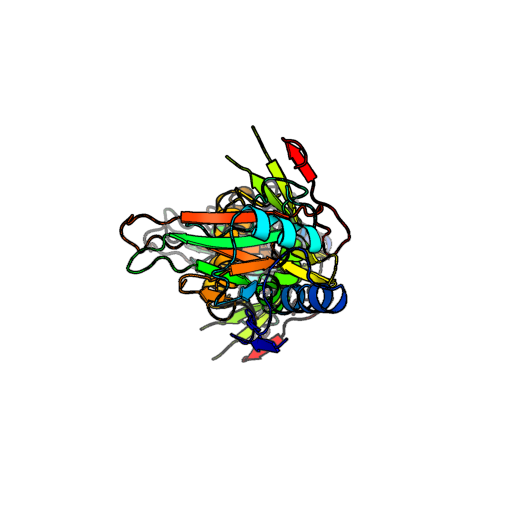19.740 1.00 14.66 133 ALA B N 1
ATOM 2767 C CA . ALA B 1 137 ? 30.970 38.198 19.831 1.00 14.59 133 ALA B CA 1
ATOM 2768 C C . ALA B 1 137 ? 31.413 38.598 21.247 1.00 14.35 133 ALA B C 1
ATOM 2769 O O . ALA B 1 137 ? 32.320 37.971 21.859 1.00 14.35 133 ALA B O 1
ATOM 2771 N N . ALA B 1 138 ? 30.748 39.614 21.804 1.00 13.13 134 ALA B N 1
ATOM 2772 C CA . ALA B 1 138 ? 31.136 40.151 23.128 1.00 12.90 134 ALA B CA 1
ATOM 2773 C C . ALA B 1 138 ? 30.887 39.088 24.209 1.00 13.36 134 ALA B C 1
ATOM 2774 O O . ALA B 1 138 ? 31.686 38.916 25.132 1.00 12.90 134 ALA B O 1
ATOM 2776 N N . TYR B 1 139 ? 29.769 38.382 24.090 1.00 13.19 135 TYR B N 1
ATOM 2777 C CA . TYR B 1 139 ? 29.459 37.294 25.022 1.00 13.75 135 TYR B CA 1
ATOM 2778 C C . TYR B 1 139 ? 30.502 36.179 24.888 1.00 15.06 135 TYR B C 1
ATOM 2779 O O . TYR B 1 139 ? 31.006 35.702 25.880 1.00 14.08 135 TYR B O 1
ATOM 2788 N N . GLN B 1 140 ? 30.823 35.783 23.655 1.00 16.50 136 GLN B N 1
ATOM 2789 C CA . GLN B 1 140 ? 31.831 34.745 23.430 1.00 18.57 136 GLN B CA 1
ATOM 2790 C C . GLN B 1 140 ? 33.213 35.095 23.976 1.00 18.99 136 GLN B C 1
ATOM 2791 O O . GLN B 1 140 ? 33.961 34.211 24.331 1.00 19.61 136 GLN B O 1
ATOM 2797 N N . GLN B 1 141 ? 33.549 36.375 24.058 1.00 18.14 137 GLN B N 1
ATOM 2798 C CA . GLN B 1 141 ? 34.843 36.784 24.612 1.00 19.02 137 GLN B CA 1
ATOM 2799 C C . GLN B 1 141 ? 34.872 36.847 26.151 1.00 17.77 137 GLN B C 1
ATOM 2800 O O . GLN B 1 141 ? 35.945 37.049 26.745 1.00 18.62 137 GLN B O 1
ATOM 2806 N N . LEU B 1 142 ? 33.715 36.728 26.801 1.00 16.25 138 LEU B N 1
ATOM 2807 C CA . LEU B 1 142 ? 33.663 36.773 28.258 1.00 15.83 138 LEU B CA 1
ATOM 2808 C C . LEU B 1 142 ? 34.360 35.564 28.870 1.00 16.72 138 LEU B C 1
ATOM 2809 O O . LEU B 1 142 ? 34.099 34.440 28.453 1.00 16.26 138 LEU B O 1
ATOM 2814 N N . PRO B 1 143 ? 35.207 35.788 29.885 1.00 16.79 139 PRO B N 1
ATOM 2815 C CA . PRO B 1 143 ? 35.774 34.665 30.587 1.00 17.92 139 PRO B CA 1
ATOM 2816 C C . PRO B 1 143 ? 34.724 34.096 31.537 1.00 18.29 139 PRO B C 1
ATOM 2817 O O . PRO B 1 143 ? 33.699 34.745 31.805 1.00 17.21 139 PRO B O 1
ATOM 2821 N N . GLU B 1 144 ? 34.993 32.899 32.032 1.00 19.56 140 GLU B N 1
ATOM 2822 C CA A GLU B 1 144 ? 34.032 32.132 32.851 0.50 20.41 140 GLU B CA 1
ATOM 2823 C CA B GLU B 1 144 ? 34.021 32.133 32.809 0.50 20.44 140 GLU B CA 1
ATOM 2824 C C . GLU B 1 144 ? 33.403 32.945 33.986 1.00 19.16 140 GLU B C 1
ATOM 2825 O O . GLU B 1 144 ? 32.184 32.947 34.150 1.00 19.17 140 GLU B O 1
ATOM 2836 N N . PRO B 1 145 ? 34.225 33.663 34.783 1.00 18.69 141 PRO B N 1
ATOM 2837 C CA . PRO B 1 145 ? 33.576 34.441 35.869 1.00 17.38 141 PRO B CA 1
ATOM 2838 C C . PRO B 1 145 ? 32.496 35.421 35.400 1.00 15.67 141 PRO B C 1
ATOM 2839 O O . PRO B 1 145 ? 31.447 35.539 36.050 1.00 14.80 141 PRO B O 1
ATOM 2843 N N . LEU B 1 146 ? 32.754 36.122 34.297 1.00 13.89 142 LEU B N 1
ATOM 2844 C CA . LEU B 1 146 ? 31.801 37.108 33.774 1.00 13.23 142 LEU B CA 1
ATOM 2845 C C . LEU B 1 146 ? 30.602 36.497 33.045 1.00 13.72 142 LEU B C 1
ATOM 2846 O O . LEU B 1 146 ? 29.534 37.120 32.940 1.00 14.46 142 LEU B O 1
ATOM 2851 N N . ARG B 1 147 ? 30.760 35.280 32.557 1.00 15.14 143 ARG B N 1
ATOM 2852 C CA . ARG B 1 147 ? 29.606 34.495 32.105 1.00 16.32 143 ARG B CA 1
ATOM 2853 C C . ARG B 1 147 ? 28.699 34.159 33.278 1.00 16.36 143 ARG B C 1
ATOM 2854 O O . ARG B 1 147 ? 27.484 34.356 33.212 1.00 15.56 143 ARG B O 1
ATOM 2862 N N . HIS B 1 148 ? 29.280 33.652 34.361 1.00 16.44 144 HIS B N 1
ATOM 2863 C CA . HIS B 1 148 ? 28.478 33.351 35.548 1.00 16.34 144 HIS B CA 1
ATOM 2864 C C . HIS B 1 148 ? 27.754 34.615 36.078 1.00 15.78 144 HIS B C 1
ATOM 2865 O O . HIS B 1 148 ? 26.604 34.534 36.495 1.00 15.60 144 HIS B O 1
ATOM 2872 N N . LEU B 1 149 ? 28.436 35.768 36.063 1.00 14.44 145 LEU B N 1
ATOM 2873 C CA . LEU B 1 149 ? 27.809 37.036 36.417 1.00 13.86 145 LEU B CA 1
ATOM 2874 C C . LEU B 1 149 ? 26.640 37.367 35.508 1.00 13.66 145 LEU B C 1
ATOM 2875 O O . LEU B 1 149 ? 25.513 37.522 35.977 1.00 14.41 145 LEU B O 1
ATOM 2880 N N . THR B 1 150 ? 26.914 37.479 34.211 1.00 12.73 146 THR B N 1
ATOM 2881 C CA . THR B 1 150 ? 25.952 38.045 33.282 1.00 12.82 146 THR B CA 1
ATOM 2882 C C . THR B 1 150 ? 24.737 37.136 33.058 1.00 14.31 146 THR B C 1
ATOM 2883 O O . THR B 1 150 ? 23.614 37.613 32.843 1.00 14.31 146 THR B O 1
ATOM 2887 N N . GLU B 1 151 ? 24.964 35.832 33.152 1.00 15.06 147 GLU B N 1
ATOM 2888 C CA . GLU B 1 151 ? 23.910 34.837 33.015 1.00 16.28 147 GLU B CA 1
ATOM 2889 C C . GLU B 1 151 ? 22.933 34.847 34.193 1.00 16.61 147 GLU B C 1
ATOM 2890 O O . GLU B 1 151 ? 21.868 34.246 34.110 1.00 17.45 147 GLU B O 1
ATOM 2896 N N . ASN B 1 152 ? 23.304 35.553 35.259 1.00 16.45 148 ASN B N 1
ATOM 2897 C CA . ASN B 1 152 ? 22.502 35.687 36.463 1.00 17.16 148 ASN B CA 1
ATOM 2898 C C . ASN B 1 152 ? 22.233 37.141 36.823 1.00 16.73 148 ASN B C 1
ATOM 2899 O O . ASN B 1 152 ? 22.083 37.490 37.980 1.00 16.99 148 ASN B O 1
ATOM 2904 N N . LEU B 1 153 ? 22.165 37.986 35.811 1.00 16.15 149 LEU B N 1
ATOM 2905 C CA . LEU B 1 153 ? 22.066 39.429 36.009 1.00 15.62 149 LEU B CA 1
ATOM 2906 C C . LEU B 1 153 ? 20.864 39.976 35.243 1.00 14.84 149 LEU B C 1
ATOM 2907 O O . LEU B 1 153 ? 20.604 39.538 34.126 1.00 13.93 149 LEU B O 1
ATOM 2912 N N . TRP B 1 154 ? 20.160 40.920 35.877 1.00 14.25 150 TRP B N 1
ATOM 2913 C CA . TRP B 1 154 ? 19.024 41.602 35.309 1.00 14.62 150 TRP B CA 1
ATOM 2914 C C . TRP B 1 154 ? 19.290 43.102 35.307 1.00 14.82 150 TRP B C 1
ATOM 2915 O O . TRP B 1 154 ? 19.827 43.628 36.283 1.00 15.03 150 TRP B O 1
ATOM 2926 N N . ALA B 1 155 ? 18.973 43.750 34.181 1.00 15.01 151 ALA B N 1
ATOM 2927 C CA . ALA B 1 155 ? 19.102 45.212 34.001 1.00 15.15 151 ALA B CA 1
ATOM 2928 C C . ALA B 1 155 ? 17.744 45.844 33.855 1.00 15.38 151 ALA B C 1
ATOM 2929 O O . ALA B 1 155 ? 16.867 45.303 33.175 1.00 15.02 151 ALA B O 1
ATOM 2931 N N . LEU B 1 156 ? 17.557 46.989 34.481 1.00 15.97 152 LEU B N 1
ATOM 2932 C CA . LEU B 1 156 ? 16.366 47.801 34.249 1.00 16.56 152 LEU B CA 1
ATOM 2933 C C . LEU B 1 156 ? 16.630 48.711 33.079 1.00 17.18 152 LEU B C 1
ATOM 2934 O O . LEU B 1 156 ? 17.579 49.506 33.136 1.00 16.42 152 LEU B O 1
ATOM 2939 N N . HIS B 1 157 ? 15.807 48.616 32.029 1.00 17.83 153 HIS B N 1
ATOM 2940 C CA . HIS B 1 157 ? 15.890 49.493 30.865 1.00 18.61 153 HIS B CA 1
ATOM 2941 C C . HIS B 1 157 ? 14.693 50.435 30.945 1.00 20.72 153 HIS B C 1
ATOM 2942 O O . HIS B 1 157 ? 13.593 49.981 31.241 1.00 21.52 153 HIS B O 1
ATOM 2949 N N . THR B 1 158 ? 14.905 51.736 30.707 1.00 22.08 154 THR B N 1
ATOM 2950 C CA . THR B 1 158 ? 13.820 52.732 30.708 1.00 25.13 154 THR B CA 1
ATOM 2951 C C . THR B 1 158 ? 13.990 53.754 29.583 1.00 27.02 154 THR B C 1
ATOM 2952 O O . THR B 1 158 ? 15.083 53.929 29.061 1.00 25.53 154 THR B O 1
ATOM 2956 N N . ASN B 1 159 ? 12.889 54.403 29.197 1.00 30.39 155 ASN B N 1
ATOM 2957 C CA . ASN B 1 159 ? 12.970 55.527 28.259 1.00 33.23 155 ASN B CA 1
ATOM 2958 C C . ASN B 1 159 ? 13.192 56.885 28.934 1.00 36.15 155 ASN B C 1
ATOM 2959 O O . ASN B 1 159 ? 13.267 57.896 28.244 1.00 38.19 155 ASN B O 1
ATOM 2964 N N . ARG B 1 160 ? 13.287 56.922 30.267 1.00 38.50 156 ARG B N 1
ATOM 2965 C CA . ARG B 1 160 ? 13.503 58.189 31.016 1.00 40.54 156 ARG B CA 1
ATOM 2966 C C . ARG B 1 160 ? 14.656 58.054 32.018 1.00 40.44 156 ARG B C 1
ATOM 2967 O O . ARG B 1 160 ? 15.748 58.608 31.809 1.00 41.60 156 ARG B O 1
ATOM 2969 N N . PRO B 1 183 ? 4.597 58.663 28.483 1.00 52.93 179 PRO B N 1
ATOM 2970 C CA . PRO B 1 183 ? 4.847 57.242 28.252 1.00 51.43 179 PRO B CA 1
ATOM 2971 C C . PRO B 1 183 ? 6.023 56.777 29.107 1.00 49.07 179 PRO B C 1
ATOM 2972 O O . PRO B 1 183 ? 7.152 57.234 28.910 1.00 48.44 179 PRO B O 1
ATOM 2976 N N . ASP B 1 184 ? 5.741 55.910 30.073 1.00 47.48 180 ASP B N 1
ATOM 2977 C CA . ASP B 1 184 ? 6.743 55.432 31.011 1.00 45.02 180 ASP B CA 1
ATOM 2978 C C . ASP B 1 184 ? 7.020 53.961 30.711 1.00 42.09 180 ASP B C 1
ATOM 2979 O O . ASP B 1 184 ? 6.185 53.094 30.976 1.00 41.81 180 ASP B O 1
ATOM 2984 N N . PHE B 1 185 ? 8.178 53.686 30.117 1.00 38.47 181 PHE B N 1
ATOM 2985 C CA . PHE B 1 185 ? 8.559 52.323 29.811 1.00 35.81 181 PHE B CA 1
ATOM 2986 C C . PHE B 1 185 ? 9.689 51.922 30.742 1.00 32.87 181 PHE B C 1
ATOM 2987 O O . PHE B 1 185 ? 10.726 52.602 30.825 1.00 30.42 181 PHE B O 1
ATOM 2995 N N . ARG B 1 186 ? 9.466 50.818 31.443 1.00 30.63 182 ARG B N 1
ATOM 2996 C CA . ARG B 1 186 ? 10.451 50.235 32.320 1.00 28.58 182 ARG B CA 1
ATOM 2997 C C . ARG B 1 186 ? 10.328 48.735 32.194 1.00 26.68 182 ARG B C 1
ATOM 2998 O O . ARG B 1 186 ? 9.248 48.189 32.366 1.00 26.21 182 ARG B O 1
ATOM 3006 N N . THR B 1 187 ? 11.443 48.092 31.848 1.00 23.99 183 THR B N 1
ATOM 3007 C CA . THR B 1 187 ? 11.512 46.646 31.653 1.00 21.98 183 THR B CA 1
ATOM 3008 C C . THR B 1 187 ? 12.770 46.118 32.303 1.00 20.04 183 THR B C 1
ATOM 3009 O O . THR B 1 187 ? 13.846 46.720 32.173 1.00 18.85 183 THR B O 1
ATOM 3013 N N . GLU B 1 188 ? 12.629 45.031 33.047 1.00 19.48 184 GLU B N 1
ATOM 3014 C CA . GLU B 1 188 ? 13.771 44.285 33.530 1.00 18.32 184 GLU B CA 1
ATOM 3015 C C . GLU B 1 188 ? 14.087 43.193 32.529 1.00 18.20 184 GLU B C 1
ATOM 3016 O O . GLU B 1 188 ? 13.302 42.246 32.358 1.00 19.41 184 GLU B O 1
ATOM 3022 N N . HIS B 1 189 ? 15.202 43.356 31.818 1.00 16.31 185 HIS B N 1
ATOM 3023 C CA . HIS B 1 189 ? 15.664 42.389 30.839 1.00 15.75 185 HIS B CA 1
ATOM 3024 C C . HIS B 1 189 ? 16.814 41.592 31.430 1.00 15.49 185 HIS B C 1
ATOM 3025 O O . HIS B 1 189 ? 17.578 42.118 32.257 1.00 15.13 185 HIS B O 1
ATOM 3032 N N . PRO B 1 190 ? 16.985 40.327 30.985 1.00 16.27 186 PRO B N 1
ATOM 3033 C CA . PRO B 1 190 ? 18.210 39.586 31.326 1.00 15.40 186 PRO B CA 1
ATOM 3034 C C . PRO B 1 190 ? 19.399 40.219 30.601 1.00 14.04 186 PRO B C 1
ATOM 3035 O O . PRO B 1 190 ? 19.201 40.853 29.587 1.00 14.34 186 PRO B O 1
ATOM 3039 N N . VAL B 1 191 ? 20.604 40.055 31.131 1.00 13.38 187 VAL B N 1
ATOM 3040 C CA . VAL B 1 191 ? 21.819 40.601 30.507 1.00 12.06 187 VAL B CA 1
ATOM 3041 C C . VAL B 1 191 ? 22.394 39.629 29.467 1.00 12.15 187 VAL B C 1
ATOM 3042 O O . VAL B 1 191 ? 23.107 40.035 28.542 1.00 12.19 187 VAL B O 1
ATOM 3046 N N . VAL B 1 192 ? 21.982 38.359 29.520 1.00 12.98 188 VAL B N 1
ATOM 3047 C CA . VAL B 1 192 ? 22.247 37.453 28.423 1.00 11.97 188 VAL B CA 1
ATOM 3048 C C . VAL B 1 192 ? 20.931 36.970 27.818 1.00 14.14 188 VAL B C 1
ATOM 3049 O O . VAL B 1 192 ? 20.080 36.388 28.522 1.00 15.00 188 VAL B O 1
ATOM 3053 N N . ARG B 1 193 ? 20.783 37.139 26.509 1.00 14.20 189 ARG B N 1
ATOM 3054 C CA . ARG B 1 193 ? 19.584 36.706 25.798 1.00 17.16 189 ARG B CA 1
ATOM 3055 C C . ARG B 1 193 ? 19.956 35.589 24.822 1.00 17.13 189 ARG B C 1
ATOM 3056 O O . ARG B 1 193 ? 21.008 35.651 24.166 1.00 17.51 189 ARG B O 1
ATOM 3064 N N . VAL B 1 194 ? 19.104 34.579 24.702 1.00 17.11 190 VAL B N 1
ATOM 3065 C CA . VAL B 1 194 ? 19.372 33.467 23.805 1.00 17.28 190 VAL B CA 1
ATOM 3066 C C . VAL B 1 194 ? 18.593 33.692 22.502 1.00 17.96 190 VAL B C 1
ATOM 3067 O O . VAL B 1 194 ? 17.361 33.701 22.485 1.00 17.48 190 VAL B O 1
ATOM 3071 N N . HIS B 1 195 ? 19.320 33.865 21.411 1.00 17.92 191 HIS B N 1
ATOM 3072 C CA . HIS B 1 195 ? 18.685 34.219 20.145 1.00 19.01 191 HIS B CA 1
ATOM 3073 C C . HIS B 1 195 ? 17.689 33.123 19.739 1.00 20.11 191 HIS B C 1
ATOM 3074 O O . HIS B 1 195 ? 18.057 31.950 19.686 1.00 20.32 191 HIS B O 1
ATOM 3081 N N . PRO B 1 196 ? 16.431 33.504 19.436 1.00 20.71 192 PRO B N 1
ATOM 3082 C CA . PRO B 1 196 ? 15.394 32.507 19.131 1.00 21.90 192 PRO B CA 1
ATOM 3083 C C . PRO B 1 196 ? 15.571 31.734 17.816 1.00 23.57 192 PRO B C 1
ATOM 3084 O O . PRO B 1 196 ? 14.990 30.647 17.650 1.00 24.30 192 PRO B O 1
ATOM 3088 N N . GLU B 1 197 ? 16.349 32.281 16.881 1.00 23.42 193 GLU B N 1
ATOM 3089 C CA . GLU B 1 197 ? 16.598 31.613 15.607 1.00 25.18 193 GLU B CA 1
ATOM 3090 C C . GLU B 1 197 ? 17.934 30.904 15.551 1.00 24.81 193 GLU B C 1
ATOM 3091 O O . GLU B 1 197 ? 18.040 29.855 14.925 1.00 26.86 193 GLU B O 1
ATOM 3097 N N . THR B 1 198 ? 18.960 31.453 16.190 1.00 23.10 194 THR B N 1
ATOM 3098 C CA . THR B 1 198 ? 20.279 30.836 16.101 1.00 22.74 194 THR B CA 1
ATOM 3099 C C . THR B 1 198 ? 20.686 30.077 17.360 1.00 22.19 194 THR B C 1
ATOM 3100 O O . THR B 1 198 ? 21.658 29.319 17.336 1.00 22.82 194 THR B O 1
ATOM 3104 N N . GLY B 1 199 ? 20.022 30.332 18.475 1.00 21.04 195 GLY B N 1
ATOM 3105 C CA . GLY B 1 199 ? 20.498 29.776 19.765 1.00 21.45 195 GLY B CA 1
ATOM 3106 C C . GLY B 1 199 ? 21.734 30.451 20.348 1.00 20.69 195 GLY B C 1
ATOM 3107 O O . GLY B 1 199 ? 22.201 30.089 21.434 1.00 21.13 195 GLY B O 1
ATOM 3108 N N . GLU B 1 200 ? 22.283 31.438 19.660 1.00 19.86 196 GLU B N 1
ATOM 3109 C CA . GLU B 1 200 ? 23.478 32.108 20.173 1.00 19.32 196 GLU B CA 1
ATOM 3110 C C . GLU B 1 200 ? 23.128 33.003 21.336 1.00 18.69 196 GLU B C 1
ATOM 3111 O O . GLU B 1 200 ? 22.106 33.691 21.326 1.00 18.03 196 GLU B O 1
ATOM 3117 N N . ARG B 1 201 ? 24.009 33.022 22.341 1.00 18.66 197 ARG B N 1
ATOM 3118 C CA . ARG B 1 201 ? 23.875 33.914 23.475 1.00 17.24 197 ARG B CA 1
ATOM 3119 C C . ARG B 1 201 ? 24.447 35.301 23.142 1.00 17.36 197 ARG B C 1
ATOM 3120 O O . ARG B 1 201 ? 25.528 35.395 22.561 1.00 16.22 197 ARG B O 1
ATOM 3128 N N . ALA B 1 202 ? 23.732 36.353 23.538 1.00 16.27 198 ALA B N 1
ATOM 3129 C CA . ALA B 1 202 ? 24.133 37.727 23.250 1.00 16.35 198 ALA B CA 1
ATOM 3130 C C . ALA B 1 202 ? 23.972 38.572 24.490 1.00 15.92 198 ALA B C 1
ATOM 3131 O O . ALA B 1 202 ? 22.962 38.443 25.208 1.00 14.66 198 ALA B O 1
ATOM 3133 N N . LEU B 1 203 ? 24.939 39.465 24.721 1.00 15.30 199 LEU B N 1
ATOM 3134 C CA . LEU B 1 203 ? 24.816 40.457 25.788 1.00 15.25 199 LEU B CA 1
ATOM 3135 C C . LEU B 1 203 ? 23.720 41.487 25.445 1.00 15.23 199 LEU B C 1
ATOM 3136 O O . LEU B 1 203 ? 23.631 41.985 24.313 1.00 16.70 199 LEU B O 1
ATOM 3141 N N . LEU B 1 204 ? 22.899 41.798 26.437 1.00 14.55 200 LEU B N 1
ATOM 3142 C CA . LEU B 1 204 ? 21.835 42.787 26.310 1.00 13.75 200 LEU B CA 1
ATOM 3143 C C . LEU B 1 204 ? 22.104 43.877 27.343 1.00 13.32 200 LEU B C 1
ATOM 3144 O O . LEU B 1 204 ? 22.018 43.652 28.567 1.00 13.25 200 LEU B O 1
ATOM 3149 N N . ALA B 1 205 ? 22.451 45.055 26.858 1.00 14.16 201 ALA B N 1
ATOM 3150 C CA . ALA B 1 205 ? 22.826 46.163 27.735 1.00 14.47 201 ALA B CA 1
ATOM 3151 C C . ALA B 1 205 ? 22.556 47.453 26.961 1.00 15.10 201 ALA B C 1
ATOM 3152 O O . ALA B 1 205 ? 21.486 47.617 26.425 1.00 15.85 201 ALA B O 1
ATOM 3154 N N . GLY B 1 206 ? 23.539 48.344 26.892 1.00 15.48 202 GLY B N 1
ATOM 3155 C CA . GLY B 1 206 ? 23.393 49.595 26.162 1.00 16.09 202 GLY B CA 1
ATOM 3156 C C . GLY B 1 206 ? 22.863 50.747 26.990 1.00 16.39 202 GLY B C 1
ATOM 3157 O O . GLY B 1 206 ? 22.570 50.610 28.189 1.00 16.33 202 GLY B O 1
ATOM 3158 N N . ASP B 1 207 ? 22.686 51.870 26.310 1.00 16.87 203 ASP B N 1
ATOM 3159 C CA . ASP B 1 207 ? 22.431 53.133 26.944 1.00 17.28 203 ASP B CA 1
ATOM 3160 C C . ASP B 1 207 ? 21.082 53.245 27.628 1.00 17.44 203 ASP B C 1
ATOM 3161 O O . ASP B 1 207 ? 20.903 54.127 28.460 1.00 17.36 203 ASP B O 1
ATOM 3166 N N . PHE B 1 208 ? 20.117 52.380 27.298 1.00 17.29 204 PHE B N 1
ATOM 3167 C CA . PHE B 1 208 ? 18.838 52.435 28.006 1.00 18.46 204 PHE B CA 1
ATOM 3168 C C . PHE B 1 208 ? 18.927 51.814 29.403 1.00 18.02 204 PHE B C 1
ATOM 3169 O O . PHE B 1 208 ? 17.994 51.968 30.196 1.00 19.67 204 PHE B O 1
ATOM 3177 N N . VAL B 1 209 ? 20.021 51.108 29.715 1.00 17.71 205 VAL B N 1
ATOM 3178 C CA . VAL B 1 209 ? 20.175 50.506 31.049 1.00 16.40 205 VAL B CA 1
ATOM 3179 C C . VAL B 1 209 ? 20.301 51.582 32.123 1.00 17.74 205 VAL B C 1
ATOM 3180 O O . VAL B 1 209 ? 21.124 52.512 32.005 1.00 17.94 205 VAL B O 1
ATOM 3184 N N . ARG B 1 210 ? 19.471 51.498 33.158 1.00 17.09 206 ARG B N 1
ATOM 3185 C CA . ARG B 1 210 ? 19.541 52.464 34.253 1.00 19.32 206 ARG B CA 1
ATOM 3186 C C . ARG B 1 210 ? 20.198 51.901 35.492 1.00 18.26 206 ARG B C 1
ATOM 3187 O O . ARG B 1 210 ? 20.641 52.648 36.332 1.00 19.38 206 ARG B O 1
ATOM 3195 N N . GLY B 1 211 ? 20.260 50.587 35.607 1.00 17.45 207 GLY B N 1
ATOM 3196 C CA . GLY B 1 211 ? 20.836 49.917 36.776 1.00 16.51 207 GLY B CA 1
ATOM 3197 C C . GLY B 1 211 ? 20.591 48.412 36.695 1.00 15.28 207 GLY B C 1
ATOM 3198 O O . GLY B 1 211 ? 19.809 47.970 35.874 1.00 14.36 207 GLY B O 1
ATOM 3199 N N . PHE B 1 212 ? 21.268 47.640 37.542 1.00 14.41 208 PHE B N 1
ATOM 3200 C CA . PHE B 1 212 ? 21.067 46.192 37.596 1.00 15.06 208 PHE B CA 1
ATOM 3201 C C . PHE B 1 212 ? 20.343 45.858 38.894 1.00 15.46 208 PHE B C 1
ATOM 3202 O O . PHE B 1 212 ? 20.602 46.466 39.929 1.00 15.68 208 PHE B O 1
ATOM 3210 N N . VAL B 1 213 ? 19.428 44.904 38.826 1.00 16.65 209 VAL B N 1
ATOM 3211 C CA . VAL B 1 213 ? 18.656 44.478 39.995 1.00 17.51 209 VAL B CA 1
ATOM 3212 C C . VAL B 1 213 ? 19.620 43.950 41.071 1.00 18.07 209 VAL B C 1
ATOM 3213 O O . VAL B 1 213 ? 20.506 43.138 40.784 1.00 17.01 209 VAL B O 1
ATOM 3217 N N . GLY B 1 214 ? 19.463 44.449 42.298 1.00 18.85 210 GLY B N 1
ATOM 3218 C CA . GLY B 1 214 ? 20.293 44.063 43.439 1.00 18.99 210 GLY B CA 1
ATOM 3219 C C . GLY B 1 214 ? 21.614 44.833 43.584 1.00 19.56 210 GLY B C 1
ATOM 3220 O O . GLY B 1 214 ? 22.311 44.667 44.565 1.00 20.04 210 GLY B O 1
ATOM 3221 N N . LEU B 1 215 ? 21.984 45.670 42.616 1.00 18.07 211 LEU B N 1
ATOM 3222 C CA . LEU B 1 215 ? 23.220 46.451 42.731 1.00 18.09 211 LEU B CA 1
ATOM 3223 C C . LEU B 1 215 ? 22.901 47.911 43.033 1.00 18.38 211 LEU B C 1
ATOM 3224 O O . LEU B 1 215 ? 21.875 48.392 42.605 1.00 17.10 211 LEU B O 1
ATOM 3229 N N . ASP B 1 216 ? 23.783 48.616 43.749 1.00 18.00 212 ASP B N 1
ATOM 3230 C CA . ASP B 1 216 ? 23.578 50.035 43.981 1.00 18.18 212 ASP B CA 1
ATOM 3231 C C . ASP B 1 216 ? 23.964 50.840 42.752 1.00 17.90 212 ASP B C 1
ATOM 3232 O O . ASP B 1 216 ? 24.437 50.268 41.733 1.00 17.14 212 ASP B O 1
ATOM 3237 N N . GLY B 1 217 ? 23.748 52.157 42.810 1.00 17.82 213 GLY B N 1
ATOM 3238 C CA . GLY B 1 217 ? 23.961 53.020 41.613 1.00 17.78 213 GLY B CA 1
ATOM 3239 C C . GLY B 1 217 ? 25.407 53.030 41.120 1.00 16.34 213 GLY B C 1
ATOM 3240 O O . GLY B 1 217 ? 25.667 52.987 39.923 1.00 15.39 213 GLY B O 1
ATOM 3241 N N . HIS B 1 218 ? 26.357 53.093 42.044 1.00 16.54 214 HIS B N 1
ATOM 3242 C CA . HIS B 1 218 ? 27.775 53.104 41.662 1.00 15.52 214 HIS B CA 1
ATOM 3243 C C . HIS B 1 218 ? 28.225 51.746 41.057 1.00 14.92 214 HIS B C 1
ATOM 3244 O O . HIS B 1 218 ? 28.906 51.701 40.018 1.00 12.95 214 HIS B O 1
ATOM 3251 N N . GLU B 1 219 ? 27.819 50.642 41.698 1.00 14.57 215 GLU B N 1
ATOM 3252 C CA . GLU B 1 219 ? 28.068 49.291 41.146 1.00 14.21 215 GLU B CA 1
ATOM 3253 C C . GLU B 1 219 ? 27.496 49.140 39.749 1.00 13.75 215 GLU B C 1
ATOM 3254 O O . GLU B 1 219 ? 28.176 48.606 38.843 1.00 13.56 215 GLU B O 1
ATOM 3260 N N . SER B 1 220 ? 26.264 49.614 39.562 1.00 13.06 216 SER B N 1
ATOM 3261 C CA . SER B 1 220 ? 25.632 49.530 38.261 1.00 13.39 216 SER B CA 1
ATOM 3262 C C . SER B 1 220 ? 26.397 50.372 37.211 1.00 13.24 216 SER B C 1
ATOM 3263 O O . SER B 1 220 ? 26.593 49.928 36.080 1.00 13.97 216 SER B O 1
ATOM 3266 N N . SER B 1 221 ? 26.796 51.590 37.575 1.00 13.38 217 SER B N 1
ATOM 3267 C CA . SER B 1 221 ? 27.519 52.459 36.661 1.00 12.95 217 SER B CA 1
ATOM 3268 C C . SER B 1 221 ? 28.825 51.786 36.226 1.00 12.64 217 SER B C 1
ATOM 3269 O O . SER B 1 221 ? 29.120 51.692 35.040 1.00 12.68 217 SER B O 1
ATOM 3272 N N . VAL B 1 222 ? 29.572 51.285 37.188 1.00 11.84 218 VAL B N 1
ATOM 3273 C CA . VAL B 1 222 ? 30.870 50.653 36.929 1.00 12.90 218 VAL B CA 1
ATOM 3274 C C . VAL B 1 222 ? 30.714 49.370 36.109 1.00 12.43 218 VAL B C 1
ATOM 3275 O O . VAL B 1 222 ? 31.393 49.184 35.115 1.00 11.82 218 VAL B O 1
ATOM 3279 N N . LEU B 1 223 ? 29.768 48.522 36.476 1.00 13.07 219 LEU B N 1
ATOM 3280 C CA . LEU B 1 223 ? 29.530 47.267 35.718 1.00 13.01 219 LEU B CA 1
ATOM 3281 C C . LEU B 1 223 ? 29.009 47.497 34.300 1.00 13.01 219 LEU B C 1
ATOM 3282 O O . LEU B 1 223 ? 29.437 46.841 33.346 1.00 13.32 219 LEU B O 1
ATOM 3287 N N . LEU B 1 224 ? 28.050 48.401 34.150 1.00 13.16 220 LEU B N 1
ATOM 3288 C CA . LEU B 1 224 ? 27.563 48.701 32.830 1.00 12.36 220 LEU B CA 1
ATOM 3289 C C . LEU B 1 224 ? 28.695 49.152 31.927 1.00 12.73 220 LEU B C 1
ATOM 3290 O O . LEU B 1 224 ? 28.783 48.708 30.773 1.00 11.57 220 LEU B O 1
ATOM 3295 N N . GLU B 1 225 ? 29.547 50.057 32.426 1.00 13.80 221 GLU B N 1
ATOM 3296 C CA . GLU B 1 225 ? 30.658 50.543 31.617 1.00 13.85 221 GLU B CA 1
ATOM 3297 C C . GLU B 1 225 ? 31.625 49.408 31.323 1.00 13.48 221 GLU B C 1
ATOM 3298 O O . GLU B 1 225 ? 32.185 49.358 30.243 1.00 12.93 221 GLU B O 1
ATOM 3304 N N . LEU B 1 226 ? 31.865 48.501 32.276 1.00 12.78 222 LEU B N 1
ATOM 3305 C CA A LEU B 1 226 ? 32.746 47.366 32.031 0.50 12.49 222 LEU B CA 1
ATOM 3306 C CA B LEU B 1 226 ? 32.771 47.384 32.004 0.50 11.97 222 LEU B CA 1
ATOM 3307 C C . LEU B 1 226 ? 32.187 46.514 30.884 1.00 12.29 222 LEU B C 1
ATOM 3308 O O . LEU B 1 226 ? 32.925 46.064 29.994 1.00 12.61 222 LEU B O 1
ATOM 3317 N N . LEU B 1 227 ? 30.876 46.286 30.903 1.00 11.86 223 LEU B N 1
ATOM 3318 C CA . LEU B 1 227 ? 30.246 45.481 29.868 1.00 12.04 223 LEU B CA 1
ATOM 3319 C C . LEU B 1 227 ? 30.278 46.232 28.533 1.00 12.66 223 LEU B C 1
ATOM 3320 O O . LEU B 1 227 ? 30.606 45.642 27.493 1.00 12.89 223 LEU B O 1
ATOM 3325 N N . GLN B 1 228 ? 29.975 47.524 28.552 1.00 12.69 224 GLN B N 1
ATOM 3326 C CA . GLN B 1 228 ? 30.047 48.342 27.317 1.00 13.26 224 GLN B CA 1
ATOM 3327 C C . GLN B 1 228 ? 31.458 48.439 26.706 1.00 12.76 224 GLN B C 1
ATOM 3328 O O . GLN B 1 228 ? 31.607 48.384 25.502 1.00 12.72 224 GLN B O 1
ATOM 3334 N N . ARG B 1 229 ? 32.477 48.585 27.544 1.00 12.23 225 ARG B N 1
ATOM 3335 C CA . ARG B 1 229 ? 33.877 48.564 27.100 1.00 13.42 225 ARG B CA 1
ATOM 3336 C C . ARG B 1 229 ? 34.184 47.242 26.365 1.00 13.04 225 ARG B C 1
ATOM 3337 O O . ARG B 1 229 ? 34.740 47.240 25.267 1.00 13.20 225 ARG B O 1
ATOM 3345 N N . ARG B 1 230 ? 33.689 46.123 26.889 1.00 12.79 226 ARG B N 1
ATOM 3346 C CA . ARG B 1 230 ? 33.859 44.834 26.224 1.00 12.61 226 ARG B CA 1
ATOM 3347 C C . ARG B 1 230 ? 33.086 44.742 24.921 1.00 12.35 226 ARG B C 1
ATOM 3348 O O . ARG B 1 230 ? 33.614 44.301 23.908 1.00 13.95 226 ARG B O 1
ATOM 3356 N N . ILE B 1 231 ? 31.841 45.168 24.936 1.00 11.67 227 ILE B N 1
ATOM 3357 C CA . ILE B 1 231 ? 30.985 45.050 23.800 1.00 12.12 227 ILE B CA 1
ATOM 3358 C C . ILE B 1 231 ? 31.523 45.866 22.628 1.00 12.05 227 ILE B C 1
ATOM 3359 O O . ILE B 1 231 ? 31.521 45.377 21.479 1.00 12.48 227 ILE B O 1
ATOM 3364 N N . THR B 1 232 ? 31.994 47.072 22.911 1.00 11.58 228 THR B N 1
ATOM 3365 C CA . THR B 1 232 ? 32.412 47.998 21.836 1.00 12.70 228 THR B CA 1
ATOM 3366 C C . THR B 1 232 ? 33.904 47.975 21.513 1.00 12.89 228 THR B C 1
ATOM 3367 O O . THR B 1 232 ? 34.404 48.852 20.810 1.00 12.47 228 THR B O 1
ATOM 3371 N N . MET B 1 233 ? 34.608 46.948 21.972 1.00 13.60 229 MET B N 1
ATOM 3372 C CA . MET B 1 233 ? 35.974 46.710 21.519 1.00 14.66 229 MET B CA 1
ATOM 3373 C C . MET B 1 233 ? 35.943 46.652 19.998 1.00 14.75 229 MET B C 1
ATOM 3374 O O . MET B 1 233 ? 35.054 45.988 19.435 1.00 15.07 229 MET B O 1
ATOM 3379 N N . PRO B 1 234 ? 36.885 47.335 19.330 1.00 14.79 230 PRO B N 1
ATOM 3380 C CA . PRO B 1 234 ? 36.852 47.437 17.882 1.00 15.62 230 PRO B CA 1
ATOM 3381 C C . PRO B 1 234 ? 36.819 46.085 17.162 1.00 15.96 230 PRO B C 1
ATOM 3382 O O . PRO B 1 234 ? 36.285 46.004 16.078 1.00 16.26 230 PRO B O 1
ATOM 3386 N N . GLU B 1 235 ? 37.367 45.034 17.771 1.00 16.26 231 GLU B N 1
ATOM 3387 C CA . GLU B 1 235 ? 37.314 43.690 17.162 1.00 16.72 231 GLU B CA 1
ATOM 3388 C C . GLU B 1 235 ? 35.863 43.201 17.012 1.00 16.01 231 GLU B C 1
ATOM 3389 O O . GLU B 1 235 ? 35.584 42.322 1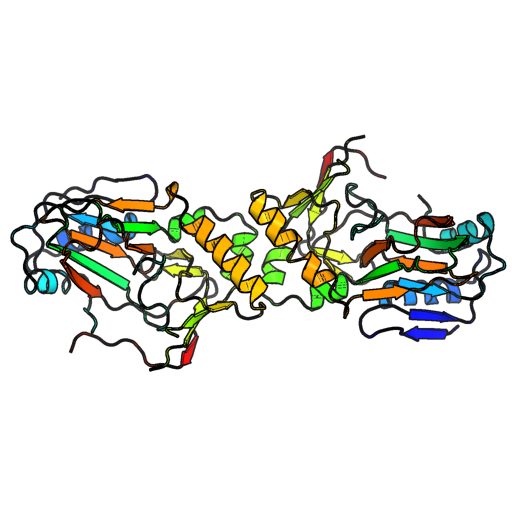6.201 1.00 16.38 231 GLU B O 1
ATOM 3395 N N . ASN B 1 236 ? 34.955 43.773 17.800 1.00 14.07 232 ASN B N 1
ATOM 3396 C CA . ASN B 1 236 ? 33.542 43.413 17.738 1.00 13.92 232 ASN B CA 1
ATOM 3397 C C . ASN B 1 236 ? 32.674 44.334 16.887 1.00 13.84 232 ASN B C 1
ATOM 3398 O O . ASN B 1 236 ? 31.430 44.200 16.894 1.00 13.06 232 ASN B O 1
ATOM 3403 N N . THR B 1 237 ? 33.308 45.261 16.178 1.00 13.71 233 THR B N 1
ATOM 3404 C CA . THR B 1 237 ? 32.564 46.302 15.532 1.00 14.33 233 THR B CA 1
ATOM 3405 C C . THR B 1 237 ? 32.868 46.460 14.062 1.00 15.73 233 THR B C 1
ATOM 3406 O O . THR B 1 237 ? 33.945 46.116 13.575 1.00 15.44 233 THR B O 1
ATOM 3410 N N . VAL B 1 238 ? 31.900 47.017 13.364 1.00 16.61 234 VAL B N 1
ATOM 3411 C CA . VAL B 1 238 ? 32.109 47.443 11.983 1.00 17.29 234 VAL B CA 1
ATOM 3412 C C . VAL B 1 238 ? 31.637 48.858 11.912 1.00 18.08 234 VAL B C 1
ATOM 3413 O O . VAL B 1 238 ? 30.634 49.209 12.546 1.00 16.69 234 VAL B O 1
ATOM 3417 N N . ARG B 1 239 ? 32.379 49.682 11.161 1.00 19.28 235 ARG B N 1
ATOM 3418 C CA . ARG B 1 239 ? 32.027 51.076 10.984 1.00 20.16 235 ARG B CA 1
ATOM 3419 C C . ARG B 1 239 ? 31.830 51.314 9.502 1.00 21.78 235 ARG B C 1
ATOM 3420 O O . ARG B 1 239 ? 32.743 51.101 8.733 1.00 21.49 235 ARG B O 1
ATOM 3428 N N . TRP B 1 240 ? 30.638 51.763 9.112 1.00 22.57 236 TRP B N 1
ATOM 3429 C CA . TRP B 1 240 ? 30.317 51.918 7.696 1.00 24.39 236 TRP B CA 1
ATOM 3430 C C . TRP B 1 240 ? 30.282 53.378 7.301 1.00 25.31 236 TRP B C 1
ATOM 3431 O O . TRP B 1 240 ? 29.556 54.165 7.913 1.00 25.16 236 TRP B O 1
ATOM 3442 N N . SER B 1 241 ? 31.072 53.732 6.288 1.00 27.68 237 SER B N 1
ATOM 3443 C CA . SER B 1 241 ? 30.994 55.051 5.657 1.00 29.30 237 SER B CA 1
ATOM 3444 C C . SER B 1 241 ? 29.978 54.980 4.540 1.00 29.29 237 SER B C 1
ATOM 3445 O O . SER B 1 241 ? 30.176 54.263 3.569 1.00 30.51 237 SER B O 1
ATOM 3448 N N . TRP B 1 242 ? 28.906 55.739 4.675 1.00 28.47 238 TRP B N 1
ATOM 3449 C CA . TRP B 1 242 ? 27.789 55.614 3.775 1.00 29.88 238 TRP B CA 1
ATOM 3450 C C . TRP B 1 242 ? 28.087 56.278 2.425 1.00 31.77 238 TRP B C 1
ATOM 3451 O O . TRP B 1 242 ? 28.617 57.352 2.382 1.00 31.30 238 TRP B O 1
ATOM 3462 N N . ALA B 1 243 ? 27.733 55.600 1.340 1.00 33.64 239 ALA B N 1
ATOM 3463 C CA . ALA B 1 243 ? 27.729 56.181 0.001 1.00 35.28 239 ALA B CA 1
ATOM 3464 C C . ALA B 1 243 ? 26.290 56.145 -0.514 1.00 36.38 239 ALA B C 1
ATOM 3465 O O . ALA B 1 243 ? 25.475 55.347 -0.053 1.00 35.96 239 ALA B O 1
ATOM 3467 N N . PRO B 1 244 ? 25.963 57.010 -1.488 1.00 38.35 240 PRO B N 1
ATOM 3468 C CA . PRO B 1 244 ? 24.610 57.001 -2.040 1.00 38.65 240 PRO B CA 1
ATOM 3469 C C . PRO B 1 244 ? 24.229 55.616 -2.528 1.00 38.52 240 PRO B C 1
ATOM 3470 O O . PRO B 1 244 ? 25.062 54.918 -3.106 1.00 39.05 240 PRO B O 1
ATOM 3474 N N . GLY B 1 245 ? 23.005 55.191 -2.232 1.00 38.07 241 GLY B N 1
ATOM 3475 C CA . GLY B 1 245 ? 22.512 53.872 -2.629 1.00 37.70 241 GLY B CA 1
ATOM 3476 C C . GLY B 1 245 ? 22.736 52.748 -1.633 1.00 35.43 241 GLY B C 1
ATOM 3477 O O . GLY B 1 245 ? 22.364 51.596 -1.878 1.00 34.29 241 GLY B O 1
ATOM 3478 N N . ASP B 1 246 ? 23.378 53.074 -0.517 1.00 34.33 242 ASP B N 1
ATOM 3479 C CA . ASP B 1 246 ? 23.680 52.084 0.518 1.00 32.30 242 ASP B CA 1
ATOM 3480 C C . ASP B 1 246 ? 22.477 51.801 1.392 1.00 31.53 242 ASP B C 1
ATOM 3481 O O . ASP B 1 246 ? 21.714 52.708 1.725 1.00 32.35 242 ASP B O 1
ATOM 3486 N N . VAL B 1 247 ? 22.342 50.528 1.759 1.00 29.82 243 VAL B N 1
ATOM 3487 C CA . VAL B 1 247 ? 21.339 50.059 2.701 1.00 29.13 243 VAL B CA 1
ATOM 3488 C C . VAL B 1 247 ? 22.035 49.130 3.690 1.00 27.35 243 VAL B C 1
ATOM 3489 O O . VAL B 1 247 ? 22.798 48.262 3.274 1.00 27.29 243 VAL B O 1
ATOM 3493 N N . ALA B 1 248 ? 21.776 49.322 4.978 1.00 26.33 244 ALA B N 1
ATOM 3494 C CA . ALA B 1 248 ? 22.239 48.372 6.005 1.00 25.21 244 ALA B CA 1
ATOM 3495 C C . ALA B 1 248 ? 21.049 47.685 6.635 1.00 25.07 244 ALA B C 1
ATOM 3496 O O . ALA B 1 248 ? 19.994 48.296 6.807 1.00 26.48 244 ALA B O 1
ATOM 3498 N N . MET B 1 249 ? 21.214 46.420 7.002 1.00 23.98 245 MET B N 1
ATOM 3499 C CA . MET B 1 249 ? 20.201 45.734 7.799 1.00 24.15 245 MET B CA 1
ATOM 3500 C C . MET B 1 249 ? 20.912 45.049 8.937 1.00 22.53 245 MET B C 1
ATOM 3501 O O . MET B 1 249 ? 21.918 44.384 8.700 1.00 22.33 245 MET B O 1
ATOM 3506 N N . TRP B 1 250 ? 20.424 45.229 10.166 1.00 21.90 246 TRP B N 1
ATOM 3507 C CA . TRP B 1 250 ? 21.066 44.610 11.328 1.00 20.33 246 TRP B CA 1
ATOM 3508 C C . TRP B 1 250 ? 20.092 43.793 12.152 1.00 19.78 246 TRP B C 1
ATOM 3509 O O . TRP B 1 250 ? 18.893 44.055 12.153 1.00 19.63 246 TRP B O 1
ATOM 3520 N N . ASP B 1 251 ? 20.640 42.799 12.846 1.00 19.45 247 ASP B N 1
ATOM 3521 C CA . ASP B 1 251 ? 19.888 41.976 13.773 1.00 18.57 247 ASP B CA 1
ATOM 3522 C C . ASP B 1 251 ? 19.976 42.622 15.151 1.00 17.92 247 ASP B C 1
ATOM 3523 O O . ASP B 1 251 ? 21.012 42.546 15.825 1.00 17.81 247 ASP B O 1
ATOM 3528 N N . ASN B 1 252 ? 18.888 43.280 15.570 1.00 18.54 248 ASN B N 1
ATOM 3529 C CA . ASN B 1 252 ? 18.832 43.975 16.874 1.00 16.92 248 ASN B CA 1
ATOM 3530 C C . ASN B 1 252 ? 18.876 43.012 18.061 1.00 17.08 248 ASN B C 1
ATOM 3531 O O . ASN B 1 252 ? 19.080 43.436 19.207 1.00 15.10 248 ASN B O 1
ATOM 3536 N N . ARG B 1 253 ? 18.732 41.711 17.802 1.00 17.36 249 ARG B N 1
ATOM 3537 C CA . ARG B 1 253 ? 18.838 40.720 18.876 1.00 17.75 249 ARG B CA 1
ATOM 3538 C C . ARG B 1 253 ? 20.293 40.319 19.168 1.00 17.03 249 ARG B C 1
ATOM 3539 O O . ARG B 1 253 ? 20.558 39.613 20.146 1.00 17.44 249 ARG B O 1
ATOM 3547 N N . ALA B 1 254 ? 21.208 40.751 18.313 1.00 16.66 250 ALA B N 1
ATOM 3548 C CA . ALA B 1 254 ? 22.610 40.342 18.385 1.00 16.23 250 ALA B CA 1
ATOM 3549 C C . ALA B 1 254 ? 23.582 41.526 18.235 1.00 15.61 250 ALA B C 1
ATOM 3550 O O . ALA B 1 254 ? 24.794 41.325 18.021 1.00 14.96 250 ALA B O 1
ATOM 3552 N N . THR B 1 255 ? 23.082 42.753 18.351 1.00 14.94 251 THR B N 1
ATOM 3553 C CA . THR B 1 255 ? 23.938 43.921 18.157 1.00 14.24 251 THR B CA 1
ATOM 3554 C C . THR B 1 255 ? 23.584 45.097 19.053 1.00 14.47 251 THR B C 1
ATOM 3555 O O . THR B 1 255 ? 22.549 45.093 19.699 1.00 14.91 251 THR B O 1
ATOM 3559 N N . GLN B 1 256 ? 24.502 46.069 19.095 1.00 13.93 252 GLN B N 1
ATOM 3560 C CA . GLN B 1 256 ? 24.219 47.439 19.417 1.00 14.60 252 GLN B CA 1
ATOM 3561 C C . GLN B 1 256 ? 24.706 48.274 18.238 1.00 15.66 252 GLN B C 1
ATOM 3562 O O . GLN B 1 256 ? 25.513 47.802 17.403 1.00 16.51 252 GLN B O 1
ATOM 3568 N N . HIS B 1 257 ? 24.211 49.503 18.151 1.00 16.34 253 HIS B N 1
ATOM 3569 C CA . HIS B 1 257 ? 24.727 50.471 17.180 1.00 16.38 253 HIS B CA 1
ATOM 3570 C C . HIS B 1 257 ? 24.817 51.863 17.764 1.00 16.68 253 HIS B C 1
ATOM 3571 O O . HIS B 1 257 ? 24.350 52.125 18.884 1.00 15.86 253 HIS B O 1
ATOM 3578 N N . ARG B 1 258 ? 25.418 52.774 16.999 1.00 16.87 254 ARG B N 1
ATOM 3579 C CA . ARG B 1 258 ? 25.720 54.112 17.492 1.00 17.02 254 ARG B CA 1
ATOM 3580 C C . ARG B 1 258 ? 25.937 55.035 16.300 1.00 17.95 254 ARG B C 1
ATOM 3581 O O . ARG B 1 258 ? 26.691 54.699 15.397 1.00 17.71 254 ARG B O 1
ATOM 3589 N N . ALA B 1 259 ? 25.202 56.143 16.261 1.00 19.25 255 ALA B N 1
ATOM 3590 C CA . ALA B 1 259 ? 25.417 57.197 15.306 1.00 21.41 255 ALA B CA 1
ATOM 3591 C C . ALA B 1 259 ? 26.673 57.996 15.730 1.00 21.60 255 ALA B C 1
ATOM 3592 O O . ALA B 1 259 ? 27.054 57.992 16.914 1.00 22.06 255 ALA B O 1
ATOM 3594 N N . ILE B 1 260 ? 27.356 58.610 14.776 1.00 22.11 256 ILE B N 1
ATOM 3595 C CA . ILE B 1 260 ? 28.542 59.378 15.101 1.00 22.44 256 ILE B CA 1
ATOM 3596 C C . ILE B 1 260 ? 28.367 60.844 14.688 1.00 23.95 256 ILE B C 1
ATOM 3597 O O . ILE B 1 260 ? 28.087 61.136 13.535 1.00 25.24 256 ILE B O 1
ATOM 3602 N N . ASP B 1 261 ? 28.613 61.764 15.619 1.00 24.46 257 ASP B N 1
ATOM 3603 C CA . ASP B 1 261 ? 28.300 63.185 15.398 1.00 26.10 257 ASP B CA 1
ATOM 3604 C C . ASP B 1 261 ? 29.555 63.888 14.896 1.00 26.20 257 ASP B C 1
ATOM 3605 O O . ASP B 1 261 ? 30.092 64.789 15.565 1.00 27.72 257 ASP B O 1
ATOM 3610 N N . ASP B 1 262 ? 30.005 63.501 13.706 1.00 25.49 258 ASP B N 1
ATOM 3611 C CA . ASP B 1 262 ? 31.257 64.021 13.155 1.00 25.81 258 ASP B CA 1
ATOM 3612 C C . ASP B 1 262 ? 31.108 64.599 11.771 1.00 27.29 258 ASP B C 1
ATOM 3613 O O . ASP B 1 262 ? 32.063 64.552 10.985 1.00 27.12 258 ASP B O 1
ATOM 3618 N N . TYR B 1 263 ? 29.931 65.147 11.473 1.00 28.72 259 TYR B N 1
ATOM 3619 C CA . TYR B 1 263 ? 29.668 65.771 10.177 1.00 30.87 259 TYR B CA 1
ATOM 3620 C C . TYR B 1 263 ? 29.260 67.258 10.283 1.00 33.22 259 TYR B C 1
ATOM 3621 O O . TYR B 1 263 ? 28.693 67.821 9.342 1.00 34.93 259 TYR B O 1
ATOM 3630 N N . ASP B 1 264 ? 29.586 67.896 11.414 1.00 34.06 260 ASP B N 1
ATOM 3631 C CA . ASP B 1 264 ? 29.265 69.310 11.680 1.00 36.15 260 ASP B CA 1
ATOM 3632 C C . ASP B 1 264 ? 27.820 69.716 11.357 1.00 38.75 260 ASP B C 1
ATOM 3633 O O . ASP B 1 264 ? 27.570 70.756 10.766 1.00 39.80 260 ASP B O 1
ATOM 3638 N N . ASP B 1 265 ? 26.872 68.881 11.770 1.00 40.04 261 ASP B N 1
ATOM 3639 C CA . ASP B 1 265 ? 25.442 69.114 11.531 1.00 42.77 261 ASP B CA 1
ATOM 3640 C C . ASP B 1 265 ? 25.070 69.540 10.105 1.00 44.22 261 ASP B C 1
ATOM 3641 O O . ASP B 1 265 ? 24.037 70.185 9.911 1.00 46.21 261 ASP B O 1
ATOM 3646 N N . GLN B 1 266 ? 25.889 69.194 9.111 1.00 43.42 262 GLN B N 1
ATOM 3647 C CA . GLN B 1 266 ? 25.428 69.228 7.738 1.00 43.62 262 GLN B CA 1
ATOM 3648 C C . GLN B 1 266 ? 24.165 68.378 7.632 1.00 42.68 262 GLN B C 1
ATOM 3649 O O . GLN B 1 266 ? 23.977 67.459 8.432 1.00 41.26 262 GLN B O 1
ATOM 3655 N N . PRO B 1 267 ? 23.300 68.663 6.638 1.00 43.63 263 PRO B N 1
ATOM 3656 C CA . PRO B 1 267 ? 22.069 67.865 6.470 1.00 43.34 263 PRO B CA 1
ATOM 3657 C C . PRO B 1 267 ? 22.320 66.366 6.290 1.00 41.18 263 PRO B C 1
ATOM 3658 O O . PRO B 1 267 ? 23.181 65.963 5.513 1.00 40.08 263 PRO B O 1
ATOM 3662 N N . ARG B 1 268 ? 21.568 65.544 7.006 1.00 40.91 264 ARG B N 1
ATOM 3663 C CA . ARG B 1 268 ? 21.714 64.103 6.870 1.00 39.89 264 ARG B CA 1
ATOM 3664 C C . ARG B 1 268 ? 20.376 63.425 7.089 1.00 40.25 264 ARG B C 1
ATOM 3665 O O . ARG B 1 268 ? 19.755 63.587 8.142 1.00 40.23 264 ARG B O 1
ATOM 3673 N N . LEU B 1 269 ? 19.937 62.669 6.083 1.00 40.71 265 LEU B N 1
ATOM 3674 C CA . LEU B 1 269 ? 18.634 62.023 6.112 1.00 40.21 265 LEU B CA 1
ATOM 3675 C C . LEU B 1 269 ? 18.775 60.566 5.719 1.00 39.14 265 LEU B C 1
ATOM 3676 O O . LEU B 1 269 ? 19.345 60.247 4.668 1.00 38.75 265 LEU B O 1
ATOM 3681 N N . MET B 1 270 ? 18.253 59.700 6.586 1.00 37.86 266 MET B N 1
ATOM 3682 C CA . MET B 1 270 ? 18.249 58.254 6.406 1.00 37.35 266 MET B CA 1
ATOM 3683 C C . MET B 1 270 ? 16.795 57.786 6.525 1.00 38.14 266 MET B C 1
ATOM 3684 O O . MET B 1 270 ? 16.000 58.446 7.182 1.00 39.55 266 MET B O 1
ATOM 3689 N N . HIS B 1 271 ? 16.430 56.660 5.923 1.00 38.21 267 HIS B N 1
ATOM 3690 C CA . HIS B 1 271 ? 15.081 56.123 6.130 1.00 38.80 267 HIS B CA 1
ATOM 3691 C C . HIS B 1 271 ? 15.140 54.728 6.748 1.00 37.10 267 HIS B C 1
ATOM 3692 O O . HIS B 1 271 ? 15.711 53.813 6.175 1.00 36.48 267 HIS B O 1
ATOM 3699 N N . ARG B 1 272 ? 14.530 54.576 7.915 1.00 36.62 268 ARG B N 1
ATOM 3700 C CA . ARG B 1 272 ? 14.612 53.329 8.672 1.00 35.77 268 ARG B CA 1
ATOM 3701 C C . ARG B 1 272 ? 13.270 52.617 8.718 1.00 35.22 268 ARG B C 1
ATOM 3702 O O . ARG B 1 272 ? 12.245 53.243 8.962 1.00 35.59 268 ARG B O 1
ATOM 3710 N N . ILE B 1 273 ? 13.289 51.308 8.487 1.00 34.39 269 ILE B N 1
ATOM 3711 C CA . ILE B 1 273 ? 12.128 50.467 8.750 1.00 34.17 269 ILE B CA 1
ATOM 3712 C C . ILE B 1 273 ? 12.524 49.374 9.739 1.00 32.67 269 ILE B C 1
ATOM 3713 O O . ILE B 1 273 ? 13.542 48.696 9.585 1.00 31.58 269 ILE B O 1
ATOM 3718 N N . THR B 1 274 ? 11.684 49.213 10.752 1.00 32.45 270 THR B N 1
ATOM 3719 C CA . THR B 1 274 ? 11.982 48.406 11.905 1.00 30.71 270 THR B CA 1
ATOM 3720 C C . THR B 1 274 ? 10.989 47.269 11.962 1.00 31.13 270 THR B C 1
ATOM 3721 O O . THR B 1 274 ? 9.782 47.448 11.711 1.00 31.78 270 THR B O 1
ATOM 3725 N N . LEU B 1 275 ? 11.515 46.085 12.257 1.00 30.04 271 LEU B N 1
ATOM 3726 C CA . LEU B 1 275 ? 10.757 44.849 12.225 1.00 30.04 271 LEU B CA 1
ATOM 3727 C C . LEU B 1 275 ? 10.499 44.325 13.637 1.00 29.80 271 LEU B C 1
ATOM 3728 O O . LEU B 1 275 ? 11.401 44.318 14.478 1.00 28.52 271 LEU B O 1
ATOM 3733 N N . MET B 1 276 ? 9.277 43.845 13.869 1.00 30.26 272 MET B N 1
ATOM 3734 C CA . MET B 1 276 ? 8.850 43.382 15.185 1.00 30.87 272 MET B CA 1
ATOM 3735 C C . MET B 1 276 ? 9.682 42.235 15.729 1.00 29.17 272 MET B C 1
ATOM 3736 O O . MET B 1 276 ? 9.977 41.274 15.024 1.00 29.33 272 MET B O 1
ATOM 3741 N N . GLY B 1 277 ? 10.011 42.322 17.006 1.00 27.98 273 GLY B N 1
ATOM 3742 C CA . GLY B 1 277 ? 10.692 41.237 17.687 1.00 27.39 273 GLY B CA 1
ATOM 3743 C C . GLY B 1 277 ? 9.863 40.696 18.834 1.00 27.89 273 GLY B C 1
ATOM 3744 O O . GLY B 1 277 ? 8.722 41.107 19.061 1.00 28.73 273 GLY B O 1
ATOM 3745 N N . ASP B 1 278 ? 10.446 39.752 19.547 1.00 27.39 274 ASP B N 1
ATOM 3746 C CA . ASP B 1 278 ? 9.775 39.074 20.638 1.00 27.36 274 ASP B CA 1
ATOM 3747 C C . ASP B 1 278 ? 10.484 39.362 21.978 1.00 26.06 274 ASP B C 1
ATOM 3748 O O . ASP B 1 278 ? 11.518 40.057 22.021 1.00 25.63 274 ASP B O 1
ATOM 3753 N N . VAL B 1 279 ? 9.925 38.825 23.061 1.00 24.94 275 VAL B N 1
ATOM 3754 C CA . VAL B 1 279 ? 10.436 39.051 24.399 1.00 23.39 275 VAL B CA 1
ATOM 3755 C C . VAL B 1 279 ? 11.655 38.137 24.608 1.00 22.38 275 VAL B C 1
ATOM 3756 O O . VAL B 1 279 ? 11.594 36.932 24.312 1.00 21.76 275 VAL B O 1
ATOM 3760 N N . PRO B 1 280 ? 12.774 38.699 25.086 1.00 20.64 276 PRO B N 1
ATOM 3761 C CA . PRO B 1 280 ? 13.956 37.876 25.408 1.00 20.08 276 PRO B CA 1
ATOM 3762 C C . PRO B 1 280 ? 13.703 36.684 26.329 1.00 20.36 276 PRO B C 1
ATOM 3763 O O . PRO B 1 280 ? 12.864 36.753 27.231 1.00 21.10 276 PRO B O 1
ATOM 3767 N N . VAL B 1 281 ? 14.468 35.628 26.087 1.00 20.51 277 VAL B N 1
ATOM 3768 C CA . VAL B 1 281 ? 14.569 34.448 26.920 1.00 20.51 277 VAL B CA 1
ATOM 3769 C C . VAL B 1 281 ? 16.017 34.395 27.364 1.00 19.02 277 VAL B C 1
ATOM 3770 O O . VAL B 1 281 ? 16.905 34.592 26.541 1.00 16.83 277 VAL B O 1
ATOM 3774 N N . ASN B 1 282 ? 16.278 34.133 28.646 1.00 18.63 278 ASN B N 1
ATOM 3775 C CA . ASN B 1 282 ? 17.676 34.055 29.108 1.00 17.59 278 ASN B CA 1
ATOM 3776 C C . ASN B 1 282 ? 18.153 32.608 29.119 1.00 18.23 278 ASN B C 1
ATOM 3777 O O . ASN B 1 282 ? 17.450 31.700 28.641 1.00 16.86 278 ASN B O 1
ATOM 3782 N N . VAL B 1 283 ? 19.365 32.393 29.629 1.00 17.79 279 VAL B N 1
ATOM 3783 C CA . VAL B 1 283 ? 19.991 31.076 29.592 1.00 18.68 279 VAL B CA 1
ATOM 3784 C C . VAL B 1 283 ? 19.227 30.035 30.455 1.00 20.06 279 VAL B C 1
ATOM 3785 O O . VAL B 1 283 ? 19.363 28.834 30.254 1.00 19.72 279 VAL B O 1
ATOM 3789 N N . HIS B 1 284 ? 18.445 30.517 31.419 1.00 20.08 280 HIS B N 1
ATOM 3790 C CA . HIS B 1 284 ? 17.664 29.683 32.303 1.00 20.66 280 HIS B CA 1
ATOM 3791 C C . HIS B 1 284 ? 16.200 29.651 31.894 1.00 20.70 280 HIS B C 1
ATOM 3792 O O . HIS B 1 284 ? 15.376 29.187 32.648 1.00 20.23 280 HIS B O 1
ATOM 3799 N N . GLY B 1 285 ? 15.877 30.124 30.693 1.00 20.02 281 GLY B N 1
ATOM 3800 C CA . GLY B 1 285 ? 14.493 30.102 30.219 1.00 21.22 281 GLY B CA 1
ATOM 3801 C C . GLY B 1 285 ? 13.582 31.217 30.723 1.00 21.70 281 GLY B C 1
ATOM 3802 O O . GLY B 1 285 ? 12.398 31.221 30.379 1.00 22.48 281 GLY B O 1
ATOM 3803 N N . GLU B 1 286 ? 14.130 32.161 31.498 1.00 21.13 282 GLU B N 1
ATOM 3804 C CA . GLU B 1 286 ? 13.341 33.248 32.108 1.00 21.85 282 GLU B CA 1
ATOM 3805 C C . GLU B 1 286 ? 13.116 34.391 31.095 1.00 21.78 282 GLU B C 1
ATOM 3806 O O . GLU B 1 286 ? 13.961 34.652 30.255 1.00 20.97 282 GLU B O 1
ATOM 3812 N N . ARG B 1 287 ? 11.970 35.061 31.186 1.00 21.95 283 ARG B N 1
ATOM 3813 C CA . ARG B 1 287 ? 11.587 36.100 30.248 1.00 22.29 283 ARG B CA 1
ATOM 3814 C C . ARG B 1 287 ? 11.724 37.460 30.912 1.00 20.67 283 ARG B C 1
ATOM 3815 O O . ARG B 1 287 ? 11.615 37.559 32.123 1.00 18.65 283 ARG B O 1
ATOM 3823 N N . SER B 1 288 ? 11.925 38.496 30.100 1.00 19.44 284 SER B N 1
ATOM 3824 C CA . SER B 1 288 ? 11.906 39.888 30.586 1.00 20.06 284 SER B CA 1
ATOM 3825 C C . SER B 1 288 ? 10.623 40.195 31.351 1.00 21.80 284 SER B C 1
ATOM 3826 O O . SER B 1 288 ? 9.590 39.580 31.101 1.00 21.86 284 SER B O 1
ATOM 3829 N N . ARG B 1 289 ? 10.698 41.128 32.287 1.00 23.11 285 ARG B N 1
ATOM 3830 C CA . ARG B 1 289 ? 9.548 41.513 33.132 1.00 26.01 285 ARG B CA 1
ATOM 3831 C C . ARG B 1 289 ? 9.191 42.971 32.881 1.00 26.64 285 ARG B C 1
ATOM 3832 O O . ARG B 1 289 ? 10.037 43.872 32.994 1.00 25.85 285 ARG B O 1
ATOM 3840 N N . VAL B 1 290 ? 7.946 43.188 32.500 1.00 28.42 286 VAL B N 1
ATOM 3841 C CA . VAL B 1 290 ? 7.438 44.522 32.247 1.00 29.93 286 VAL B CA 1
ATOM 3842 C C . VAL B 1 290 ? 7.268 45.105 33.622 1.00 31.17 286 VAL B C 1
ATOM 3843 O O . VAL B 1 290 ? 6.642 44.487 34.443 1.00 31.29 286 VAL B O 1
ATOM 3847 N N . ILE B 1 291 ? 7.889 46.242 33.907 1.00 32.15 287 ILE B N 1
ATOM 3848 C CA . ILE B 1 291 ? 7.639 46.923 35.175 1.00 34.05 287 ILE B CA 1
ATOM 3849 C C . ILE B 1 291 ? 6.572 47.973 34.914 1.00 36.70 287 ILE B C 1
ATOM 3850 O O . ILE B 1 291 ? 5.663 48.175 35.723 1.00 37.89 287 ILE B O 1
ATOM 3855 N N . SER B 1 292 ? 6.657 48.595 33.744 1.00 38.02 288 SER B N 1
ATOM 3856 C CA . SER B 1 292 ? 5.773 49.671 33.376 1.00 40.47 288 SER B CA 1
ATOM 3857 C C . SER B 1 292 ? 5.768 49.824 31.862 1.00 41.00 288 SER B C 1
ATOM 3858 O O . SER B 1 292 ? 6.801 49.629 31.198 1.00 39.45 288 SER B O 1
ATOM 3861 N N . GLY B 1 293 ? 4.621 50.207 31.317 1.00 43.15 289 GLY B N 1
ATOM 3862 C CA . GLY B 1 293 ? 4.487 50.424 29.875 1.00 44.66 289 GLY B CA 1
ATOM 3863 C C . GLY B 1 293 ? 3.793 49.268 29.179 1.00 46.14 289 GLY B C 1
ATOM 3864 O O . GLY B 1 293 ? 3.457 48.266 29.801 1.00 46.33 289 GLY B O 1
ATOM 3865 N N . ALA B 1 294 ? 3.558 49.417 27.882 1.00 48.15 290 ALA B N 1
ATOM 3866 C CA . ALA B 1 294 ? 2.843 48.400 27.123 1.00 49.52 290 ALA B CA 1
ATOM 3867 C C . ALA B 1 294 ? 3.759 47.715 26.106 1.00 49.25 290 ALA B C 1
ATOM 3868 O O . ALA B 1 294 ? 4.887 48.171 25.851 1.00 47.83 290 ALA B O 1
ATOM 3870 N N . PRO B 1 295 ? 3.277 46.613 25.514 1.00 50.37 291 PRO B N 1
ATOM 3871 C CA . PRO B 1 295 ? 4.042 45.982 24.453 1.00 49.72 291 PRO B CA 1
ATOM 3872 C C . PRO B 1 295 ? 4.069 46.864 23.221 1.00 50.30 291 PRO B C 1
ATOM 3873 O O . PRO B 1 295 ? 3.151 47.650 23.008 1.00 52.11 291 PRO B O 1
ATOM 3877 N N . LEU B 1 296 ? 5.111 46.733 22.413 1.00 49.10 292 LEU B N 1
ATOM 3878 C CA . LEU B 1 296 ? 5.179 47.437 21.131 1.00 49.59 292 LEU B CA 1
ATOM 3879 C C . LEU B 1 296 ? 4.078 46.983 20.168 1.00 50.83 292 LEU B C 1
ATOM 3880 O O . LEU B 1 296 ? 3.605 45.854 20.267 1.00 51.04 292 LEU B O 1
#

Sequence (487 aa):
ITVTKLGSRIGARRVDGVRLGGDLDDATVEQIRRRALLTHKVIFFRHQHHLDDSSRQLEFARRLLGTPIGATRWHTDVTFAANYPAASILRAVTLPSYGGSTLWASTVAAYQQLPEEPLRHLTENLWALHTNRPDFRTEHPVVRVHPETGERALLAGDFVRGFVGLDGHESSVLLELLQRRITMPENTVRWSWAPGDVAMWDNRATQHRAIDDYDDQPRLMHRITLMGDVPVNVHGERSRVISGAPLEVLAITVTKLGSRIGARVDGVRLGGDLDDATVEQIRRRALLTHKVIFFRHQHHLDDSRQLEFARLLGTPIATRWHTDVTFAANYPAASILRAVTLPSYGGSTLWASTVAAYQQLPEEPLRHLTENLWALHTNRPDFRTEHPVVRVHPETGERALLAGDFVRGFVGLDGHESSVLLELLLQRRITMPENTVRWSWAPGDVAMWDNRATQHRAIDDYDDQPRLMHRITLMGDVPVNVHGERSRVISGAPL

Nearest PDB structures (foldseek):
  3r1j-assembly1_A-2  TM=1.004E+00  e=2.215E-53  Mycobacterium avium 104
  3r1j-assembly1_B-2  TM=1.004E+00  e=1.945E-50  Mycobacterium avium 104
  3swt-assembly1_A  TM=1.000E+00  e=3.732E-44  Mycobacterium marinum M
  3swt-assembly2_B  TM=9.969E-01  e=3.732E-44  Mycobacterium marinum M
  4j5i-assembly1_A  TM=9.995E-01  e=6.492E-41  Mycolicibacterium smegmatis MC2 155

Organism: Mycobacterium avium (strain 104) (NCBI:txid243243)